Protein AF-A0A969D295-F1 (afdb_monomer)

pLDDT: mean 82.1, std 24.71, range [21.08, 98.94]

Radius of gyration: 26.86 Å; Cα contacts (8 Å, |Δi|>4): 910; chains: 1; bounding box: 64×49×85 Å

Solvent-accessible surface area (backbone atoms only — not comparable to full-atom values): 30075 Å² total; per-residue (Å²): 108,69,71,56,55,52,48,53,55,60,37,56,74,49,57,92,43,24,61,24,49,50,48,25,50,50,30,40,61,67,20,47,46,76,43,76,93,75,75,39,54,35,44,31,54,28,60,70,56,14,62,77,40,71,70,32,45,42,40,41,49,56,19,29,50,41,11,40,62,32,42,78,84,34,60,68,46,13,52,38,16,43,46,54,48,50,70,52,41,42,96,87,32,36,45,22,31,32,42,32,46,94,80,34,35,36,70,29,30,36,39,56,57,45,57,37,47,32,52,46,59,41,34,73,70,69,72,54,61,69,60,50,75,74,35,46,72,54,52,51,37,25,61,63,32,47,69,77,71,26,53,54,98,76,35,35,24,50,24,8,36,80,55,88,58,56,60,48,91,89,61,68,45,42,34,60,64,41,13,30,48,17,60,69,45,67,68,26,65,80,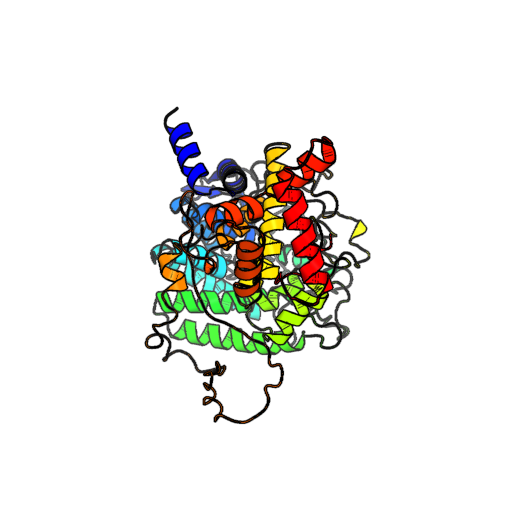50,70,82,51,50,59,38,78,84,78,26,28,38,39,33,38,35,45,41,59,43,15,35,46,27,30,23,23,53,34,40,21,52,55,25,54,78,72,66,36,62,68,57,25,54,53,26,48,54,50,24,52,55,48,42,58,47,56,57,72,31,52,36,79,89,82,39,43,45,37,34,30,32,66,83,79,73,44,67,49,88,64,52,38,56,46,45,45,24,36,36,47,33,66,59,55,50,75,67,49,49,50,36,31,40,63,68,39,50,64,22,71,63,34,34,28,65,82,39,49,42,23,40,23,23,58,71,42,89,53,23,82,66,51,48,63,38,20,12,12,21,39,26,67,56,46,42,50,36,43,57,6,37,67,74,48,100,39,66,68,63,40,48,51,54,22,54,28,20,28,54,45,39,37,50,36,28,76,75,70,74,27,36,30,44,34,24,32,36,83,80,49,46,34,77,89,51,86,89,21,50,58,51,18,26,55,23,26,38,18,21,48,41,32,37,49,76,72,49,72,63,48,72,62,81,57,73,80,64,58,86,76,60,71,83,79,60,71,88,74,65,92,69,82,77,81,75,80,79,85,79,82,80,80,80,82,73,93,87,71,85,88,73,97,70,87,86,79,90,84,85,88,84,78,93,79,84,85,86,83,71,90,52,76,87,72,55,85,74,60,51,42,61,69,50,52,53,53,53,29,64,75,67,75,47,53,70,55,57,51,46,57,59,73,64,59,46,74,68,54,55,53,45,36,70,74,64,72,52,86,71,57,70,68,59,56,52,48,55,51,49,56,50,51,42,44,75,71,70,47,79,52,53,78,55,66,74,73,73,75,106

Structure (mmCIF, N/CA/C/O backbone):
data_AF-A0A969D295-F1
#
_entry.id   AF-A0A969D295-F1
#
loop_
_atom_site.group_PDB
_atom_site.id
_atom_site.type_symbol
_atom_site.label_atom_id
_atom_site.label_alt_id
_atom_site.label_comp_id
_atom_site.label_asym_id
_atom_site.label_entity_id
_atom_site.label_seq_id
_atom_site.pdbx_PDB_ins_code
_atom_site.Cartn_x
_atom_site.Cartn_y
_atom_site.Cartn_z
_atom_site.occupancy
_atom_site.B_iso_or_equiv
_atom_site.auth_seq_id
_atom_site.auth_comp_id
_atom_site.auth_asym_id
_atom_site.auth_atom_id
_atom_site.pdbx_PDB_model_num
ATOM 1 N N . MET A 1 1 ? 23.484 -22.572 -20.148 1.00 52.25 1 MET A N 1
ATOM 2 C CA . MET A 1 1 ? 22.902 -22.306 -21.485 1.00 52.25 1 MET A CA 1
ATOM 3 C C . MET A 1 1 ? 21.410 -22.626 -21.555 1.00 52.25 1 MET A C 1
ATOM 5 O O . MET A 1 1 ? 20.681 -21.713 -21.904 1.00 52.25 1 MET A O 1
ATOM 9 N N . LEU A 1 2 ? 20.941 -23.827 -21.168 1.00 48.62 2 LEU A N 1
ATOM 10 C CA . LEU A 1 2 ? 19.500 -24.170 -21.147 1.00 48.62 2 LEU A CA 1
ATOM 11 C C . LEU A 1 2 ? 18.661 -23.193 -20.297 1.00 48.62 2 LEU A C 1
ATOM 13 O O . LEU A 1 2 ? 17.852 -22.472 -20.858 1.00 48.62 2 LEU A O 1
ATOM 17 N N . ARG A 1 3 ? 19.001 -23.002 -19.011 1.00 74.25 3 ARG A N 1
ATOM 18 C CA . ARG A 1 3 ? 18.289 -22.051 -18.124 1.00 74.25 3 ARG A CA 1
ATOM 19 C C . ARG A 1 3 ? 18.268 -20.596 -18.617 1.00 74.25 3 ARG A C 1
ATOM 21 O O . ARG A 1 3 ? 17.307 -19.887 -18.367 1.00 74.25 3 ARG A O 1
ATOM 28 N N . LYS A 1 4 ? 19.313 -20.148 -19.329 1.00 78.25 4 LYS A N 1
ATOM 29 C CA . LYS A 1 4 ? 19.341 -18.797 -19.920 1.00 78.25 4 LYS A CA 1
ATOM 30 C C . LYS A 1 4 ? 18.371 -18.704 -21.096 1.00 78.25 4 LYS A C 1
ATOM 32 O O . LYS A 1 4 ? 17.656 -17.726 -21.209 1.00 78.25 4 LYS A O 1
ATOM 37 N N . LYS A 1 5 ? 18.339 -19.719 -21.964 1.00 82.19 5 LYS A N 1
ATOM 38 C CA . LYS A 1 5 ? 17.408 -19.762 -23.096 1.00 82.19 5 LYS A CA 1
ATOM 39 C C . LYS A 1 5 ? 15.954 -19.811 -22.618 1.00 82.19 5 LYS A C 1
ATOM 41 O O . LYS A 1 5 ? 15.123 -19.118 -23.192 1.00 82.19 5 LYS A O 1
ATOM 46 N N . ASP A 1 6 ? 15.685 -20.581 -21.567 1.00 81.81 6 ASP A N 1
ATOM 47 C CA . ASP A 1 6 ? 14.357 -20.676 -20.956 1.00 81.81 6 ASP A CA 1
ATOM 48 C C . ASP A 1 6 ? 13.939 -19.330 -20.346 1.00 81.81 6 ASP A C 1
ATOM 50 O O . ASP A 1 6 ? 12.837 -18.857 -20.609 1.00 81.81 6 ASP A O 1
ATOM 54 N N . PHE A 1 7 ? 14.853 -18.656 -19.637 1.00 81.44 7 PHE A N 1
ATOM 55 C CA . PHE A 1 7 ? 14.622 -17.312 -19.102 1.00 81.44 7 PHE A CA 1
ATOM 56 C C . PHE A 1 7 ? 14.356 -16.268 -20.196 1.00 81.44 7 PHE A C 1
ATOM 58 O O . PHE A 1 7 ? 13.386 -15.524 -20.111 1.00 81.44 7 PHE A O 1
ATOM 65 N N . GLU A 1 8 ? 15.167 -16.226 -21.257 1.00 86.38 8 GLU A N 1
ATOM 66 C CA . GLU A 1 8 ? 14.955 -15.290 -22.374 1.00 86.38 8 GLU A CA 1
ATOM 67 C C . GLU A 1 8 ? 13.618 -15.551 -23.087 1.00 86.38 8 GLU A C 1
ATOM 69 O O . GLU A 1 8 ? 12.926 -14.612 -23.480 1.00 86.38 8 GLU A O 1
ATOM 74 N N . ALA A 1 9 ? 13.216 -16.819 -23.226 1.00 85.19 9 ALA A N 1
ATOM 75 C CA . ALA A 1 9 ? 11.916 -17.181 -23.786 1.00 85.19 9 ALA A CA 1
ATOM 76 C C . ALA A 1 9 ? 10.756 -16.745 -22.874 1.00 85.19 9 ALA A C 1
ATOM 78 O O . ALA A 1 9 ? 9.772 -16.189 -23.362 1.00 85.19 9 ALA A O 1
ATOM 79 N N . GLN A 1 10 ? 10.889 -16.944 -21.560 1.00 84.06 10 GLN A N 1
ATOM 80 C CA . GLN A 1 10 ? 9.919 -16.492 -20.562 1.00 84.06 10 GLN A CA 1
ATOM 81 C C . GLN A 1 10 ? 9.804 -14.966 -20.551 1.00 84.06 10 GLN A C 1
ATOM 83 O O . GLN A 1 10 ? 8.703 -14.431 -20.567 1.00 84.06 10 GLN A O 1
ATOM 88 N N . LYS A 1 11 ? 10.924 -14.246 -20.602 1.00 87.50 11 LYS A N 1
ATOM 89 C CA . LYS A 1 11 ? 10.958 -12.783 -20.693 1.00 87.50 11 LYS A CA 1
ATOM 90 C C . LYS A 1 11 ? 10.279 -12.271 -21.968 1.00 87.50 11 LYS A C 1
ATOM 92 O O . LYS A 1 11 ? 9.511 -11.311 -21.916 1.00 87.50 11 LYS A O 1
ATOM 97 N N . ALA A 1 12 ? 10.515 -12.921 -23.109 1.00 89.62 12 ALA A N 1
ATOM 98 C CA . ALA A 1 12 ? 9.953 -12.510 -24.395 1.00 89.62 12 ALA A CA 1
ATOM 99 C C . ALA A 1 12 ? 8.413 -12.547 -24.442 1.00 89.62 12 ALA A C 1
ATOM 101 O O . ALA A 1 12 ? 7.816 -11.812 -25.231 1.00 89.62 12 ALA A O 1
ATOM 102 N N . GLN A 1 13 ? 7.759 -13.349 -23.592 1.00 90.56 13 GLN A N 1
ATOM 103 C CA . GLN A 1 13 ? 6.295 -13.443 -23.557 1.00 90.56 13 GLN A CA 1
ATOM 104 C C . GLN A 1 13 ? 5.615 -12.138 -23.106 1.00 90.56 13 GLN A C 1
ATOM 106 O O . GLN A 1 13 ? 4.457 -11.915 -23.441 1.00 90.56 13 GLN A O 1
ATOM 111 N N . TYR A 1 14 ? 6.339 -11.262 -22.399 1.00 91.38 14 TYR A N 1
ATOM 112 C CA . TYR A 1 14 ? 5.824 -9.985 -21.892 1.00 91.38 14 TYR A CA 1
ATOM 113 C C . TYR A 1 14 ? 5.932 -8.836 -22.910 1.00 91.38 14 TYR A C 1
ATOM 115 O O . TYR A 1 14 ? 5.576 -7.692 -22.619 1.00 91.38 14 TYR A O 1
ATOM 123 N N . GLY A 1 15 ? 6.406 -9.115 -24.131 1.00 93.12 15 GLY A N 1
ATOM 124 C CA . GLY A 1 15 ? 6.437 -8.155 -25.231 1.00 93.12 15 GLY A CA 1
ATOM 125 C C . GLY A 1 15 ? 7.198 -6.875 -24.877 1.00 93.12 15 GLY A C 1
ATOM 126 O O . GLY A 1 15 ? 8.378 -6.915 -24.543 1.00 93.12 15 GLY A O 1
ATOM 127 N N . HIS A 1 16 ? 6.522 -5.728 -24.956 1.00 94.19 16 HIS A N 1
ATOM 128 C CA . HIS A 1 16 ? 7.124 -4.432 -24.628 1.00 94.19 16 HIS A CA 1
ATOM 129 C C . HIS A 1 16 ? 7.409 -4.245 -23.125 1.00 94.19 16 HIS A C 1
ATOM 131 O O . HIS A 1 16 ? 8.189 -3.367 -22.793 1.00 94.19 16 HIS A O 1
ATOM 137 N N . LEU A 1 17 ? 6.847 -5.085 -22.244 1.00 96.81 17 LEU A N 1
ATOM 138 C CA . LEU A 1 17 ? 7.117 -5.089 -20.799 1.00 96.81 17 LEU A CA 1
ATOM 139 C C . LEU A 1 17 ? 8.209 -6.085 -20.392 1.00 96.81 17 LEU A C 1
ATOM 141 O O . LEU A 1 17 ? 8.438 -6.308 -19.206 1.00 96.81 17 LEU A O 1
ATOM 145 N N . ALA A 1 18 ? 8.897 -6.700 -21.357 1.00 95.94 18 ALA A N 1
ATOM 146 C CA . ALA A 1 18 ? 9.972 -7.650 -21.091 1.00 95.94 18 ALA A CA 1
ATOM 147 C C . ALA A 1 18 ? 11.072 -7.065 -20.186 1.00 95.94 18 ALA A C 1
ATOM 149 O O . ALA A 1 18 ? 11.612 -7.781 -19.347 1.00 95.94 18 ALA A O 1
ATOM 150 N N . THR A 1 19 ? 11.405 -5.781 -20.339 1.00 97.19 19 THR A N 1
ATOM 151 C CA . THR A 1 19 ? 12.420 -5.102 -19.518 1.00 97.19 19 THR A CA 1
ATOM 152 C C . THR A 1 19 ? 11.924 -4.862 -18.093 1.00 97.19 19 THR A C 1
ATOM 154 O O . THR A 1 19 ? 12.635 -5.195 -17.150 1.00 97.19 19 THR A O 1
ATOM 157 N N . ALA A 1 20 ? 10.700 -4.360 -17.916 1.00 97.62 20 ALA A N 1
ATOM 158 C CA . ALA A 1 20 ? 10.095 -4.206 -16.592 1.00 97.62 20 ALA A CA 1
ATOM 159 C C . ALA A 1 20 ? 9.937 -5.545 -15.844 1.00 97.62 20 ALA A C 1
ATOM 161 O O . ALA A 1 20 ? 10.247 -5.631 -14.656 1.00 97.62 20 ALA A O 1
ATOM 162 N N . TYR A 1 21 ? 9.513 -6.606 -16.542 1.00 96.31 21 TYR A N 1
ATOM 163 C CA . TYR A 1 21 ? 9.452 -7.960 -15.985 1.00 96.31 21 TYR A CA 1
ATOM 164 C C . TYR A 1 21 ? 10.835 -8.461 -15.552 1.00 96.31 21 TYR A C 1
ATOM 166 O O . TYR A 1 21 ? 10.977 -8.992 -14.454 1.00 96.31 21 TYR A O 1
ATOM 174 N N . ASP A 1 22 ? 11.855 -8.265 -16.391 1.00 95.81 22 ASP A N 1
ATOM 175 C CA . ASP A 1 22 ? 13.243 -8.627 -16.089 1.00 95.81 22 ASP A CA 1
ATOM 176 C C . ASP A 1 22 ? 13.743 -7.905 -14.831 1.00 95.81 22 ASP A C 1
ATOM 178 O O . ASP A 1 22 ? 14.245 -8.554 -13.917 1.00 95.81 22 ASP A O 1
ATOM 182 N N . ALA A 1 23 ? 13.517 -6.593 -14.724 1.00 97.38 23 ALA A N 1
ATOM 183 C CA . ALA A 1 23 ? 13.871 -5.814 -13.539 1.00 97.38 23 ALA A CA 1
ATOM 184 C C . ALA A 1 23 ? 13.198 -6.360 -12.264 1.00 97.38 23 ALA A C 1
ATOM 186 O O . ALA A 1 23 ? 13.878 -6.658 -11.279 1.00 97.38 23 ALA A O 1
ATOM 187 N N . MET A 1 24 ? 11.875 -6.559 -12.305 1.00 97.19 24 MET A N 1
ATOM 188 C CA . MET A 1 24 ? 11.090 -7.095 -11.187 1.00 97.19 24 MET A CA 1
ATOM 189 C C . MET A 1 24 ? 11.567 -8.495 -10.771 1.00 97.19 24 MET A C 1
ATOM 191 O O . MET A 1 24 ? 11.789 -8.756 -9.592 1.00 97.19 24 MET A O 1
ATOM 195 N N . GLN A 1 25 ? 11.761 -9.406 -11.724 1.00 93.69 25 GLN A N 1
ATOM 196 C CA . GLN A 1 25 ? 12.192 -10.771 -11.418 1.00 93.69 25 GLN A CA 1
ATOM 197 C C . GLN A 1 25 ? 13.610 -10.832 -10.863 1.00 93.69 25 GLN A C 1
ATOM 199 O O . GLN A 1 25 ? 13.867 -11.607 -9.945 1.00 93.69 25 GLN A O 1
ATOM 204 N N . ASN A 1 26 ? 14.534 -10.011 -11.370 1.00 94.44 26 ASN A N 1
ATOM 205 C CA . ASN A 1 26 ? 15.899 -9.988 -10.851 1.00 94.44 26 ASN A CA 1
ATOM 206 C C . ASN A 1 26 ? 15.944 -9.445 -9.420 1.00 94.44 26 ASN A C 1
ATOM 208 O O . ASN A 1 26 ? 16.617 -10.051 -8.584 1.00 94.44 26 ASN A O 1
ATOM 212 N N . VAL A 1 27 ? 15.206 -8.367 -9.110 1.00 95.56 27 VAL A N 1
ATOM 213 C CA . VAL A 1 27 ? 15.145 -7.844 -7.733 1.00 95.56 27 VAL A CA 1
ATOM 214 C C . VAL A 1 27 ? 14.520 -8.839 -6.766 1.00 95.56 27 VAL A C 1
ATOM 216 O O . VAL A 1 27 ? 15.050 -9.058 -5.677 1.00 95.56 27 VAL A O 1
ATOM 219 N N . MET A 1 28 ? 13.467 -9.532 -7.196 1.00 95.19 28 MET A N 1
ATOM 220 C CA . MET A 1 28 ? 12.853 -10.593 -6.407 1.00 95.19 28 MET A CA 1
ATOM 221 C C . MET A 1 28 ? 13.823 -11.752 -6.181 1.00 95.19 28 MET A C 1
ATOM 223 O O . MET A 1 28 ? 14.086 -12.108 -5.036 1.00 95.19 28 MET A O 1
ATOM 227 N N . ALA A 1 29 ? 14.408 -12.306 -7.246 1.00 92.81 29 ALA A N 1
ATOM 228 C CA . ALA A 1 29 ? 15.306 -13.456 -7.172 1.00 92.81 29 ALA A CA 1
ATOM 229 C C . ALA A 1 29 ? 16.558 -13.180 -6.329 1.00 92.81 29 ALA A C 1
ATOM 231 O O . ALA A 1 29 ? 16.994 -14.044 -5.565 1.00 92.81 29 ALA A O 1
ATOM 232 N N . TRP A 1 30 ? 17.132 -11.979 -6.431 1.00 93.31 30 TRP A N 1
ATOM 233 C CA . TRP A 1 30 ? 18.269 -11.593 -5.601 1.00 93.31 30 TRP A CA 1
ATOM 234 C C . TRP A 1 30 ? 17.908 -11.560 -4.126 1.00 93.31 30 TRP A C 1
ATOM 236 O O . TRP A 1 30 ? 18.721 -11.977 -3.310 1.00 93.31 30 TRP A O 1
ATOM 246 N N . ASN A 1 31 ? 16.704 -11.123 -3.776 1.00 94.56 31 ASN A N 1
ATOM 247 C CA . ASN A 1 31 ? 16.283 -10.992 -2.387 1.00 94.56 31 ASN A CA 1
ATOM 248 C C . ASN A 1 31 ? 15.646 -12.263 -1.807 1.00 94.56 31 ASN A C 1
ATOM 250 O O . ASN A 1 31 ? 15.167 -12.228 -0.673 1.00 94.56 31 ASN A O 1
ATOM 254 N N . VAL A 1 32 ? 15.698 -13.393 -2.528 1.00 93.88 32 VAL A N 1
ATOM 255 C CA . VAL A 1 32 ? 15.364 -14.717 -1.983 1.00 93.88 32 VAL A CA 1
ATOM 256 C C . VAL A 1 32 ? 16.509 -15.259 -1.131 1.00 93.88 32 VAL A C 1
ATOM 258 O O . VAL A 1 32 ? 17.672 -15.304 -1.548 1.00 93.88 32 VAL A O 1
ATOM 261 N N . PHE A 1 33 ? 16.156 -15.752 0.047 1.00 89.12 33 PHE A N 1
ATOM 262 C CA . PHE A 1 33 ? 17.034 -16.488 0.947 1.00 89.12 33 PHE A CA 1
ATOM 263 C C . PHE A 1 33 ? 16.279 -17.663 1.556 1.00 89.12 33 PHE A C 1
ATOM 265 O O . PHE A 1 33 ? 15.054 -17.765 1.482 1.00 89.12 33 PHE A O 1
ATOM 272 N N . TYR A 1 34 ? 17.051 -18.570 2.136 1.00 91.19 34 TYR A N 1
ATOM 273 C CA . TYR A 1 34 ? 16.531 -19.678 2.908 1.00 91.19 34 TYR A CA 1
ATOM 274 C C . TYR A 1 34 ? 16.651 -19.336 4.392 1.00 91.19 34 TYR A C 1
ATOM 276 O O . TYR A 1 34 ? 17.748 -19.085 4.893 1.00 91.19 34 TYR A O 1
ATOM 284 N N . GLU A 1 35 ? 15.513 -19.292 5.070 1.00 88.88 35 GLU A N 1
ATOM 285 C CA . GLU A 1 35 ? 15.393 -19.021 6.493 1.00 88.88 35 GLU A CA 1
ATOM 286 C C . GLU A 1 35 ? 15.353 -20.360 7.237 1.00 88.88 35 GLU A C 1
ATOM 288 O O . GLU A 1 35 ? 14.428 -21.156 7.073 1.00 88.88 35 GLU A O 1
ATOM 293 N N . ALA A 1 36 ? 16.415 -20.646 7.992 1.00 85.69 36 ALA A N 1
ATOM 294 C CA . ALA A 1 36 ? 16.678 -21.989 8.498 1.00 85.69 36 ALA A CA 1
ATOM 295 C C . ALA A 1 36 ? 15.797 -22.408 9.686 1.00 85.69 36 ALA A C 1
ATOM 297 O O . ALA A 1 36 ? 15.572 -23.604 9.851 1.00 85.69 36 ALA A O 1
ATOM 298 N N . ASN A 1 37 ? 15.307 -21.474 10.510 1.00 82.62 37 ASN A N 1
ATOM 299 C CA . ASN A 1 37 ? 14.458 -21.814 11.656 1.00 82.62 37 ASN A CA 1
ATOM 300 C C . ASN A 1 37 ? 13.042 -22.190 11.203 1.00 82.62 37 ASN A C 1
ATOM 302 O O . ASN A 1 37 ? 12.426 -23.064 11.806 1.00 82.62 37 ASN A O 1
ATOM 306 N N . GLY A 1 38 ? 12.538 -21.547 10.148 1.00 84.25 38 GLY A N 1
ATOM 307 C CA . GLY A 1 38 ? 11.238 -21.835 9.546 1.00 84.25 38 GLY A CA 1
ATOM 308 C C . GLY A 1 38 ? 11.262 -22.817 8.372 1.00 84.25 38 GLY A C 1
ATOM 309 O O . GLY A 1 38 ? 10.200 -23.031 7.794 1.00 84.25 38 GLY A O 1
ATOM 310 N N . ASP A 1 39 ? 12.427 -23.378 8.007 1.00 90.12 39 ASP A N 1
ATOM 311 C CA . ASP A 1 39 ? 12.614 -24.308 6.870 1.00 90.12 39 ASP A CA 1
ATOM 312 C C . ASP A 1 39 ? 11.894 -23.823 5.597 1.00 90.12 39 ASP A C 1
ATOM 314 O O . ASP A 1 39 ? 11.027 -24.485 5.019 1.00 90.12 39 ASP A O 1
ATOM 318 N N . ARG A 1 40 ? 12.184 -22.577 5.204 1.00 91.56 40 ARG A N 1
ATOM 319 C CA . ARG A 1 40 ? 11.433 -21.886 4.148 1.00 91.56 40 ARG A CA 1
ATOM 320 C C . ARG A 1 40 ? 12.311 -20.989 3.293 1.00 91.56 40 ARG A C 1
ATOM 322 O O . ARG A 1 40 ? 13.231 -20.337 3.777 1.00 91.56 40 ARG A O 1
ATOM 329 N N . ALA A 1 41 ? 11.993 -20.922 2.003 1.00 94.31 41 ALA A N 1
ATOM 330 C CA . ALA A 1 41 ? 12.544 -19.914 1.103 1.00 94.31 41 ALA A CA 1
ATOM 331 C C . ALA A 1 41 ? 11.602 -18.710 1.056 1.00 94.31 41 ALA A C 1
ATOM 333 O O . ALA A 1 41 ? 10.418 -18.885 0.771 1.00 94.31 41 ALA A O 1
ATOM 334 N N . ILE A 1 42 ? 12.109 -17.509 1.315 1.00 93.06 42 ILE A N 1
ATOM 335 C CA . ILE A 1 42 ? 11.311 -16.277 1.321 1.00 93.06 42 ILE A CA 1
ATOM 336 C C . ILE A 1 42 ? 12.074 -15.146 0.629 1.00 93.06 42 ILE A C 1
ATOM 338 O O . ILE A 1 42 ? 13.305 -15.117 0.639 1.00 93.06 42 ILE A O 1
ATOM 342 N N . ALA A 1 43 ? 11.339 -14.226 0.008 1.00 93.44 43 ALA A N 1
ATOM 343 C CA . ALA A 1 43 ? 11.869 -12.967 -0.503 1.00 93.44 43 ALA A CA 1
ATOM 344 C C . ALA A 1 43 ? 11.676 -11.858 0.544 1.00 93.44 43 ALA A C 1
ATOM 346 O O . ALA A 1 43 ? 10.555 -11.656 1.003 1.00 93.44 43 ALA A O 1
ATOM 347 N N . SER A 1 44 ? 12.747 -11.154 0.916 1.00 91.38 44 SER A N 1
ATOM 348 C CA . SER A 1 44 ? 12.719 -10.028 1.873 1.00 91.38 44 SER A CA 1
ATOM 349 C C . SER A 1 44 ? 12.885 -8.692 1.145 1.00 91.38 44 SER A C 1
ATOM 351 O O . SER A 1 44 ? 12.977 -8.640 -0.082 1.00 91.38 44 SER A O 1
ATOM 353 N N . VAL A 1 45 ? 12.910 -7.610 1.913 1.00 93.25 45 VAL A N 1
ATOM 354 C CA . VAL A 1 45 ? 13.160 -6.229 1.514 1.00 93.25 45 VAL A CA 1
ATOM 355 C C . VAL A 1 45 ? 14.457 -6.073 0.723 1.00 93.25 45 VAL A C 1
ATOM 357 O O . VAL A 1 45 ? 14.425 -5.691 -0.444 1.00 93.25 45 VAL A O 1
ATOM 360 N N . SER A 1 46 ? 15.600 -6.449 1.300 1.00 93.25 46 SER A N 1
ATOM 361 C CA . SER A 1 46 ? 16.885 -6.474 0.603 1.00 93.25 46 SER A CA 1
ATOM 362 C C . SER A 1 46 ? 17.898 -7.381 1.306 1.00 93.25 46 SER A C 1
ATOM 364 O O . SER A 1 46 ? 17.798 -7.667 2.504 1.00 93.25 46 SER A O 1
ATOM 366 N N . ARG A 1 47 ? 18.931 -7.818 0.576 1.00 89.31 47 ARG A N 1
ATOM 367 C CA . ARG A 1 47 ? 20.054 -8.561 1.178 1.00 89.31 47 ARG A CA 1
ATOM 368 C C . ARG A 1 47 ? 20.803 -7.767 2.248 1.00 89.31 47 ARG A C 1
ATOM 370 O O . ARG A 1 47 ? 21.240 -8.368 3.226 1.00 89.31 47 ARG A O 1
ATOM 377 N N . MET A 1 48 ? 20.958 -6.456 2.061 1.00 87.88 48 MET A N 1
ATOM 378 C CA . MET A 1 48 ? 21.701 -5.605 2.996 1.00 87.88 48 MET A CA 1
ATOM 379 C C . MET A 1 48 ? 20.995 -5.530 4.349 1.00 87.88 48 MET A C 1
ATOM 381 O O . MET A 1 48 ? 21.634 -5.633 5.396 1.00 87.88 48 MET A O 1
ATOM 385 N N . TRP A 1 49 ? 19.665 -5.439 4.327 1.00 89.38 49 TRP A N 1
ATOM 386 C CA . TRP A 1 49 ? 18.847 -5.534 5.529 1.00 89.38 49 TRP A CA 1
ATOM 387 C C . TRP A 1 49 ? 19.005 -6.900 6.206 1.00 89.38 49 TRP A C 1
ATOM 389 O O . TRP A 1 49 ? 19.295 -6.967 7.396 1.00 89.38 49 TRP A O 1
ATOM 399 N N . ASN A 1 50 ? 18.919 -8.004 5.467 1.00 86.75 50 ASN A N 1
ATOM 400 C CA . ASN A 1 50 ? 19.060 -9.337 6.067 1.00 86.75 50 ASN A CA 1
ATOM 401 C C . ASN A 1 50 ? 20.397 -9.547 6.797 1.00 86.75 50 ASN A C 1
ATOM 403 O O . ASN A 1 50 ? 20.419 -10.142 7.878 1.00 86.75 50 ASN A O 1
ATOM 407 N N . GLU A 1 51 ? 21.501 -9.043 6.239 1.00 86.44 51 GLU A N 1
ATOM 408 C CA . GLU A 1 51 ? 22.819 -9.101 6.883 1.00 86.44 51 GLU A CA 1
ATOM 409 C C . GLU A 1 51 ? 22.823 -8.347 8.222 1.00 86.44 51 GLU A C 1
ATOM 411 O O . GLU A 1 51 ? 23.245 -8.895 9.243 1.00 86.44 51 GLU A O 1
ATOM 416 N N . ALA A 1 52 ? 22.277 -7.128 8.244 1.00 87.19 52 ALA A N 1
ATOM 417 C CA . ALA A 1 52 ? 22.218 -6.297 9.444 1.00 87.19 52 ALA A CA 1
ATOM 418 C C . ALA A 1 52 ? 21.301 -6.867 10.546 1.00 87.19 52 ALA A C 1
ATOM 420 O O . ALA A 1 52 ? 21.481 -6.555 11.724 1.00 87.19 52 ALA A O 1
ATOM 421 N N . TRP A 1 53 ? 20.340 -7.723 10.185 1.00 89.31 53 TRP A N 1
ATOM 422 C CA . TRP A 1 53 ? 19.319 -8.245 11.099 1.00 89.31 53 TRP A CA 1
ATOM 423 C C . TRP A 1 53 ? 19.531 -9.701 11.537 1.00 89.31 53 TRP A C 1
ATOM 425 O O . TRP A 1 53 ? 18.642 -10.315 12.130 1.00 89.31 53 TRP A O 1
ATOM 435 N N . GLY A 1 54 ? 20.746 -10.227 11.358 1.00 84.31 54 GLY A N 1
ATOM 436 C CA . GLY A 1 54 ? 21.143 -11.529 11.899 1.00 84.31 54 GLY A CA 1
ATOM 437 C C . GLY A 1 54 ? 20.727 -12.712 11.029 1.00 84.31 54 GLY A C 1
ATOM 438 O O . GLY A 1 54 ? 20.525 -13.812 11.544 1.00 84.31 54 GLY A O 1
ATOM 439 N N . GLY A 1 55 ? 20.568 -12.501 9.722 1.00 84.94 55 GLY A N 1
ATOM 440 C CA . GLY A 1 55 ? 20.303 -13.551 8.737 1.00 84.94 55 GLY A CA 1
ATOM 441 C C . GLY A 1 55 ? 18.998 -13.356 7.975 1.00 84.94 55 GLY A C 1
ATOM 442 O O . GLY A 1 55 ? 18.968 -13.639 6.779 1.00 84.94 55 GLY A O 1
ATOM 443 N N . TYR A 1 56 ? 17.953 -12.833 8.623 1.00 89.44 56 TYR A N 1
ATOM 444 C CA . TYR A 1 56 ? 16.758 -12.357 7.934 1.00 89.44 56 TYR A CA 1
ATOM 445 C C . TYR A 1 56 ? 15.986 -11.298 8.712 1.00 89.44 56 TYR A C 1
ATOM 447 O O . TYR A 1 56 ? 16.026 -11.244 9.944 1.00 89.44 56 TYR A O 1
ATOM 455 N N . ILE A 1 57 ? 15.224 -10.516 7.954 1.00 92.81 57 ILE A N 1
ATOM 456 C CA . ILE A 1 57 ? 14.106 -9.715 8.433 1.00 92.81 57 ILE A CA 1
ATOM 457 C C . ILE A 1 57 ? 12.976 -9.776 7.408 1.00 92.81 57 ILE A C 1
ATOM 459 O O . ILE A 1 57 ? 13.226 -9.814 6.205 1.00 92.81 57 ILE A O 1
ATOM 463 N N . ILE A 1 58 ? 11.739 -9.811 7.873 1.00 94.81 58 ILE A N 1
ATOM 464 C CA . ILE A 1 58 ? 10.541 -9.609 7.067 1.00 94.81 58 ILE A CA 1
ATOM 465 C C . ILE A 1 58 ? 9.745 -8.466 7.681 1.00 94.81 58 ILE A C 1
ATOM 467 O O . ILE A 1 58 ? 9.596 -8.405 8.900 1.00 94.81 58 ILE A O 1
ATOM 471 N N . PHE A 1 59 ? 9.260 -7.573 6.828 1.00 97.12 59 PHE A N 1
ATOM 472 C CA . PHE A 1 59 ? 8.335 -6.506 7.194 1.00 97.12 59 PHE A CA 1
ATOM 473 C C . PHE A 1 59 ? 6.950 -6.842 6.648 1.00 97.12 59 PHE A C 1
ATOM 475 O O . PHE A 1 59 ? 6.853 -7.524 5.623 1.00 97.12 59 PHE A O 1
ATOM 482 N N . ASP A 1 60 ? 5.900 -6.414 7.340 1.00 98.06 60 ASP A N 1
ATOM 483 C CA . ASP A 1 60 ? 4.508 -6.781 7.063 1.00 98.06 60 ASP A CA 1
ATOM 484 C C . ASP A 1 60 ? 4.116 -6.608 5.585 1.00 98.06 60 ASP A C 1
ATOM 486 O O . ASP A 1 60 ? 4.068 -7.577 4.814 1.00 98.06 60 ASP A O 1
ATOM 490 N N . TRP A 1 61 ? 3.884 -5.366 5.160 1.00 97.50 61 TRP A N 1
ATOM 491 C CA . TRP A 1 61 ? 3.381 -5.071 3.821 1.00 97.50 61 TRP A CA 1
ATOM 492 C C . TRP A 1 61 ? 4.378 -5.459 2.713 1.00 97.50 61 TRP A C 1
ATOM 494 O O . TRP A 1 61 ? 3.974 -6.016 1.691 1.00 97.50 61 TRP A O 1
ATOM 504 N N . ASP A 1 62 ? 5.683 -5.285 2.944 1.00 98.38 62 ASP A N 1
ATOM 505 C CA . ASP A 1 62 ? 6.777 -5.696 2.063 1.00 98.38 62 ASP A CA 1
ATOM 506 C C . ASP A 1 62 ? 6.693 -7.165 1.683 1.00 98.38 62 ASP A C 1
ATOM 508 O O . ASP A 1 62 ? 6.790 -7.535 0.511 1.00 98.38 62 ASP A O 1
ATOM 512 N N . THR A 1 63 ? 6.502 -8.021 2.685 1.00 98.12 63 THR A N 1
ATOM 513 C CA . THR A 1 63 ? 6.547 -9.469 2.493 1.00 98.12 63 THR A CA 1
ATOM 514 C C . THR A 1 63 ? 5.309 -9.952 1.752 1.00 98.12 63 THR A C 1
ATOM 516 O O . THR A 1 63 ? 5.417 -10.841 0.899 1.00 98.12 63 THR A O 1
ATOM 519 N N . TYR A 1 64 ? 4.154 -9.329 2.002 1.00 98.75 64 TYR A N 1
ATOM 520 C CA . TYR A 1 64 ? 2.948 -9.553 1.211 1.00 98.75 64 TYR A CA 1
ATOM 521 C C . TYR A 1 64 ? 3.127 -9.100 -0.244 1.00 98.75 64 TYR A C 1
ATOM 523 O O . TYR A 1 64 ? 2.828 -9.876 -1.156 1.00 98.75 64 TYR A O 1
ATOM 531 N N . PHE A 1 65 ? 3.679 -7.908 -0.489 1.00 98.75 65 PHE A N 1
ATOM 532 C CA . PHE A 1 65 ? 3.964 -7.416 -1.842 1.00 98.75 65 PHE A CA 1
ATOM 533 C C . PHE A 1 65 ? 4.972 -8.294 -2.589 1.00 98.75 65 PHE A C 1
ATOM 535 O O . PHE A 1 65 ? 4.767 -8.613 -3.763 1.00 98.75 65 PHE A O 1
ATOM 542 N N . ALA A 1 66 ? 6.017 -8.753 -1.904 1.00 98.38 66 ALA A N 1
ATOM 543 C CA . ALA A 1 66 ? 6.953 -9.750 -2.404 1.00 98.38 66 ALA A CA 1
ATOM 544 C C . ALA A 1 66 ? 6.235 -11.054 -2.795 1.00 98.38 66 ALA A C 1
ATOM 546 O O . ALA A 1 66 ? 6.495 -11.605 -3.866 1.00 98.38 66 ALA A O 1
ATOM 547 N N . GLY A 1 67 ? 5.267 -11.504 -1.991 1.00 98.12 67 GLY A N 1
ATOM 548 C CA . GLY A 1 67 ? 4.405 -12.638 -2.325 1.00 98.12 67 GLY A CA 1
ATOM 549 C C . GLY A 1 67 ? 3.590 -12.420 -3.606 1.00 98.12 67 GLY A C 1
ATOM 550 O O . GLY A 1 67 ? 3.557 -13.296 -4.471 1.00 98.12 67 GLY A O 1
ATOM 551 N N . VAL A 1 68 ? 2.985 -11.239 -3.774 1.00 98.38 68 VAL A N 1
ATOM 552 C CA . VAL A 1 68 ? 2.225 -10.884 -4.986 1.00 98.38 68 VAL A CA 1
ATOM 553 C C . VAL A 1 68 ? 3.139 -10.841 -6.215 1.00 98.38 68 VAL A C 1
ATOM 555 O O . VAL A 1 68 ? 2.822 -11.453 -7.231 1.00 98.38 68 VAL A O 1
ATOM 558 N N . MET A 1 69 ? 4.306 -10.198 -6.146 1.00 98.12 69 MET A N 1
ATOM 559 C CA . MET A 1 69 ? 5.247 -10.181 -7.276 1.00 98.12 69 MET A CA 1
ATOM 560 C C . MET A 1 69 ? 5.749 -11.586 -7.633 1.00 98.12 69 MET A C 1
ATOM 562 O O . MET A 1 69 ? 5.776 -11.947 -8.810 1.00 98.12 69 MET A O 1
ATOM 566 N N . ALA A 1 70 ? 6.077 -12.412 -6.633 1.00 97.25 70 ALA A N 1
ATOM 567 C CA . ALA A 1 70 ? 6.469 -13.803 -6.850 1.00 97.25 70 ALA A CA 1
ATOM 568 C C . ALA A 1 70 ? 5.349 -14.621 -7.509 1.00 97.25 70 ALA A C 1
ATOM 570 O O . ALA A 1 70 ? 5.622 -15.542 -8.277 1.00 97.25 70 ALA A O 1
ATOM 571 N N . ALA A 1 71 ? 4.082 -14.271 -7.269 1.00 96.19 71 ALA A N 1
ATOM 572 C CA . ALA A 1 71 ? 2.957 -14.980 -7.855 1.00 96.19 71 ALA A CA 1
ATOM 573 C C . ALA A 1 71 ? 2.938 -14.899 -9.385 1.00 96.19 71 ALA A C 1
ATOM 575 O O . ALA A 1 71 ? 2.316 -15.767 -9.987 1.00 96.19 71 ALA A O 1
ATOM 576 N N . VAL A 1 72 ? 3.636 -13.958 -10.035 1.00 93.25 72 VAL A N 1
ATOM 577 C CA . VAL A 1 72 ? 3.722 -13.900 -11.506 1.00 93.25 72 VAL A CA 1
ATOM 578 C C . VAL A 1 72 ? 4.181 -15.237 -12.106 1.00 93.25 72 VAL A C 1
ATOM 580 O O . VAL A 1 72 ? 3.618 -15.684 -13.102 1.00 93.25 72 VAL A O 1
ATOM 583 N N . ASP A 1 73 ? 5.135 -15.935 -11.505 1.00 89.56 73 ASP A N 1
ATOM 584 C CA . ASP A 1 73 ? 5.658 -17.189 -12.069 1.00 89.56 73 ASP A CA 1
ATOM 585 C C . ASP A 1 73 ? 6.228 -18.174 -11.039 1.00 89.56 73 ASP A C 1
ATOM 587 O O . ASP A 1 73 ? 6.689 -19.254 -11.408 1.00 89.56 73 ASP A O 1
ATOM 591 N N . ASN A 1 74 ? 6.145 -17.858 -9.748 1.00 93.88 74 ASN A N 1
ATOM 592 C CA . ASN A 1 74 ? 6.652 -18.693 -8.671 1.00 93.88 74 ASN A CA 1
ATOM 593 C C . ASN A 1 74 ? 5.629 -18.840 -7.534 1.00 93.88 74 ASN A C 1
ATOM 595 O O . ASN A 1 74 ? 5.727 -18.212 -6.477 1.00 93.88 74 ASN A O 1
ATOM 599 N N . LYS A 1 75 ? 4.655 -19.737 -7.741 1.00 95.31 75 LYS A N 1
ATOM 600 C CA . LYS A 1 75 ? 3.609 -20.070 -6.757 1.00 95.31 75 LYS A CA 1
ATOM 601 C C . LYS A 1 75 ? 4.176 -20.428 -5.381 1.00 95.31 75 LYS A C 1
ATOM 603 O O . LYS A 1 75 ? 3.668 -19.958 -4.369 1.00 95.31 75 LYS A O 1
ATOM 608 N N . ALA A 1 76 ? 5.216 -21.263 -5.343 1.00 96.19 76 ALA A N 1
ATOM 609 C CA . ALA A 1 76 ? 5.783 -21.756 -4.090 1.00 96.19 76 ALA A CA 1
ATOM 610 C C . ALA A 1 76 ? 6.362 -20.612 -3.247 1.00 96.19 76 ALA A C 1
ATOM 612 O O . ALA A 1 76 ? 6.077 -20.531 -2.054 1.00 96.19 76 ALA A O 1
ATOM 613 N N . LEU A 1 77 ? 7.110 -19.698 -3.872 1.00 97.25 77 LEU A N 1
ATOM 614 C CA . LEU A 1 77 ? 7.641 -18.519 -3.193 1.00 97.25 77 LEU A CA 1
ATOM 615 C C . LEU A 1 77 ? 6.525 -17.553 -2.777 1.00 97.25 77 LEU A C 1
ATOM 617 O O . LEU A 1 77 ? 6.544 -17.069 -1.652 1.00 97.25 77 LEU A O 1
ATOM 621 N N . ALA A 1 78 ? 5.520 -17.334 -3.632 1.00 97.81 78 ALA A N 1
ATOM 622 C CA . ALA A 1 78 ? 4.364 -16.501 -3.299 1.00 97.81 78 ALA A CA 1
ATOM 623 C C . ALA A 1 78 ? 3.645 -16.986 -2.030 1.00 97.81 78 ALA A C 1
ATOM 625 O O . ALA A 1 78 ? 3.359 -16.202 -1.126 1.00 97.81 78 ALA A O 1
ATOM 626 N N . TYR A 1 79 ? 3.397 -18.296 -1.948 1.00 97.88 79 TYR A N 1
ATOM 627 C CA . TYR A 1 79 ? 2.725 -18.922 -0.810 1.00 97.88 79 TYR A CA 1
ATOM 628 C C . TYR A 1 79 ? 3.620 -18.899 0.425 1.00 97.88 79 TYR A C 1
ATOM 630 O O . TYR A 1 79 ? 3.136 -18.630 1.521 1.00 97.88 79 TYR A O 1
ATOM 638 N N . SER A 1 80 ? 4.918 -19.157 0.246 1.00 97.75 80 SER A N 1
ATOM 639 C CA . SER A 1 80 ? 5.902 -19.098 1.323 1.00 97.75 80 SER A CA 1
ATOM 640 C C . SER A 1 80 ? 5.949 -17.709 1.956 1.00 97.75 80 SER A C 1
ATOM 642 O O . SER A 1 80 ? 5.814 -17.601 3.168 1.00 97.75 80 SER A O 1
ATOM 644 N N . ASN A 1 81 ? 6.032 -16.647 1.151 1.00 98.00 81 ASN A N 1
ATOM 645 C CA . ASN A 1 81 ? 6.023 -15.262 1.617 1.00 98.00 81 ASN A CA 1
ATOM 646 C C . ASN A 1 81 ? 4.734 -14.900 2.364 1.00 98.00 81 ASN A C 1
ATOM 648 O O . ASN A 1 81 ? 4.808 -14.437 3.499 1.00 98.00 81 ASN A O 1
ATOM 652 N N . ALA A 1 82 ? 3.567 -15.149 1.756 1.00 98.31 82 ALA A N 1
ATOM 653 C CA . ALA A 1 82 ? 2.280 -14.838 2.376 1.00 98.31 82 ALA A CA 1
ATOM 654 C C . ALA A 1 82 ? 2.111 -15.570 3.715 1.00 98.31 82 ALA A C 1
ATOM 656 O O . ALA A 1 82 ? 1.810 -14.944 4.725 1.00 98.31 82 ALA A O 1
ATOM 657 N N . LYS A 1 83 ? 2.393 -16.879 3.757 1.00 97.88 83 LYS A N 1
ATOM 658 C CA . LYS A 1 83 ? 2.351 -17.645 5.008 1.00 97.88 83 LYS A CA 1
ATOM 659 C C . LYS A 1 83 ? 3.373 -17.140 6.017 1.00 97.88 83 LYS A C 1
ATOM 661 O O . LYS A 1 83 ? 3.041 -17.032 7.187 1.00 97.88 83 LYS A O 1
ATOM 666 N N . ALA A 1 84 ? 4.593 -16.829 5.583 1.00 96.56 84 ALA A N 1
ATOM 667 C CA . ALA A 1 84 ? 5.682 -16.511 6.492 1.00 96.56 84 ALA A CA 1
ATOM 668 C C . ALA A 1 84 ? 5.393 -15.291 7.363 1.00 96.56 84 ALA A C 1
ATOM 670 O O . ALA A 1 84 ? 5.633 -15.350 8.568 1.00 96.56 84 ALA A O 1
ATOM 671 N N . ILE A 1 85 ? 4.859 -14.229 6.761 1.00 97.62 85 ILE A N 1
ATOM 672 C CA . ILE A 1 85 ? 4.497 -13.016 7.488 1.00 97.62 85 ILE A CA 1
ATOM 673 C C . ILE A 1 85 ? 3.173 -13.170 8.242 1.00 97.62 85 ILE A C 1
ATOM 675 O O . ILE A 1 85 ? 3.058 -12.701 9.367 1.00 97.62 85 ILE A O 1
ATOM 679 N N . THR A 1 86 ? 2.192 -13.914 7.717 1.00 98.50 86 THR A N 1
ATOM 680 C CA . THR A 1 86 ? 0.963 -14.192 8.479 1.00 98.50 86 THR A CA 1
ATOM 681 C C . THR A 1 86 ? 1.233 -15.068 9.713 1.00 98.50 86 THR A C 1
ATOM 683 O O . THR A 1 86 ? 0.642 -14.854 10.768 1.00 98.50 86 THR A O 1
ATOM 686 N N . ASP A 1 87 ? 2.155 -16.029 9.622 1.00 96.88 87 ASP A N 1
ATOM 687 C CA . ASP A 1 87 ? 2.612 -16.857 10.746 1.00 96.88 87 ASP A CA 1
ATOM 688 C C . ASP A 1 87 ? 3.441 -16.054 11.762 1.00 96.88 87 ASP A C 1
ATOM 690 O O . ASP A 1 87 ? 3.630 -16.502 12.894 1.00 96.88 87 ASP A O 1
ATOM 694 N N . ALA A 1 88 ? 3.887 -14.847 11.392 1.00 96.62 88 ALA A N 1
ATOM 695 C CA . ALA A 1 88 ? 4.567 -13.939 12.301 1.00 96.62 88 ALA A CA 1
ATOM 696 C C . ALA A 1 88 ? 3.633 -13.308 13.345 1.00 96.62 88 ALA A C 1
ATOM 698 O O . ALA A 1 88 ? 4.152 -12.703 14.288 1.00 96.62 88 ALA A O 1
ATOM 699 N N . ILE A 1 89 ? 2.308 -13.468 13.192 1.00 97.88 89 ILE A N 1
ATOM 700 C CA . ILE A 1 89 ? 1.269 -12.906 14.065 1.00 97.88 89 ILE A CA 1
ATOM 701 C C . ILE A 1 89 ? 1.638 -13.008 15.548 1.00 97.88 89 ILE A C 1
ATOM 703 O O . ILE A 1 89 ? 2.125 -14.035 16.033 1.00 97.88 89 ILE A O 1
ATOM 707 N N . THR A 1 90 ? 1.430 -11.914 16.270 1.00 97.12 90 THR A N 1
ATOM 708 C CA . THR A 1 90 ? 1.758 -11.832 17.688 1.00 97.12 90 THR A CA 1
ATOM 709 C C . THR A 1 90 ? 0.669 -12.470 18.552 1.00 97.12 90 THR A C 1
ATOM 711 O O . THR A 1 90 ? -0.437 -12.771 18.097 1.00 97.12 90 THR A O 1
ATOM 714 N N . THR A 1 91 ? 0.961 -12.660 19.839 1.00 95.19 91 THR A N 1
ATOM 715 C CA . THR A 1 91 ? -0.020 -13.153 20.820 1.00 95.19 91 THR A CA 1
ATOM 716 C C . THR A 1 91 ? -1.174 -12.181 21.056 1.00 95.19 91 THR A C 1
ATOM 718 O O . THR A 1 91 ? -2.256 -12.601 21.455 1.00 95.19 91 THR A O 1
ATOM 721 N N . GLU A 1 92 ? -0.958 -10.893 20.794 1.00 95.25 92 GLU A N 1
ATOM 722 C CA . GLU A 1 92 ? -1.974 -9.840 20.823 1.00 95.25 92 GLU A CA 1
ATOM 723 C C . GLU A 1 92 ? -2.917 -9.904 19.608 1.00 95.25 92 GLU A C 1
ATOM 725 O O . GLU A 1 92 ? -3.939 -9.221 19.586 1.00 95.25 92 GLU A O 1
ATOM 730 N N . GLY A 1 93 ? -2.600 -10.742 18.615 1.00 97.62 93 GLY A N 1
ATOM 731 C CA . GLY A 1 93 ? -3.496 -11.078 17.517 1.00 97.62 93 GLY A CA 1
ATOM 732 C C . GLY A 1 93 ? -3.343 -10.218 16.267 1.00 97.62 93 GLY A C 1
ATOM 733 O O . GLY A 1 93 ? -4.265 -10.230 15.457 1.00 97.62 93 GLY A O 1
ATOM 734 N N . PHE A 1 94 ? -2.220 -9.513 16.086 1.00 98.56 94 PHE A N 1
ATOM 735 C CA . PHE A 1 94 ? -1.924 -8.713 14.890 1.00 98.56 94 PHE A CA 1
ATOM 736 C C . PHE A 1 94 ? -0.634 -9.156 14.195 1.00 98.56 94 PHE A C 1
ATOM 738 O O . PHE A 1 94 ? 0.261 -9.718 14.827 1.00 98.56 94 PHE A O 1
ATOM 745 N N . VAL A 1 95 ? -0.530 -8.921 12.885 1.00 98.69 95 VAL A N 1
ATOM 746 C CA . VAL A 1 95 ? 0.720 -9.164 12.149 1.00 98.69 95 VAL A CA 1
ATOM 747 C C . VAL A 1 95 ? 1.704 -8.033 12.476 1.00 98.69 95 VAL A C 1
ATOM 749 O O . VAL A 1 95 ? 1.346 -6.864 12.307 1.00 98.69 95 VAL A O 1
ATOM 752 N N . PRO A 1 96 ? 2.900 -8.334 13.014 1.00 98.25 96 PRO A N 1
ATOM 753 C CA . PRO A 1 96 ? 3.830 -7.308 13.478 1.00 98.25 96 PRO A CA 1
ATOM 754 C C . PRO A 1 96 ? 4.410 -6.505 12.311 1.00 98.25 96 PRO A C 1
ATOM 756 O O . PRO A 1 96 ? 4.591 -7.054 11.230 1.00 98.25 96 PRO A O 1
ATOM 759 N N . ASN A 1 97 ? 4.790 -5.245 12.562 1.00 97.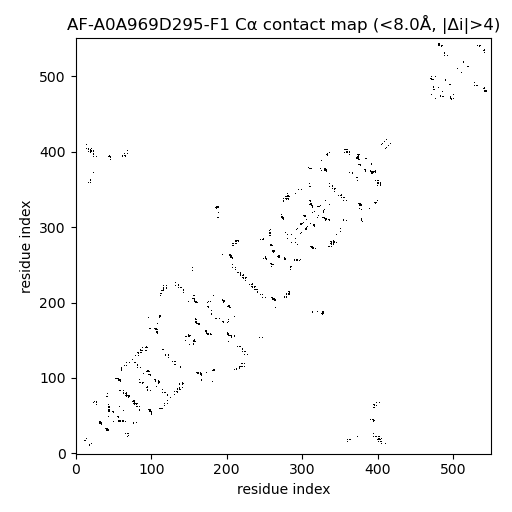62 97 ASN A N 1
ATOM 760 C CA . ASN A 1 97 ? 5.584 -4.430 11.630 1.00 97.62 97 ASN A CA 1
ATOM 761 C C . ASN A 1 97 ? 6.767 -5.215 11.050 1.00 97.62 97 ASN A C 1
ATOM 763 O O . ASN A 1 97 ? 6.986 -5.193 9.842 1.00 97.62 97 ASN A O 1
ATOM 767 N N . ALA A 1 98 ? 7.497 -5.923 11.918 1.00 96.25 98 ALA A N 1
ATOM 768 C CA . ALA A 1 98 ? 8.628 -6.740 11.519 1.00 96.25 98 ALA A CA 1
ATOM 769 C C . ALA A 1 98 ? 8.793 -8.005 12.371 1.00 96.25 98 ALA A C 1
ATOM 771 O O . ALA A 1 98 ? 8.550 -8.001 13.582 1.00 96.25 98 ALA A O 1
ATOM 772 N N . GLU A 1 99 ? 9.309 -9.058 11.737 1.00 94.88 99 GLU A N 1
ATOM 773 C CA . GLU A 1 99 ? 9.914 -10.234 12.369 1.00 94.88 99 GLU A CA 1
ATOM 774 C C . GLU A 1 99 ? 11.342 -10.418 11.836 1.00 94.88 99 GLU A C 1
ATOM 776 O O . GLU A 1 99 ? 11.588 -10.337 10.635 1.00 94.88 99 GLU A O 1
ATOM 781 N N . ALA A 1 100 ? 12.289 -10.712 12.723 1.00 92.69 100 ALA A N 1
ATOM 782 C CA . ALA A 1 100 ? 13.681 -10.974 12.387 1.00 92.69 100 ALA A CA 1
ATOM 783 C C . ALA A 1 100 ? 14.221 -12.219 13.105 1.00 92.69 100 ALA A C 1
ATOM 785 O O . ALA A 1 100 ? 13.576 -12.800 13.986 1.00 92.69 100 ALA A O 1
ATOM 786 N N . SER A 1 101 ? 15.458 -12.595 12.761 1.00 87.81 101 SER A N 1
ATOM 787 C CA . SER A 1 101 ? 16.196 -13.686 13.405 1.00 87.81 101 SER A CA 1
ATOM 788 C C . SER A 1 101 ? 16.118 -13.660 14.936 1.00 87.81 101 SER A C 1
ATOM 790 O O . SER A 1 101 ? 16.071 -12.598 15.569 1.00 87.81 101 SER A O 1
ATOM 792 N N . TRP A 1 102 ? 16.173 -14.863 15.521 1.00 85.25 102 TRP A N 1
ATOM 793 C CA . TRP A 1 102 ? 16.017 -15.136 16.958 1.00 85.25 102 TRP A CA 1
ATOM 794 C C . TRP A 1 102 ? 14.619 -14.841 17.515 1.00 85.25 102 TRP A C 1
ATOM 796 O O . TRP A 1 102 ? 14.469 -14.606 18.710 1.00 85.25 102 TRP A O 1
ATOM 806 N N . GLY A 1 103 ? 13.595 -14.865 16.655 1.00 84.19 103 GLY A N 1
ATOM 807 C CA . GLY A 1 103 ? 12.204 -14.653 17.056 1.00 84.19 103 GLY A CA 1
ATOM 808 C C . GLY A 1 103 ? 11.913 -13.220 17.500 1.00 84.19 103 GLY A C 1
ATOM 809 O O . GLY A 1 103 ? 10.930 -12.993 18.200 1.00 84.19 103 GLY A O 1
ATOM 810 N N . ARG A 1 104 ? 12.767 -12.258 17.125 1.00 91.00 104 ARG A N 1
ATOM 811 C CA . ARG A 1 104 ? 12.569 -10.843 17.449 1.00 91.00 104 ARG A CA 1
ATOM 812 C C . ARG A 1 104 ? 11.427 -10.298 16.607 1.00 91.00 104 ARG A C 1
ATOM 814 O O . ARG A 1 104 ? 11.439 -10.458 15.389 1.00 91.00 104 ARG A O 1
ATOM 821 N N . LYS A 1 105 ? 10.468 -9.641 17.249 1.00 94.56 105 LYS A N 1
ATOM 822 C CA . LYS A 1 105 ? 9.283 -9.070 16.606 1.00 94.56 105 LYS A CA 1
ATOM 823 C C . LYS A 1 105 ? 8.950 -7.725 17.222 1.00 94.56 105 LYS A C 1
ATOM 825 O O . LYS A 1 105 ? 9.319 -7.460 18.365 1.00 94.56 105 LYS A O 1
ATOM 830 N N . THR A 1 106 ? 8.240 -6.884 16.486 1.00 96.62 106 THR A N 1
ATOM 831 C CA . THR A 1 106 ? 7.599 -5.703 17.074 1.00 96.62 106 THR A CA 1
ATOM 832 C C . THR A 1 106 ? 6.312 -6.109 17.787 1.00 96.62 106 THR A C 1
ATOM 834 O O . THR A 1 106 ? 5.411 -6.661 17.160 1.00 96.62 106 THR A O 1
ATOM 837 N N . HIS A 1 107 ? 6.210 -5.813 19.083 1.00 96.38 107 HIS A N 1
ATOM 838 C CA . HIS A 1 107 ? 5.005 -6.079 19.883 1.00 96.38 107 HIS A CA 1
ATOM 839 C C . HIS A 1 107 ? 4.162 -4.828 20.159 1.00 96.38 107 HIS A C 1
ATOM 841 O O . HIS A 1 107 ? 3.045 -4.929 20.660 1.00 96.38 107 HIS A O 1
ATOM 847 N N . ASP A 1 108 ? 4.675 -3.638 19.853 1.00 97.06 108 ASP A N 1
ATOM 848 C CA . ASP A 1 108 ? 3.953 -2.385 20.056 1.00 97.06 108 ASP A CA 1
ATOM 849 C C . ASP A 1 108 ? 3.034 -2.032 18.880 1.00 97.06 108 ASP A C 1
ATOM 851 O O . ASP A 1 108 ? 2.010 -1.369 19.073 1.00 97.06 108 ASP A O 1
ATOM 855 N N . ARG A 1 109 ? 3.400 -2.455 17.666 1.00 97.50 109 ARG A N 1
ATOM 856 C CA . ARG A 1 109 ? 2.798 -1.958 16.427 1.00 97.50 109 ARG A CA 1
ATOM 857 C C . ARG A 1 109 ? 2.770 -2.976 15.288 1.00 97.50 109 ARG A C 1
ATOM 859 O O . ARG A 1 109 ? 3.630 -3.856 15.191 1.00 97.50 109 ARG A O 1
ATOM 866 N N . SER A 1 110 ? 1.791 -2.791 14.412 1.00 98.31 110 SER A N 1
ATOM 867 C CA . SER A 1 110 ? 1.589 -3.522 13.160 1.00 98.31 110 SER A CA 1
ATOM 868 C C . SER A 1 110 ? 2.170 -2.739 11.964 1.00 98.31 110 SER A C 1
ATOM 870 O O . SER A 1 110 ? 3.147 -2.001 12.116 1.00 98.31 110 SER A O 1
ATOM 872 N N . GLN A 1 111 ? 1.593 -2.908 10.777 1.00 97.44 111 GLN A N 1
ATOM 873 C CA . GLN A 1 111 ? 1.840 -2.104 9.580 1.00 97.44 111 GLN A CA 1
ATOM 874 C C . GLN A 1 111 ? 0.565 -2.021 8.707 1.00 97.44 111 GLN A C 1
ATOM 876 O O . GLN A 1 111 ? -0.480 -2.513 9.144 1.00 97.44 111 GLN A O 1
ATOM 881 N N . PRO A 1 112 ? 0.572 -1.359 7.528 1.00 98.62 112 PRO A N 1
ATOM 882 C CA . PRO A 1 112 ? -0.596 -1.268 6.652 1.00 98.62 112 PRO A CA 1
ATOM 883 C C . PRO A 1 112 ? -1.313 -2.609 6.407 1.00 98.62 112 PRO A C 1
ATOM 885 O O . PRO A 1 112 ? -0.693 -3.520 5.862 1.00 98.62 112 PRO A O 1
ATOM 888 N N . PRO A 1 113 ? -2.627 -2.738 6.705 1.00 98.50 113 PRO A N 1
ATOM 889 C CA . PRO A 1 113 ? -3.346 -4.012 6.623 1.00 98.50 113 PRO A CA 1
ATOM 890 C C . PRO A 1 113 ? -3.649 -4.430 5.177 1.00 98.50 113 PRO A C 1
ATOM 892 O O . PRO A 1 113 ? -4.782 -4.386 4.707 1.00 98.50 113 PRO A O 1
ATOM 895 N N . VAL A 1 114 ? -2.614 -4.840 4.446 1.00 98.75 114 VAL A N 1
ATOM 896 C CA . VAL A 1 114 ? -2.687 -5.273 3.040 1.00 98.75 114 VAL A CA 1
ATOM 897 C C . VAL A 1 114 ? -2.752 -6.794 2.889 1.00 98.75 114 VAL A C 1
ATOM 899 O O . VAL A 1 114 ? -2.802 -7.299 1.765 1.00 98.75 114 VAL A O 1
ATOM 902 N N . GLY A 1 115 ? -2.744 -7.536 4.000 1.00 98.62 115 GLY A N 1
ATOM 903 C CA . GLY A 1 115 ? -2.635 -8.995 4.012 1.00 98.62 115 GLY A CA 1
ATOM 904 C C . GLY A 1 115 ? -3.740 -9.690 3.221 1.00 98.62 115 GLY A C 1
ATOM 905 O O . GLY A 1 115 ? -3.443 -10.446 2.293 1.00 98.62 115 GLY A O 1
ATOM 906 N N . SER A 1 116 ? -5.011 -9.398 3.518 1.00 98.81 116 SER A N 1
ATOM 907 C CA . SER A 1 116 ? -6.136 -10.042 2.821 1.00 98.81 116 SER A CA 1
ATOM 908 C C . SER A 1 116 ? -6.189 -9.660 1.342 1.00 98.81 116 SER A C 1
ATOM 910 O O . SER A 1 116 ? -6.444 -10.523 0.504 1.00 98.81 116 SER A O 1
ATOM 912 N N . LEU A 1 117 ? -5.855 -8.408 1.004 1.00 98.69 117 LEU A N 1
ATOM 913 C CA . LEU A 1 117 ? -5.723 -7.939 -0.380 1.00 98.69 117 LEU A CA 1
ATOM 914 C C . LEU A 1 117 ? -4.647 -8.718 -1.146 1.00 98.69 117 LEU A C 1
ATOM 916 O O . LEU A 1 117 ? -4.880 -9.199 -2.254 1.00 98.69 117 LEU A O 1
ATOM 920 N N . CYS A 1 118 ? -3.466 -8.890 -0.560 1.00 98.81 118 CYS A N 1
ATOM 921 C CA . CYS A 1 118 ? -2.371 -9.598 -1.214 1.00 98.81 118 CYS A CA 1
ATOM 922 C C . CYS A 1 118 ? -2.646 -11.104 -1.324 1.00 98.81 118 CYS A C 1
ATOM 924 O O . CYS A 1 118 ? -2.430 -11.695 -2.383 1.00 98.81 118 CYS A O 1
ATOM 926 N N . VAL A 1 119 ? -3.190 -11.727 -0.273 1.00 98.81 119 VAL A N 1
ATOM 927 C CA . VAL A 1 119 ? -3.607 -13.138 -0.304 1.00 98.81 119 VAL A CA 1
ATOM 928 C C . VAL A 1 119 ? -4.697 -13.359 -1.345 1.00 98.81 119 VAL A C 1
ATOM 930 O O . VAL A 1 119 ? -4.632 -14.339 -2.087 1.00 98.81 119 VAL A O 1
ATOM 933 N N . ARG A 1 120 ? -5.653 -12.433 -1.475 1.00 98.19 120 ARG A N 1
ATOM 934 C CA . ARG A 1 120 ? -6.657 -12.452 -2.539 1.00 98.19 120 ARG A CA 1
ATOM 935 C C . ARG A 1 120 ? -6.017 -12.443 -3.924 1.00 98.19 120 ARG A C 1
ATOM 937 O O . ARG A 1 120 ? -6.353 -13.301 -4.738 1.00 98.19 120 ARG A O 1
ATOM 944 N N . LEU A 1 121 ? -5.095 -11.515 -4.184 1.00 97.50 121 LEU A N 1
ATOM 945 C CA . LEU A 1 121 ? -4.400 -11.402 -5.471 1.00 97.50 121 LEU A CA 1
ATOM 946 C C . LEU A 1 121 ? -3.648 -12.694 -5.833 1.00 97.50 121 LEU A C 1
ATOM 948 O O . LEU A 1 121 ? -3.686 -13.133 -6.984 1.00 97.50 121 LEU A O 1
ATOM 952 N N . ILE A 1 122 ? -3.007 -13.332 -4.851 1.00 97.88 122 ILE A N 1
ATOM 953 C CA . ILE A 1 122 ? -2.326 -14.622 -5.024 1.00 97.88 122 ILE A CA 1
ATOM 954 C C . ILE A 1 122 ? -3.344 -15.748 -5.267 1.00 97.88 122 ILE A C 1
ATOM 956 O O . ILE A 1 122 ? -3.178 -16.552 -6.189 1.00 97.88 122 ILE A O 1
ATOM 960 N N . TYR A 1 123 ? -4.411 -15.809 -4.467 1.00 96.62 123 TYR A N 1
ATOM 961 C CA . TYR A 1 123 ? -5.464 -16.815 -4.597 1.00 96.62 123 TYR A CA 1
ATOM 962 C C . TYR A 1 123 ? -6.160 -16.731 -5.952 1.00 96.62 123 TYR A C 1
ATOM 964 O O . TYR A 1 123 ? -6.388 -17.759 -6.575 1.00 96.62 123 TYR A O 1
ATOM 972 N N . ASP A 1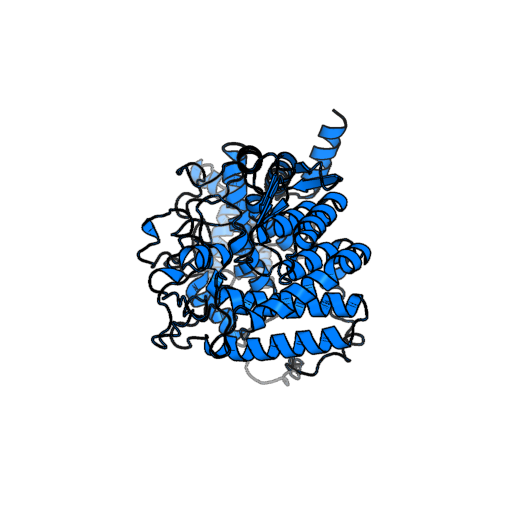 124 ? -6.447 -15.540 -6.470 1.00 92.81 124 ASP A N 1
ATOM 973 C CA . ASP A 1 124 ? -7.080 -15.397 -7.780 1.00 92.81 124 ASP A CA 1
ATOM 974 C C . ASP A 1 124 ? -6.275 -16.005 -8.923 1.00 92.81 124 ASP A C 1
ATOM 976 O O . ASP A 1 124 ? -6.854 -16.484 -9.902 1.00 92.81 124 ASP A O 1
ATOM 980 N N . ARG A 1 125 ? -4.949 -16.010 -8.791 1.00 90.69 125 ARG A N 1
ATOM 981 C CA . ARG A 1 125 ? -4.051 -16.541 -9.810 1.00 90.69 125 ARG A CA 1
ATOM 982 C C . ARG A 1 125 ? -4.008 -18.065 -9.826 1.00 90.69 125 ARG A C 1
ATOM 984 O O . ARG A 1 125 ? -3.885 -18.655 -10.896 1.00 90.69 125 ARG A O 1
ATOM 991 N N . TYR A 1 126 ? -4.118 -18.695 -8.659 1.00 93.75 126 TYR A N 1
ATOM 992 C CA . TYR A 1 126 ? -3.884 -20.136 -8.506 1.00 93.75 126 TYR A CA 1
ATOM 993 C C . TYR A 1 126 ? -5.124 -20.937 -8.103 1.00 93.75 126 TYR A C 1
ATOM 995 O O . TYR A 1 126 ? -5.212 -22.116 -8.424 1.00 93.75 126 TYR A O 1
ATOM 1003 N N . LYS A 1 127 ? -6.098 -20.292 -7.457 1.00 92.00 127 LYS A N 1
ATOM 1004 C CA . LYS A 1 127 ? -7.382 -20.845 -7.004 1.00 92.00 127 LYS A CA 1
ATOM 1005 C C . LYS A 1 127 ? -7.249 -22.087 -6.110 1.00 92.00 127 LYS A C 1
ATOM 1007 O O . LYS A 1 127 ? -8.121 -22.952 -6.116 1.00 92.00 127 LYS A O 1
ATOM 1012 N N . GLU A 1 128 ? -6.173 -22.168 -5.325 1.00 92.75 128 GLU A N 1
ATOM 1013 C CA . GLU A 1 128 ? -5.940 -23.249 -4.356 1.00 92.75 128 GLU A CA 1
ATOM 1014 C C . GLU A 1 128 ? -6.294 -22.775 -2.944 1.00 92.75 128 GLU A C 1
ATOM 1016 O O . GLU A 1 128 ? -5.791 -21.753 -2.469 1.00 92.75 128 GLU A O 1
ATOM 1021 N N . LYS A 1 129 ? -7.185 -23.516 -2.276 1.00 95.88 129 LYS A N 1
ATOM 1022 C CA . LYS A 1 129 ? -7.697 -23.148 -0.949 1.00 95.88 129 LYS A CA 1
ATOM 1023 C C . LYS A 1 129 ? -6.683 -23.361 0.169 1.00 95.88 129 LYS A C 1
ATOM 1025 O O . LYS A 1 129 ? -6.794 -22.675 1.176 1.00 95.88 129 LYS A O 1
ATOM 1030 N N . ASP A 1 130 ? -5.671 -24.203 -0.033 1.00 96.25 130 ASP A N 1
ATOM 1031 C CA . ASP A 1 130 ? -4.613 -24.491 0.943 1.00 96.25 130 ASP A CA 1
ATOM 1032 C C . ASP A 1 130 ? -3.950 -23.217 1.488 1.00 96.25 130 ASP A C 1
ATOM 1034 O O . ASP A 1 130 ? -3.642 -23.128 2.677 1.00 96.25 130 ASP A O 1
ATOM 1038 N N . LEU A 1 131 ? -3.750 -22.201 0.634 1.00 97.75 131 LEU A N 1
ATOM 1039 C CA . LEU A 1 131 ? -3.238 -20.908 1.090 1.00 97.75 131 LEU A CA 1
ATOM 1040 C C . LEU A 1 131 ? -4.218 -20.242 2.056 1.00 97.75 131 LEU A C 1
ATOM 1042 O O . LEU A 1 131 ? -3.802 -19.789 3.118 1.00 97.75 131 LEU A O 1
ATOM 1046 N N . LEU A 1 132 ? -5.503 -20.190 1.694 1.00 98.38 132 LEU A N 1
ATOM 1047 C CA . LEU A 1 132 ? -6.540 -19.560 2.508 1.00 98.38 132 LEU A CA 1
ATOM 1048 C C . LEU A 1 132 ? -6.682 -20.277 3.850 1.00 98.38 132 LEU A C 1
ATOM 1050 O O . LEU A 1 132 ? -6.674 -19.630 4.890 1.00 98.38 132 LEU A O 1
ATOM 1054 N N . GLU A 1 133 ? -6.735 -21.607 3.837 1.00 98.12 133 GLU A N 1
ATOM 1055 C CA . GLU A 1 133 ? -6.820 -22.436 5.042 1.00 98.12 133 GLU A CA 1
ATOM 1056 C C . GLU A 1 133 ? -5.632 -22.208 5.990 1.00 98.12 133 GLU A C 1
ATOM 1058 O O . GLU A 1 133 ? -5.806 -22.227 7.206 1.00 98.12 133 GLU A O 1
ATOM 1063 N N . ALA A 1 134 ? -4.439 -21.923 5.458 1.00 98.06 134 ALA A N 1
ATOM 1064 C CA . ALA A 1 134 ? -3.251 -21.665 6.269 1.00 98.06 134 ALA A CA 1
ATOM 1065 C C . ALA A 1 134 ? -3.247 -20.285 6.961 1.00 98.06 134 ALA A C 1
ATOM 1067 O O . ALA A 1 134 ? -2.675 -20.142 8.051 1.00 98.06 134 ALA A O 1
ATOM 1068 N N . VAL A 1 135 ? -3.844 -19.266 6.333 1.00 98.69 135 VAL A N 1
ATOM 1069 C CA . VAL A 1 135 ? -3.679 -17.857 6.747 1.00 98.69 135 VAL A CA 1
ATOM 1070 C C . VAL A 1 135 ? -4.954 -17.208 7.288 1.00 98.69 135 VAL A C 1
ATOM 1072 O O . VAL A 1 135 ? -4.861 -16.276 8.084 1.00 98.69 135 VAL A O 1
ATOM 1075 N N . TYR A 1 136 ? -6.138 -17.697 6.910 1.00 98.88 136 TYR A N 1
ATOM 1076 C CA . TYR A 1 136 ? -7.412 -17.000 7.119 1.00 98.88 136 TYR A CA 1
ATOM 1077 C C . TYR A 1 136 ? -7.698 -16.657 8.584 1.00 98.88 136 TYR A C 1
ATOM 1079 O O . TYR A 1 136 ? -8.002 -15.508 8.891 1.00 98.88 136 TYR A O 1
ATOM 1087 N N . ASP A 1 137 ? -7.565 -17.618 9.503 1.00 98.88 137 ASP A N 1
ATOM 1088 C CA . ASP A 1 137 ? -7.896 -17.386 10.918 1.00 98.88 137 ASP A CA 1
ATOM 1089 C C . ASP A 1 137 ? -6.986 -16.326 11.562 1.00 98.88 137 ASP A C 1
ATOM 1091 O O . ASP A 1 137 ? -7.432 -15.536 12.396 1.00 98.88 137 ASP A O 1
ATOM 1095 N N . LYS A 1 138 ? -5.721 -16.255 11.129 1.00 98.88 138 LYS A N 1
ATOM 1096 C CA . LYS A 1 138 ? -4.753 -15.249 11.588 1.00 98.88 138 LYS A CA 1
ATOM 1097 C C . LYS A 1 138 ? -5.067 -13.873 10.996 1.00 98.88 138 LYS A C 1
ATOM 1099 O O . LYS A 1 138 ? -5.069 -12.887 11.726 1.00 98.88 138 LYS A O 1
ATOM 1104 N N . LEU A 1 139 ? -5.416 -13.806 9.708 1.00 98.94 139 LEU A N 1
ATOM 1105 C CA . LEU A 1 139 ? -5.880 -12.564 9.079 1.00 98.94 139 LEU A CA 1
ATOM 1106 C C . LEU A 1 139 ? -7.158 -12.036 9.740 1.00 98.94 139 LEU A C 1
ATOM 1108 O O . LEU A 1 139 ? -7.268 -10.843 9.995 1.00 98.94 139 LEU A O 1
ATOM 1112 N N . LEU A 1 140 ? -8.097 -12.917 10.092 1.00 98.94 140 LEU A N 1
ATOM 1113 C CA . LEU A 1 140 ? -9.315 -12.536 10.803 1.00 98.94 140 LEU A CA 1
ATOM 1114 C C . LEU A 1 140 ? -9.037 -12.043 12.224 1.00 98.94 140 LEU A C 1
ATOM 1116 O O . LEU A 1 140 ? -9.659 -11.072 12.658 1.00 98.94 140 LEU A O 1
ATOM 1120 N N . SER A 1 141 ? -8.090 -12.662 12.934 1.00 98.88 141 SER A N 1
ATOM 1121 C CA . SER A 1 141 ? -7.599 -12.142 14.215 1.00 98.88 141 SER A CA 1
ATOM 1122 C C . SER A 1 141 ? -7.051 -10.722 14.057 1.00 98.88 141 SER A C 1
ATOM 1124 O O . SER A 1 141 ? -7.463 -9.821 14.786 1.00 98.88 141 SER A O 1
ATOM 1126 N N . TRP A 1 142 ? -6.194 -10.505 13.058 1.00 98.88 142 TRP A N 1
ATOM 1127 C CA . TRP A 1 142 ? -5.591 -9.200 12.799 1.00 98.88 142 TRP A CA 1
ATOM 1128 C C . TRP A 1 142 ? -6.626 -8.147 12.398 1.00 98.88 142 TRP A C 1
ATOM 1130 O O . TRP A 1 142 ? -6.629 -7.043 12.940 1.00 98.88 142 TRP A O 1
ATOM 1140 N N . ASN A 1 143 ? -7.584 -8.502 11.541 1.00 98.81 143 ASN A N 1
ATOM 1141 C CA . ASN A 1 143 ? -8.694 -7.624 11.194 1.00 98.81 143 ASN A CA 1
ATOM 1142 C C . ASN A 1 143 ? -9.509 -7.231 12.440 1.00 98.81 143 ASN A C 1
ATOM 1144 O O . ASN A 1 143 ? -9.824 -6.057 12.627 1.00 98.81 143 ASN A O 1
ATOM 1148 N N . ARG A 1 144 ? -9.820 -8.185 13.328 1.00 98.81 144 ARG A N 1
ATOM 1149 C CA . ARG A 1 144 ? -10.558 -7.925 14.577 1.00 98.81 144 ARG A CA 1
ATOM 1150 C C . ARG A 1 144 ? -9.760 -7.087 15.582 1.00 98.81 144 ARG A C 1
ATOM 1152 O O . ARG A 1 144 ? -10.388 -6.446 16.424 1.00 98.81 144 ARG A O 1
ATOM 1159 N N . TRP A 1 145 ? -8.430 -7.076 15.505 1.00 98.88 145 TRP A N 1
ATOM 1160 C CA . TRP A 1 145 ? -7.560 -6.300 16.392 1.00 98.88 145 TRP A CA 1
ATOM 1161 C C . TRP A 1 145 ? -7.621 -4.788 16.126 1.00 98.88 145 TRP A C 1
ATOM 1163 O O . TRP A 1 145 ? -7.671 -4.018 17.084 1.00 98.88 145 TRP A O 1
ATOM 1173 N N . TRP A 1 146 ? -7.698 -4.345 14.864 1.00 98.69 146 TRP A N 1
ATOM 1174 C CA . TRP A 1 146 ? -7.645 -2.912 14.521 1.00 98.69 146 TRP A CA 1
ATOM 1175 C C . TRP A 1 146 ? -8.657 -2.040 15.289 1.00 98.69 146 TRP A C 1
ATOM 1177 O O . TRP A 1 146 ? -8.226 -1.086 15.934 1.00 98.69 146 TRP A O 1
ATOM 1187 N N . PRO A 1 147 ? -9.967 -2.357 15.342 1.00 98.25 147 PRO A N 1
ATOM 1188 C CA . PRO A 1 147 ? -10.926 -1.553 16.100 1.00 98.25 147 PRO A CA 1
ATOM 1189 C C . PRO A 1 147 ? -10.713 -1.606 17.615 1.00 98.25 147 PRO A C 1
ATOM 1191 O O . PRO A 1 147 ? -11.191 -0.737 18.329 1.00 98.25 147 PRO A O 1
ATOM 1194 N N . GLN A 1 148 ? -10.041 -2.639 18.128 1.00 97.88 148 GLN A N 1
ATOM 1195 C CA . GLN A 1 148 ? -9.762 -2.763 19.561 1.00 97.88 148 GLN A CA 1
ATOM 1196 C C . GLN A 1 148 ? -8.566 -1.903 19.969 1.00 97.88 148 GLN A C 1
ATOM 1198 O O . GLN A 1 148 ? -8.533 -1.385 21.080 1.00 97.88 148 GLN A O 1
ATOM 1203 N N . ALA A 1 149 ? -7.581 -1.779 19.078 1.00 98.00 149 ALA A N 1
ATOM 1204 C CA . ALA A 1 149 ? -6.296 -1.174 19.390 1.00 98.00 149 ALA A CA 1
ATOM 1205 C C . ALA A 1 149 ? -6.101 0.225 18.797 1.00 98.00 149 ALA A C 1
ATOM 1207 O O . ALA A 1 149 ? -5.193 0.927 19.235 1.00 98.00 149 ALA A O 1
ATOM 1208 N N . ARG A 1 150 ? -6.876 0.609 17.775 1.00 98.44 150 ARG A N 1
ATOM 1209 C CA . ARG A 1 150 ? -6.633 1.805 16.946 1.00 98.44 150 ARG A CA 1
ATOM 1210 C C . ARG A 1 150 ? -7.865 2.673 16.720 1.00 98.44 150 ARG A C 1
ATOM 1212 O O . ARG A 1 150 ? -7.804 3.620 15.942 1.00 98.44 150 ARG A O 1
ATOM 1219 N N . GLU A 1 151 ? -8.979 2.361 17.376 1.00 97.88 151 GLU A N 1
ATOM 1220 C CA . GLU A 1 151 ? -10.208 3.141 17.251 1.00 97.88 151 GLU A CA 1
ATOM 1221 C C . GLU A 1 151 ? -10.211 4.348 18.191 1.00 97.88 151 GLU A C 1
ATOM 1223 O O . GLU A 1 151 ? -9.885 4.240 19.373 1.00 97.88 151 GLU A O 1
ATOM 1228 N N . GLN A 1 152 ? -10.610 5.499 17.653 1.00 96.81 152 GLN A N 1
ATOM 1229 C CA . GLN A 1 152 ? -11.013 6.657 18.440 1.00 96.81 152 GLN A CA 1
ATOM 1230 C C . GLN A 1 152 ? -12.027 7.511 17.673 1.00 96.81 152 GLN A C 1
ATOM 1232 O O . GLN A 1 152 ? -11.871 7.793 16.485 1.00 96.81 152 GLN A O 1
ATOM 1237 N N . GLN A 1 153 ? -13.061 7.982 18.373 1.00 96.00 153 GLN A N 1
ATOM 1238 C CA . GLN A 1 153 ? -14.102 8.866 17.821 1.00 96.00 153 GLN A CA 1
ATOM 1239 C C . GLN A 1 153 ? -14.819 8.313 16.562 1.00 96.00 153 GLN A C 1
ATOM 1241 O O . GLN A 1 153 ? -15.308 9.057 15.709 1.00 96.00 153 GLN A O 1
ATOM 1246 N N . GLY A 1 154 ? -14.907 6.993 16.443 1.00 96.50 154 GLY A N 1
ATOM 1247 C CA . GLY A 1 154 ? -15.438 6.243 15.307 1.00 96.50 154 GLY A CA 1
ATOM 1248 C C . GLY A 1 154 ? -14.455 6.067 14.145 1.00 96.50 154 GLY A C 1
ATOM 1249 O O . GLY A 1 154 ? -14.819 5.457 13.144 1.00 96.50 154 GLY A O 1
ATOM 1250 N N . PHE A 1 155 ? -13.244 6.607 14.229 1.00 98.44 155 PHE A N 1
ATOM 1251 C CA . PHE A 1 155 ? -12.217 6.517 13.192 1.00 98.44 155 PHE A CA 1
ATOM 1252 C C . PHE A 1 155 ? -11.122 5.526 13.588 1.00 98.44 155 PHE A C 1
ATOM 1254 O O . PHE A 1 155 ? -11.069 5.079 14.732 1.00 98.44 155 PHE A O 1
ATOM 1261 N N . LEU A 1 156 ? -10.249 5.184 12.639 1.00 98.62 156 LEU A N 1
ATOM 1262 C CA . LEU A 1 156 ? -8.998 4.490 12.934 1.00 98.62 156 LEU A CA 1
ATOM 1263 C C . LEU A 1 156 ? -7.823 5.457 12.826 1.00 98.62 156 LEU A C 1
ATOM 1265 O O . LEU A 1 156 ? -7.798 6.324 11.948 1.00 98.62 156 LEU A O 1
ATOM 1269 N N . SER A 1 157 ? -6.850 5.259 13.705 1.00 98.56 157 SER A N 1
ATOM 1270 C CA . SER A 1 157 ? -5.647 6.077 13.794 1.00 98.56 157 SER A CA 1
ATOM 1271 C C . SER A 1 157 ? -4.429 5.217 14.067 1.00 98.56 157 SER A C 1
ATOM 1273 O O . SER A 1 157 ? -4.495 4.289 14.868 1.00 98.56 157 SER A O 1
ATOM 1275 N N . TRP A 1 158 ? -3.303 5.552 13.446 1.00 98.62 158 TRP A N 1
ATOM 1276 C CA . TRP A 1 158 ? -2.030 4.884 13.711 1.00 98.62 158 TRP A CA 1
ATOM 1277 C C . TRP A 1 158 ? -1.590 5.044 15.174 1.00 98.62 158 TRP A C 1
ATOM 1279 O O . TRP A 1 158 ? -1.855 6.071 15.811 1.00 98.62 158 TRP A O 1
ATOM 1289 N N . GLY A 1 159 ? -0.901 4.036 15.711 1.00 98.38 159 GLY A N 1
ATOM 1290 C CA . GLY A 1 159 ? -0.547 3.979 17.125 1.00 98.38 159 GLY A CA 1
ATOM 1291 C C . GLY A 1 159 ? 0.662 3.109 17.448 1.00 98.38 159 GLY A C 1
ATOM 1292 O O . GLY A 1 159 ? 1.317 2.532 16.588 1.00 98.38 159 GLY A O 1
ATOM 1293 N N . SER A 1 160 ? 0.983 3.034 18.735 1.00 98.12 160 SER A N 1
ATOM 1294 C CA . SER A 1 160 ? 2.041 2.164 19.251 1.00 98.12 160 SER A CA 1
ATOM 1295 C C . SER A 1 160 ? 1.761 1.850 20.713 1.00 98.12 160 SER A C 1
ATOM 1297 O O . SER A 1 160 ? 1.695 2.749 21.544 1.00 98.12 160 SER A O 1
ATOM 1299 N N . ASN A 1 161 ? 1.594 0.575 21.038 1.00 96.69 161 ASN A N 1
ATOM 1300 C CA . ASN A 1 161 ? 1.251 0.125 22.381 1.00 96.69 161 ASN A CA 1
ATOM 1301 C C . ASN A 1 161 ? 2.486 0.111 23.302 1.00 96.69 161 ASN A C 1
ATOM 1303 O O . ASN A 1 161 ? 3.612 -0.097 22.846 1.00 96.69 161 ASN A O 1
ATOM 1307 N N . PRO A 1 162 ? 2.317 0.291 24.620 1.00 95.00 162 PRO A N 1
ATOM 1308 C CA . PRO A 1 162 ? 3.412 0.105 25.562 1.00 95.00 162 PRO A CA 1
ATOM 1309 C C . PRO A 1 162 ? 3.817 -1.375 25.624 1.00 95.00 162 PRO A C 1
ATOM 1311 O O . PRO A 1 162 ? 2.987 -2.247 25.870 1.00 95.00 162 PRO A O 1
ATOM 1314 N N . THR A 1 163 ? 5.104 -1.658 25.434 1.00 92.88 163 THR A N 1
ATOM 1315 C CA . THR A 1 163 ? 5.679 -3.000 25.588 1.00 92.88 163 THR A CA 1
ATOM 1316 C C . THR A 1 163 ? 7.154 -2.913 25.969 1.00 92.88 163 THR A C 1
ATOM 1318 O O . THR A 1 163 ? 7.838 -1.944 25.637 1.00 92.88 163 THR A O 1
ATOM 1321 N N . GLU A 1 164 ? 7.648 -3.939 26.659 1.00 88.88 164 GLU A N 1
ATOM 1322 C CA . GLU A 1 164 ? 9.082 -4.137 26.909 1.00 88.88 164 GLU A CA 1
ATOM 1323 C C . GLU A 1 164 ? 9.744 -4.988 25.808 1.00 88.88 164 GLU A C 1
ATOM 1325 O O . GLU A 1 164 ? 10.970 -5.034 25.702 1.00 88.88 164 GLU A O 1
ATOM 1330 N N . LEU A 1 165 ? 8.942 -5.649 24.965 1.00 89.69 165 LEU A N 1
ATOM 1331 C CA . LEU A 1 165 ? 9.398 -6.549 23.907 1.00 89.69 165 LEU A CA 1
ATOM 1332 C C . LEU A 1 165 ? 9.681 -5.771 22.615 1.00 89.69 165 LEU A C 1
ATOM 1334 O O . LEU A 1 165 ? 8.906 -5.801 21.659 1.00 89.69 165 LEU A O 1
ATOM 1338 N N . MET A 1 166 ? 10.800 -5.048 22.603 1.00 90.31 166 MET A N 1
ATOM 1339 C CA . MET A 1 166 ? 11.228 -4.258 21.447 1.00 90.31 166 MET A CA 1
ATOM 1340 C C . MET A 1 166 ? 12.137 -5.059 20.513 1.00 90.31 166 MET A C 1
ATOM 1342 O O . MET A 1 166 ? 13.042 -5.768 20.957 1.00 90.31 166 MET A O 1
ATOM 1346 N N . ILE A 1 167 ? 11.936 -4.898 19.201 1.00 90.50 167 ILE A N 1
ATOM 1347 C CA . ILE A 1 167 ? 12.737 -5.590 18.180 1.00 90.50 167 ILE A CA 1
ATOM 1348 C C . ILE A 1 167 ? 14.192 -5.082 18.133 1.00 90.50 167 ILE A C 1
ATOM 1350 O O . ILE A 1 167 ? 15.126 -5.853 17.867 1.00 90.50 167 ILE A O 1
ATOM 1354 N N . THR A 1 168 ? 14.379 -3.793 18.437 1.00 87.00 168 THR A N 1
ATOM 1355 C CA . THR A 1 168 ? 15.672 -3.103 18.485 1.00 87.00 168 THR A CA 1
ATOM 1356 C C . THR A 1 168 ? 16.016 -2.726 19.928 1.00 87.00 168 THR A C 1
ATOM 1358 O O . THR A 1 168 ? 15.213 -2.067 20.597 1.00 87.00 168 THR A O 1
ATOM 1361 N N . PRO A 1 169 ? 17.216 -3.072 20.430 1.00 83.69 169 PRO A N 1
ATOM 1362 C CA . PRO A 1 169 ? 17.658 -2.631 21.749 1.00 83.69 169 PRO A CA 1
ATOM 1363 C C . PRO A 1 169 ? 17.650 -1.101 21.888 1.00 83.69 169 PRO A C 1
ATOM 1365 O O . PRO A 1 169 ? 18.251 -0.395 21.082 1.00 83.69 169 PRO A O 1
ATOM 1368 N N . GLY A 1 170 ? 17.001 -0.592 22.938 1.00 84.50 170 GLY A N 1
ATOM 1369 C CA . GLY A 1 170 ? 16.940 0.843 23.252 1.00 84.50 170 GLY A CA 1
ATOM 1370 C C . GLY A 1 170 ? 15.802 1.611 22.570 1.00 84.50 170 GLY A C 1
ATOM 1371 O O . GLY A 1 170 ? 15.550 2.760 22.937 1.00 84.50 170 GLY A O 1
ATOM 1372 N N . GLU A 1 171 ? 15.089 0.983 21.635 1.00 88.38 171 GLU A N 1
ATOM 1373 C CA . GLU A 1 171 ? 13.839 1.516 21.099 1.00 88.38 171 GLU A CA 1
ATOM 1374 C C . GLU A 1 171 ? 12.743 1.513 22.179 1.00 88.38 171 GLU A C 1
ATOM 1376 O O . GLU A 1 171 ? 12.822 0.768 23.157 1.00 88.38 171 GLU A O 1
ATOM 1381 N N . LYS A 1 172 ? 11.723 2.362 22.028 1.00 90.38 172 LYS A N 1
ATOM 1382 C CA . LYS A 1 172 ? 10.573 2.428 22.937 1.00 90.38 172 LYS A CA 1
ATOM 1383 C C . LYS A 1 172 ? 9.275 2.450 22.140 1.00 90.38 172 LYS A C 1
ATOM 1385 O O . LYS A 1 172 ? 9.136 3.295 21.261 1.00 90.38 172 LYS A O 1
ATOM 1390 N N . GLY A 1 173 ? 8.336 1.572 22.490 1.00 93.69 173 GLY A N 1
ATOM 1391 C CA . GLY A 1 173 ? 6.939 1.683 22.066 1.00 93.69 173 GLY A CA 1
ATOM 1392 C C . GLY A 1 173 ? 6.220 2.830 22.785 1.00 93.69 173 GLY A C 1
ATOM 1393 O O . GLY A 1 173 ? 6.803 3.513 23.632 1.00 93.69 173 GLY A O 1
ATOM 1394 N N . ASN A 1 174 ? 4.943 3.038 22.465 1.00 97.19 174 ASN A N 1
ATOM 1395 C CA . ASN A 1 174 ? 4.137 4.156 22.962 1.00 97.19 174 ASN A CA 1
ATOM 1396 C C . ASN A 1 174 ? 4.765 5.528 22.674 1.00 97.19 174 ASN A C 1
ATOM 1398 O O . ASN A 1 174 ? 4.857 6.396 23.546 1.00 97.19 174 ASN A O 1
ATOM 1402 N N . THR A 1 175 ? 5.225 5.717 21.435 1.00 97.00 175 THR A N 1
ATOM 1403 C CA . THR A 1 175 ? 5.772 6.992 20.962 1.00 97.00 175 THR A CA 1
ATOM 1404 C C . THR A 1 175 ? 5.154 7.413 19.632 1.00 97.00 175 THR A C 1
ATOM 1406 O O . THR A 1 175 ? 4.766 6.571 18.821 1.00 97.00 175 THR A O 1
ATOM 1409 N N . LYS A 1 176 ? 5.148 8.730 19.373 1.00 97.44 176 LYS A N 1
ATOM 1410 C 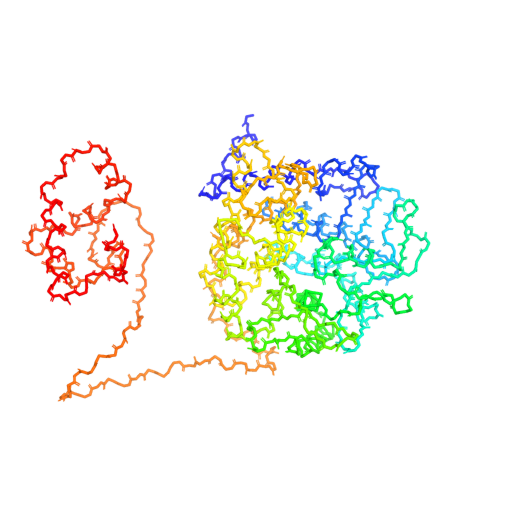CA . LYS A 1 176 ? 4.771 9.304 18.070 1.00 97.44 176 LYS A CA 1
ATOM 1411 C C . LYS A 1 176 ? 5.558 8.661 16.927 1.00 97.44 176 LYS A C 1
ATOM 1413 O O . LYS A 1 176 ? 4.974 8.292 15.919 1.00 97.44 176 LYS A O 1
ATOM 1418 N N . HIS A 1 177 ? 6.869 8.498 17.106 1.00 96.38 177 HIS A N 1
ATOM 1419 C CA . HIS A 1 177 ? 7.725 7.911 16.081 1.00 96.38 177 HIS A CA 1
ATOM 1420 C C . HIS A 1 177 ? 7.321 6.465 15.775 1.00 96.38 177 HIS A C 1
ATOM 1422 O O . HIS A 1 177 ? 7.109 6.138 14.617 1.00 96.38 177 HIS A O 1
ATOM 1428 N N . SER A 1 178 ? 7.115 5.627 16.793 1.00 96.81 178 SER A N 1
ATOM 1429 C CA . SER A 1 178 ? 6.642 4.252 16.598 1.00 96.81 178 SER A CA 1
ATOM 1430 C C . SER A 1 178 ? 5.271 4.188 15.918 1.00 96.81 178 SER A C 1
ATOM 1432 O O . SER A 1 178 ? 5.061 3.322 15.077 1.00 96.81 178 SER A O 1
ATOM 1434 N N . ALA A 1 179 ? 4.360 5.120 16.214 1.00 98.12 179 ALA A N 1
ATOM 1435 C CA . ALA A 1 179 ? 3.084 5.212 15.502 1.00 98.12 179 ALA A CA 1
ATOM 1436 C C . ALA A 1 179 ? 3.260 5.593 14.022 1.00 98.12 179 ALA A C 1
ATOM 1438 O O . ALA A 1 179 ? 2.584 5.045 13.158 1.00 98.12 179 ALA A O 1
ATOM 1439 N N . MET A 1 180 ? 4.215 6.471 13.703 1.00 97.69 180 MET A N 1
ATOM 1440 C CA . MET A 1 180 ? 4.574 6.776 12.313 1.00 97.69 180 MET A CA 1
ATOM 1441 C C . MET A 1 180 ? 5.176 5.549 11.610 1.00 97.69 180 MET A C 1
ATOM 1443 O O . MET A 1 180 ? 4.806 5.271 10.475 1.00 97.69 180 MET A O 1
ATOM 1447 N N . LEU A 1 181 ? 6.017 4.759 12.290 1.00 97.12 181 LEU A N 1
ATOM 1448 C CA . LEU A 1 181 ? 6.540 3.493 11.750 1.00 97.12 181 LEU A CA 1
ATOM 1449 C C . LEU A 1 181 ? 5.428 2.462 11.484 1.00 97.12 181 LEU A C 1
ATOM 1451 O O . LEU A 1 181 ? 5.548 1.660 10.560 1.00 97.12 181 LEU A O 1
ATOM 1455 N N . GLU A 1 182 ? 4.342 2.473 12.268 1.00 98.44 182 GLU A N 1
ATOM 1456 C CA . GLU A 1 182 ? 3.161 1.630 12.022 1.00 98.44 182 GLU A CA 1
ATOM 1457 C C . GLU A 1 182 ? 2.458 1.987 10.709 1.00 98.44 182 GLU A C 1
ATOM 1459 O O . GLU A 1 182 ? 1.960 1.105 10.024 1.00 98.44 182 GLU A O 1
ATOM 1464 N N . SER A 1 183 ? 2.457 3.257 10.304 1.00 98.38 183 SER A N 1
ATOM 1465 C CA . SER A 1 183 ? 1.901 3.635 8.997 1.00 98.38 183 SER A CA 1
ATOM 1466 C C . SER A 1 183 ? 2.760 3.161 7.818 1.00 98.38 183 SER A C 1
ATOM 1468 O O . SER A 1 183 ? 2.271 3.063 6.697 1.00 98.38 183 SER A O 1
ATOM 1470 N N . GLY A 1 184 ? 4.049 2.886 8.055 1.00 97.38 184 GLY A N 1
ATOM 1471 C CA . GLY A 1 184 ? 5.058 2.680 7.013 1.00 97.38 184 GLY A CA 1
ATOM 1472 C C . GLY A 1 184 ? 5.572 3.977 6.374 1.00 97.38 184 GLY A C 1
ATOM 1473 O O . GLY A 1 184 ? 6.407 3.910 5.481 1.00 97.38 184 GLY A O 1
ATOM 1474 N N . LEU A 1 185 ? 5.088 5.148 6.808 1.00 97.38 185 LEU A N 1
ATOM 1475 C CA . LEU A 1 185 ? 5.402 6.473 6.265 1.00 97.38 185 LEU A CA 1
ATOM 1476 C C . LEU A 1 185 ? 6.256 7.300 7.257 1.00 97.38 185 LEU A C 1
ATOM 1478 O O . LEU A 1 185 ? 5.897 8.404 7.669 1.00 97.38 185 LEU A O 1
ATOM 1482 N N . ASP A 1 186 ? 7.410 6.753 7.641 1.00 92.75 186 ASP A N 1
ATOM 1483 C CA . ASP A 1 186 ? 8.218 7.102 8.825 1.00 92.75 186 ASP A CA 1
ATOM 1484 C C . ASP A 1 186 ? 8.511 8.592 9.076 1.00 92.75 186 ASP A C 1
ATOM 1486 O O . ASP A 1 186 ? 8.639 8.999 10.230 1.00 92.75 186 ASP A O 1
ATOM 1490 N N . ASN A 1 187 ? 8.680 9.401 8.025 1.00 96.19 187 ASN A N 1
ATOM 1491 C CA . ASN A 1 187 ? 8.976 10.839 8.114 1.00 96.19 187 ASN A CA 1
ATOM 1492 C C . ASN A 1 187 ? 8.011 11.699 7.281 1.00 96.19 187 ASN A C 1
ATOM 1494 O O . ASN A 1 187 ? 8.356 12.822 6.893 1.00 96.19 187 ASN A O 1
ATOM 1498 N N . SER A 1 188 ? 6.836 11.150 6.962 1.00 97.50 188 SER A N 1
ATOM 1499 C CA . SER A 1 188 ? 5.845 11.826 6.132 1.00 97.50 188 SER A CA 1
ATOM 1500 C C . SER A 1 188 ? 5.333 13.106 6.799 1.00 97.50 188 SER A C 1
ATOM 1502 O O . SER A 1 188 ? 5.007 13.071 7.990 1.00 97.50 188 SER A 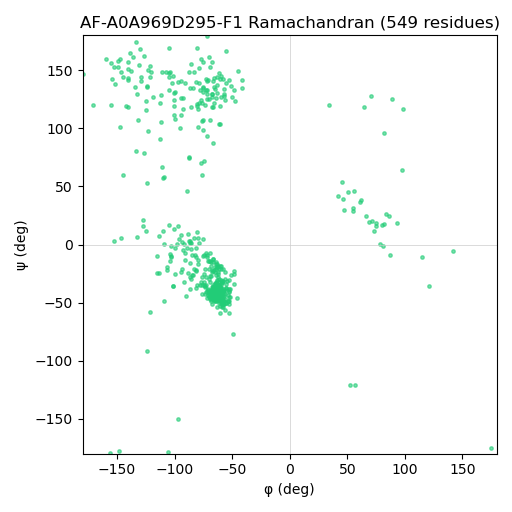O 1
ATOM 1504 N N . PRO A 1 189 ? 5.188 14.209 6.038 1.00 96.94 189 PRO A N 1
ATOM 1505 C CA . PRO A 1 189 ? 4.618 15.458 6.541 1.00 96.94 189 PRO A CA 1
ATOM 1506 C C . PRO A 1 189 ? 3.184 15.309 7.056 1.00 96.94 189 PRO A C 1
ATOM 1508 O O . PRO A 1 189 ? 2.767 16.092 7.896 1.00 96.94 189 PRO A O 1
ATOM 1511 N N . LEU A 1 190 ? 2.450 14.265 6.636 1.00 96.75 190 LEU A N 1
ATOM 1512 C CA . LEU A 1 190 ? 1.100 13.959 7.139 1.00 96.75 190 LEU A CA 1
ATOM 1513 C C . LEU A 1 190 ? 1.019 13.914 8.674 1.00 96.75 190 LEU A C 1
ATOM 1515 O O . LEU A 1 190 ? -0.050 14.125 9.245 1.00 96.75 190 LEU A O 1
ATOM 1519 N N . PHE A 1 191 ? 2.136 13.610 9.340 1.00 96.75 191 PHE A N 1
ATOM 1520 C CA . PHE A 1 191 ? 2.195 13.447 10.785 1.00 96.75 191 PHE A CA 1
ATOM 1521 C C . PHE A 1 191 ? 2.936 14.576 11.501 1.00 96.75 191 PHE A C 1
ATOM 1523 O O . PHE A 1 191 ? 3.059 14.494 12.724 1.00 96.75 191 PHE A O 1
ATOM 1530 N N . ASP A 1 192 ? 3.449 15.601 10.812 1.00 95.12 192 ASP A N 1
ATOM 1531 C CA . ASP A 1 192 ? 4.303 16.629 11.427 1.00 95.12 192 ASP A CA 1
ATOM 1532 C C . ASP A 1 192 ? 3.538 17.362 12.551 1.00 95.12 192 ASP A C 1
ATOM 1534 O O . ASP A 1 192 ? 4.000 17.395 13.700 1.00 95.12 192 ASP A O 1
ATOM 1538 N N . GLU A 1 193 ? 2.307 17.800 12.283 1.00 93.94 193 GLU A N 1
ATOM 1539 C CA . GLU A 1 193 ? 1.420 18.493 13.229 1.00 93.94 193 GLU A CA 1
ATOM 1540 C C . GLU A 1 193 ? 0.638 17.537 14.140 1.00 93.94 193 GLU A C 1
ATOM 1542 O O . GLU A 1 193 ? 0.214 17.931 15.230 1.00 93.94 193 GLU A O 1
ATOM 1547 N N . ALA A 1 194 ? 0.484 16.268 13.742 1.00 94.19 194 ALA A N 1
ATOM 1548 C CA . ALA A 1 194 ? -0.333 15.301 14.469 1.00 94.19 194 ALA A CA 1
ATOM 1549 C C . ALA A 1 194 ? 0.174 15.094 15.909 1.00 94.19 194 ALA A C 1
ATOM 1551 O O . ALA A 1 194 ? 1.344 14.770 16.154 1.00 94.19 194 ALA A O 1
ATOM 1552 N N . GLN A 1 195 ? -0.714 15.248 16.890 1.00 96.81 195 GLN A N 1
ATOM 1553 C CA . GLN A 1 195 ? -0.387 15.006 18.296 1.00 96.81 195 GLN A CA 1
ATOM 1554 C C . GLN A 1 195 ? -0.460 13.514 18.616 1.00 96.81 195 GLN A C 1
ATOM 1556 O O . GLN A 1 195 ? -1.385 12.837 18.185 1.00 96.81 195 GLN A O 1
ATOM 1561 N N . PHE A 1 196 ? 0.475 13.001 19.414 1.00 98.12 196 PHE A N 1
ATOM 1562 C CA . PHE A 1 196 ? 0.403 11.638 19.947 1.00 98.12 196 PHE A CA 1
ATOM 1563 C C . PHE A 1 196 ? -0.086 11.667 21.394 1.00 98.12 196 PHE A C 1
ATOM 1565 O O . PHE A 1 196 ? 0.453 12.411 22.216 1.00 98.12 196 PHE A O 1
ATOM 1572 N N . ASP A 1 197 ? -1.084 10.850 21.710 1.00 97.81 197 ASP A N 1
ATOM 1573 C CA . ASP A 1 197 ? -1.621 10.707 23.057 1.00 97.81 197 ASP A CA 1
ATOM 1574 C C . ASP A 1 197 ? -1.052 9.442 23.706 1.00 97.81 197 ASP A C 1
ATOM 1576 O O . ASP A 1 197 ? -1.367 8.322 23.319 1.00 97.81 197 ASP A O 1
ATOM 1580 N N . THR A 1 198 ? -0.205 9.616 24.721 1.00 96.31 198 THR A N 1
ATOM 1581 C CA . THR A 1 198 ? 0.452 8.505 25.425 1.00 96.31 198 THR A CA 1
ATOM 1582 C C . THR A 1 198 ? -0.484 7.700 26.326 1.00 96.31 198 THR A C 1
ATOM 1584 O O . THR A 1 198 ? -0.055 6.666 26.844 1.00 96.31 198 THR A O 1
ATOM 1587 N N . THR A 1 199 ? -1.723 8.162 26.532 1.00 96.12 199 THR A N 1
ATOM 1588 C CA . THR A 1 199 ? -2.765 7.471 27.306 1.00 96.12 199 THR A CA 1
ATOM 1589 C C . THR A 1 199 ? -3.599 6.568 26.411 1.00 96.12 199 THR A C 1
ATOM 1591 O O . THR A 1 199 ? -3.879 5.437 26.792 1.00 96.12 199 THR A O 1
ATOM 1594 N N . THR A 1 200 ? -3.998 7.055 25.232 1.00 97.12 200 THR A N 1
ATOM 1595 C CA . THR A 1 200 ? -4.729 6.234 24.252 1.00 97.12 200 THR A CA 1
ATOM 1596 C C . THR A 1 200 ? -3.802 5.440 23.341 1.00 97.12 200 THR A C 1
ATOM 1598 O O . THR A 1 200 ? -4.252 4.478 22.732 1.00 97.12 200 THR A O 1
ATOM 1601 N N . HIS A 1 201 ? -2.515 5.803 23.289 1.00 98.19 201 HIS A N 1
ATOM 1602 C CA . HIS A 1 201 ? -1.470 5.184 22.470 1.00 98.19 201 HIS A CA 1
ATOM 1603 C C . HIS A 1 201 ? -1.599 5.460 20.962 1.00 98.19 201 HIS A C 1
ATOM 1605 O O . HIS A 1 201 ? -1.028 4.732 20.145 1.00 98.19 201 HIS A O 1
ATOM 1611 N N . LEU A 1 202 ? -2.330 6.519 20.590 1.00 98.56 202 LEU A N 1
ATOM 1612 C CA . LEU A 1 202 ? -2.694 6.849 19.209 1.00 98.56 202 LEU A CA 1
ATOM 1613 C C . LEU A 1 202 ? -2.221 8.247 18.804 1.00 98.56 202 LEU A C 1
ATOM 1615 O O . LEU A 1 202 ? -2.189 9.178 19.614 1.00 98.56 202 LEU A O 1
ATOM 1619 N N . LEU A 1 203 ? -1.936 8.421 17.513 1.00 98.25 203 LEU A N 1
ATOM 1620 C CA . LEU A 1 203 ? -1.970 9.743 16.889 1.00 98.25 203 LEU A CA 1
ATOM 1621 C C . LEU A 1 203 ? -3.406 10.262 16.921 1.00 98.25 203 LEU A C 1
ATOM 1623 O O . LEU A 1 203 ? -4.314 9.541 16.536 1.00 98.25 203 LEU A O 1
ATOM 1627 N N . ARG A 1 204 ? -3.636 11.512 17.317 1.00 97.81 204 ARG A N 1
ATOM 1628 C CA . ARG A 1 204 ? -4.945 12.187 17.274 1.00 97.81 204 ARG A CA 1
ATOM 1629 C C . ARG A 1 204 ? -5.289 12.622 15.848 1.00 97.81 204 ARG A C 1
ATOM 1631 O O . ARG A 1 204 ? -5.457 13.803 15.570 1.00 97.81 204 ARG A O 1
ATOM 1638 N N . LEU A 1 205 ? -5.362 11.652 14.945 1.00 97.88 205 LEU A N 1
ATOM 1639 C CA . LEU A 1 205 ? -5.548 11.856 13.515 1.00 97.88 205 LEU A CA 1
ATOM 1640 C C . LEU A 1 205 ? -6.467 10.762 12.971 1.00 97.88 205 LEU A C 1
ATOM 1642 O O . LEU A 1 205 ? -6.117 9.588 13.053 1.00 97.88 205 LEU A O 1
ATOM 1646 N N . ALA A 1 206 ? -7.619 11.109 12.406 1.00 98.06 206 ALA A N 1
ATOM 1647 C CA . ALA A 1 206 ? -8.392 10.153 11.618 1.00 98.06 206 ALA A CA 1
ATOM 1648 C C . ALA A 1 206 ? -7.710 9.999 10.260 1.00 98.06 206 ALA A C 1
ATOM 1650 O O . ALA A 1 206 ? -7.748 10.918 9.439 1.00 98.06 206 ALA A O 1
ATOM 1651 N N . SER A 1 207 ? -7.048 8.860 10.060 1.00 97.44 207 SER A N 1
ATOM 1652 C CA . SER A 1 207 ? -6.154 8.657 8.923 1.00 97.44 207 SER A CA 1
ATOM 1653 C C . SER A 1 207 ? -6.905 8.016 7.753 1.00 97.44 207 SER A C 1
ATOM 1655 O O . SER A 1 207 ? -7.412 6.892 7.851 1.00 97.44 207 SER A O 1
ATOM 1657 N N . VAL A 1 208 ? -7.003 8.747 6.641 1.00 98.62 208 VAL A N 1
ATOM 1658 C CA . VAL A 1 208 ? -7.683 8.329 5.409 1.00 98.62 208 VAL A CA 1
ATOM 1659 C C . VAL A 1 208 ? -7.086 7.030 4.884 1.00 98.62 208 VAL A C 1
ATOM 1661 O O . VAL A 1 208 ? -7.836 6.158 4.445 1.00 98.62 208 VAL A O 1
ATOM 1664 N N . ASP A 1 209 ? -5.764 6.868 4.959 1.00 98.44 209 ASP A N 1
ATOM 1665 C CA . ASP A 1 209 ? -5.076 5.639 4.563 1.00 98.44 209 ASP A CA 1
ATOM 1666 C C . ASP A 1 209 ? -5.526 4.427 5.372 1.00 98.44 209 ASP A C 1
ATOM 1668 O O . ASP A 1 209 ? -6.025 3.470 4.781 1.00 98.44 209 ASP A O 1
ATOM 1672 N N . LEU A 1 210 ? -5.381 4.458 6.699 1.00 98.81 210 LEU A N 1
ATOM 1673 C CA . LEU A 1 210 ? -5.656 3.316 7.564 1.00 98.81 210 LEU A CA 1
ATOM 1674 C C . LEU A 1 210 ? -7.108 2.876 7.433 1.00 98.81 210 LEU A C 1
ATOM 1676 O O . LEU A 1 210 ? -7.381 1.691 7.252 1.00 98.81 210 LEU A O 1
ATOM 1680 N N . ILE A 1 211 ? -8.045 3.823 7.470 1.00 98.81 211 ILE A N 1
ATOM 1681 C CA . ILE A 1 211 ? -9.469 3.506 7.345 1.00 98.81 211 ILE A CA 1
ATOM 1682 C C . ILE A 1 211 ? -9.754 2.903 5.963 1.00 98.81 211 ILE A C 1
ATOM 1684 O O . ILE A 1 211 ? -10.466 1.904 5.864 1.00 98.81 211 ILE A O 1
ATOM 1688 N N . SER A 1 212 ? -9.169 3.459 4.898 1.00 98.94 212 SER A N 1
ATOM 1689 C CA . SER A 1 212 ? -9.347 2.937 3.540 1.00 98.94 212 SER A CA 1
ATOM 1690 C C . SER A 1 212 ? -8.794 1.521 3.382 1.00 98.94 212 SER A C 1
ATOM 1692 O O . SER A 1 212 ? -9.477 0.642 2.853 1.00 98.94 212 SER A O 1
ATOM 1694 N N . LEU A 1 213 ? -7.572 1.285 3.863 1.00 98.94 213 LEU A N 1
ATOM 1695 C CA . LEU A 1 213 ? -6.926 -0.024 3.829 1.00 98.94 213 LEU A CA 1
ATOM 1696 C C . LEU A 1 213 ? -7.687 -1.038 4.679 1.00 98.94 213 LEU A C 1
ATOM 1698 O O . LEU A 1 213 ? -7.871 -2.170 4.251 1.00 98.94 213 LEU A O 1
ATOM 1702 N N . TYR A 1 214 ? -8.208 -0.625 5.832 1.00 98.94 214 TYR A N 1
ATOM 1703 C CA . TYR A 1 214 ? -9.004 -1.489 6.692 1.00 98.94 214 TYR A CA 1
ATOM 1704 C C . TYR A 1 214 ? -10.342 -1.896 6.062 1.00 98.94 214 TYR A C 1
ATOM 1706 O O . TYR A 1 214 ? -10.775 -3.043 6.182 1.00 98.94 214 TYR A O 1
ATOM 1714 N N . ILE A 1 215 ? -11.001 -0.978 5.349 1.00 98.88 215 ILE A N 1
ATOM 1715 C CA . ILE A 1 215 ? -12.215 -1.293 4.585 1.00 98.88 215 ILE A CA 1
ATOM 1716 C C . ILE A 1 215 ? -11.890 -2.258 3.442 1.00 98.88 215 ILE A C 1
ATOM 1718 O O . ILE A 1 215 ? -12.646 -3.208 3.225 1.00 98.88 215 ILE A O 1
ATOM 1722 N N . ALA A 1 216 ? -10.779 -2.041 2.731 1.00 98.75 216 ALA A N 1
ATOM 1723 C CA . ALA A 1 216 ? -10.310 -2.970 1.708 1.00 98.75 216 ALA A CA 1
ATOM 1724 C C . ALA A 1 216 ? -10.032 -4.355 2.318 1.00 98.75 216 ALA A C 1
ATOM 1726 O O . ALA A 1 216 ? -10.569 -5.344 1.830 1.00 98.75 216 ALA A O 1
ATOM 1727 N N . ASP A 1 217 ? -9.316 -4.432 3.441 1.00 98.88 217 ASP A N 1
ATOM 1728 C CA . ASP A 1 217 ? -9.057 -5.681 4.164 1.00 98.88 217 ASP A CA 1
ATOM 1729 C C . ASP A 1 217 ? -10.356 -6.397 4.564 1.00 98.88 217 ASP A C 1
ATOM 1731 O O . ASP A 1 217 ? -10.499 -7.588 4.300 1.00 98.88 217 ASP A O 1
ATOM 1735 N N . CYS A 1 218 ? -11.359 -5.677 5.085 1.00 98.94 218 CYS A N 1
ATOM 1736 C CA . CYS A 1 218 ? -12.674 -6.254 5.385 1.00 98.94 218 CYS A CA 1
ATOM 1737 C C . CYS A 1 218 ? -13.339 -6.868 4.141 1.00 98.94 218 CYS A C 1
ATOM 1739 O O . CYS A 1 218 ? -13.880 -7.973 4.214 1.00 98.94 218 CYS A O 1
ATOM 1741 N N . LYS A 1 219 ? -13.315 -6.166 2.999 1.00 98.69 219 LYS A N 1
ATOM 1742 C CA . LYS A 1 219 ? -13.924 -6.636 1.742 1.00 98.69 219 LYS A CA 1
ATOM 1743 C C . LYS A 1 219 ? -13.206 -7.866 1.196 1.00 98.69 219 LYS A C 1
ATOM 1745 O O . LYS A 1 219 ? -13.858 -8.854 0.857 1.00 98.69 219 LYS A O 1
ATOM 1750 N N . GLU A 1 220 ? -11.880 -7.826 1.154 1.00 98.50 220 GLU A N 1
ATOM 1751 C CA . GLU A 1 220 ? -11.084 -8.930 0.626 1.00 98.50 220 GLU A CA 1
ATOM 1752 C C . GLU A 1 220 ? -11.144 -10.146 1.548 1.00 98.50 220 GLU A C 1
ATOM 1754 O O . GLU A 1 220 ? -11.348 -11.266 1.082 1.00 98.50 220 GLU A O 1
ATOM 1759 N N . LEU A 1 221 ? -11.093 -9.952 2.866 1.00 98.75 221 LEU A N 1
ATOM 1760 C CA . LEU A 1 221 ? -11.234 -11.048 3.817 1.00 98.75 221 LEU A CA 1
ATOM 1761 C C . LEU A 1 221 ? -12.640 -11.662 3.781 1.00 98.75 221 LEU A C 1
ATOM 1763 O O . LEU A 1 221 ? -12.768 -12.879 3.905 1.00 98.75 221 LEU A O 1
ATOM 1767 N N . ALA A 1 222 ? -13.691 -10.865 3.552 1.00 98.81 222 ALA A N 1
ATOM 1768 C CA . ALA A 1 222 ? -15.045 -11.382 3.346 1.00 98.81 222 ALA A CA 1
ATOM 1769 C C . ALA A 1 222 ? -15.128 -12.242 2.078 1.00 98.81 222 ALA A C 1
ATOM 1771 O O . ALA A 1 222 ? -15.773 -13.291 2.087 1.00 98.81 222 ALA A O 1
ATOM 1772 N N . TYR A 1 223 ? -14.434 -11.851 1.005 1.00 98.38 223 TYR A N 1
ATOM 1773 C CA . TYR A 1 223 ? -14.310 -12.697 -0.177 1.00 98.38 223 TYR A CA 1
ATOM 1774 C C . TYR A 1 223 ? -13.645 -14.037 0.181 1.00 98.38 223 TYR A C 1
ATOM 1776 O O . TYR A 1 223 ? -14.178 -15.101 -0.135 1.00 98.38 223 TYR A O 1
ATOM 1784 N N . LEU A 1 224 ? -12.498 -14.010 0.872 1.00 98.50 224 LEU A N 1
ATOM 1785 C CA . LEU A 1 224 ? -11.787 -15.235 1.266 1.00 98.50 224 LEU A CA 1
ATOM 1786 C C . LEU A 1 224 ? -12.652 -16.128 2.176 1.00 98.50 224 LEU A C 1
ATOM 1788 O O . LEU A 1 224 ? -12.656 -17.351 2.034 1.00 98.50 224 LEU A O 1
ATOM 1792 N N . ALA A 1 225 ? -13.435 -15.519 3.069 1.00 98.69 225 ALA A N 1
ATOM 1793 C CA . ALA A 1 225 ? -14.386 -16.202 3.939 1.00 98.69 225 ALA A CA 1
ATOM 1794 C C . ALA A 1 225 ? -15.457 -16.950 3.135 1.00 98.69 225 ALA A C 1
ATOM 1796 O O . ALA A 1 225 ? -15.771 -18.104 3.434 1.00 98.69 225 ALA A O 1
ATOM 1797 N N . ALA A 1 226 ? -15.997 -16.309 2.094 1.00 98.12 226 ALA A N 1
ATOM 1798 C CA . ALA A 1 226 ? -16.997 -16.902 1.216 1.00 98.12 226 ALA A CA 1
ATOM 1799 C C . ALA A 1 226 ? -16.440 -18.125 0.472 1.00 98.12 226 ALA A C 1
ATOM 1801 O O . ALA A 1 226 ? -17.099 -19.167 0.435 1.00 98.12 226 ALA A O 1
ATOM 1802 N N . GLU A 1 227 ? -15.204 -18.048 -0.028 1.00 98.19 227 GLU A N 1
ATOM 1803 C CA . GLU A 1 227 ? -14.519 -19.185 -0.662 1.00 98.19 227 GLU A CA 1
ATOM 1804 C C . GLU A 1 227 ? -14.321 -20.368 0.297 1.00 98.19 227 GLU A C 1
ATOM 1806 O O . GLU A 1 227 ? -14.378 -21.530 -0.120 1.00 98.19 227 GLU A O 1
ATOM 1811 N N . LEU A 1 228 ? -14.130 -20.091 1.588 1.00 98.19 228 LEU A N 1
ATOM 1812 C CA . LEU A 1 228 ? -14.023 -21.093 2.654 1.00 98.19 228 LEU A CA 1
ATOM 1813 C C . LEU A 1 228 ? -15.384 -21.530 3.230 1.00 98.19 228 LEU A C 1
ATOM 1815 O O . LEU A 1 228 ? -15.430 -22.422 4.073 1.00 98.19 228 LEU A O 1
ATOM 1819 N N . GLY A 1 229 ? -16.497 -20.934 2.792 1.00 97.81 229 GLY A N 1
ATOM 1820 C CA . GLY A 1 229 ? -17.840 -21.242 3.292 1.00 97.81 229 GLY A CA 1
ATOM 1821 C C . GLY A 1 229 ? -18.160 -20.684 4.687 1.00 97.81 229 GLY A C 1
ATOM 1822 O O . GLY A 1 229 ? -19.113 -21.143 5.316 1.00 97.81 229 GLY A O 1
ATOM 1823 N N . ARG A 1 230 ? -17.405 -19.691 5.171 1.00 98.38 230 ARG A N 1
ATOM 1824 C CA . ARG A 1 230 ? -17.533 -19.076 6.506 1.00 98.38 230 ARG A CA 1
ATOM 1825 C C . ARG A 1 230 ? -18.542 -17.926 6.507 1.00 98.38 230 ARG A C 1
ATOM 1827 O O . ARG A 1 230 ? -18.186 -16.751 6.472 1.00 98.38 230 ARG A O 1
ATOM 1834 N N . LYS A 1 231 ? -19.831 -18.267 6.481 1.00 98.00 231 LYS A N 1
ATOM 1835 C CA . LYS A 1 231 ? -20.926 -17.303 6.262 1.00 98.00 231 LYS A CA 1
ATOM 1836 C C . LYS A 1 231 ? -21.044 -16.250 7.363 1.00 98.00 231 LYS A C 1
ATOM 1838 O O . LYS A 1 231 ? -21.357 -15.103 7.055 1.00 98.00 231 LYS A O 1
ATOM 1843 N N . GLU A 1 232 ? -20.813 -16.621 8.617 1.00 98.50 232 GLU A N 1
ATOM 1844 C CA . GLU A 1 232 ? -20.867 -15.704 9.757 1.00 98.50 232 GLU A CA 1
ATOM 1845 C C . GLU A 1 232 ? -19.780 -14.631 9.644 1.00 98.50 232 GLU A C 1
ATOM 1847 O O . GLU A 1 232 ? -20.078 -13.442 9.768 1.00 98.50 232 GLU A O 1
ATOM 1852 N N . ASP A 1 233 ? -18.554 -15.042 9.306 1.00 98.75 233 ASP A N 1
ATOM 1853 C CA . ASP A 1 233 ? -17.429 -14.126 9.122 1.00 98.75 233 ASP A CA 1
ATOM 1854 C C . ASP A 1 233 ? -17.680 -13.165 7.942 1.00 98.75 233 ASP A C 1
ATOM 1856 O O . ASP A 1 233 ? -17.401 -11.973 8.056 1.00 98.75 233 ASP A O 1
ATOM 1860 N N . VAL A 1 234 ? -18.293 -13.631 6.838 1.00 98.69 234 VAL A N 1
ATOM 1861 C CA . VAL A 1 234 ? -18.716 -12.754 5.722 1.00 98.69 234 VAL A CA 1
ATOM 1862 C C . VAL A 1 234 ? -19.620 -11.624 6.224 1.00 98.69 234 VAL A C 1
ATOM 1864 O O . VAL A 1 234 ? -19.384 -10.458 5.914 1.00 98.69 234 VAL A O 1
ATOM 1867 N N . GLN A 1 235 ? -20.661 -11.950 6.996 1.00 98.38 235 GLN A N 1
ATOM 1868 C CA . GLN A 1 235 ? -21.609 -10.945 7.490 1.00 98.38 235 GLN A CA 1
ATOM 1869 C C . GLN A 1 235 ? -20.947 -9.966 8.463 1.00 98.38 235 GLN A C 1
ATOM 1871 O O . GLN A 1 235 ? -21.201 -8.762 8.395 1.00 98.38 235 GLN A O 1
ATOM 1876 N N . GLU A 1 236 ? -20.086 -10.468 9.349 1.00 98.69 236 GLU A N 1
ATOM 1877 C CA . GLU A 1 236 ? -19.319 -9.643 10.280 1.00 98.69 236 GLU A CA 1
ATOM 1878 C C . GLU A 1 236 ? -18.438 -8.627 9.541 1.00 98.69 236 GLU A C 1
ATOM 1880 O O . GLU A 1 236 ? -18.506 -7.429 9.825 1.00 98.69 236 GLU A O 1
ATOM 1885 N N . LEU A 1 237 ? -17.644 -9.100 8.580 1.00 98.81 237 LEU A N 1
ATOM 1886 C CA . LEU A 1 237 ? -16.672 -8.292 7.848 1.00 98.81 237 LEU A CA 1
ATOM 1887 C C . LEU A 1 237 ? -17.349 -7.248 6.957 1.00 98.81 237 LEU A C 1
ATOM 1889 O O . LEU A 1 237 ? -16.943 -6.087 6.964 1.00 98.81 237 LEU A O 1
ATOM 1893 N N . LEU A 1 238 ? -18.422 -7.615 6.248 1.00 98.31 238 LEU A N 1
ATOM 1894 C CA . LEU A 1 238 ? -19.171 -6.666 5.418 1.00 98.31 238 LEU A CA 1
ATOM 1895 C C . LEU A 1 238 ? -19.840 -5.577 6.261 1.00 98.31 238 LEU A C 1
ATOM 1897 O O . LEU A 1 238 ? -19.740 -4.396 5.928 1.00 98.31 238 LEU A O 1
ATOM 1901 N N . LYS A 1 239 ? -20.462 -5.948 7.389 1.00 98.62 239 LYS A N 1
ATOM 1902 C CA . LYS A 1 239 ? -21.059 -4.979 8.320 1.00 98.62 239 LYS A CA 1
ATOM 1903 C C . LYS A 1 239 ? -20.004 -4.030 8.889 1.00 98.62 239 LYS A C 1
ATOM 1905 O O . LYS A 1 239 ? -20.256 -2.832 9.019 1.00 98.62 239 LYS A O 1
ATOM 1910 N N . ARG A 1 240 ? -18.828 -4.559 9.232 1.00 98.25 240 ARG A N 1
ATOM 1911 C CA . ARG A 1 240 ? -17.709 -3.764 9.738 1.00 98.25 240 ARG A CA 1
ATOM 1912 C C . ARG A 1 240 ? -17.183 -2.789 8.682 1.00 98.25 240 ARG A C 1
ATOM 1914 O O . ARG A 1 240 ? -17.056 -1.602 8.974 1.00 98.25 240 ARG A O 1
ATOM 1921 N N . GLY A 1 241 ? -16.945 -3.269 7.462 1.00 98.44 241 GLY A N 1
ATOM 1922 C CA . GLY A 1 241 ? -16.520 -2.440 6.336 1.00 98.44 241 GLY A CA 1
ATOM 1923 C C . GLY A 1 241 ? -17.525 -1.331 6.010 1.00 98.44 241 GLY A C 1
ATOM 1924 O O . GLY A 1 241 ? -17.122 -0.196 5.774 1.00 98.44 241 GLY A O 1
ATOM 1925 N N . GLU A 1 242 ? -18.832 -1.609 6.071 1.00 98.19 242 GLU A N 1
ATOM 1926 C CA . GLU A 1 242 ? -19.878 -0.594 5.867 1.00 98.19 242 GLU A CA 1
ATOM 1927 C C . GLU A 1 242 ? -19.853 0.497 6.953 1.00 98.19 242 GLU A C 1
ATOM 1929 O O . GLU A 1 242 ? -20.003 1.681 6.647 1.00 98.19 242 GLU A O 1
ATOM 1934 N N . ALA A 1 243 ? -19.649 0.120 8.220 1.00 98.31 243 ALA A N 1
ATOM 1935 C CA . ALA A 1 243 ? -19.580 1.074 9.326 1.00 98.31 243 ALA A CA 1
ATOM 1936 C C . ALA A 1 243 ? -18.405 2.052 9.162 1.00 98.31 243 ALA A C 1
ATOM 1938 O O . ALA A 1 243 ? -18.604 3.265 9.240 1.00 98.31 243 ALA A O 1
ATOM 1939 N N . TYR A 1 244 ? -17.211 1.540 8.852 1.00 98.69 244 TYR A N 1
ATOM 1940 C CA . TYR A 1 244 ? -16.055 2.393 8.573 1.00 98.69 244 TYR A CA 1
ATOM 1941 C C . TYR A 1 244 ? -16.182 3.147 7.247 1.00 98.69 244 TYR A C 1
ATOM 1943 O O . TYR A 1 244 ? -15.700 4.269 7.159 1.00 98.69 244 TYR A O 1
ATOM 1951 N N . GLY A 1 245 ? -16.887 2.605 6.249 1.00 98.62 245 GLY A N 1
ATOM 1952 C CA . GLY A 1 245 ? -17.197 3.322 5.008 1.00 98.62 245 GLY A CA 1
ATOM 1953 C C . GLY A 1 245 ? -18.011 4.595 5.248 1.00 98.62 245 GLY A C 1
ATOM 1954 O O . GLY A 1 245 ? -17.702 5.636 4.674 1.00 98.62 245 GLY A O 1
ATOM 1955 N N . LYS A 1 246 ? -18.993 4.552 6.159 1.00 98.38 246 LYS A N 1
ATOM 1956 C CA . LYS A 1 246 ? -19.756 5.747 6.570 1.00 98.38 246 LYS A CA 1
ATOM 1957 C C . LYS A 1 246 ? -18.861 6.789 7.240 1.00 98.38 246 LYS A C 1
ATOM 1959 O O . LYS A 1 246 ? -18.981 7.967 6.931 1.00 98.38 246 LYS A O 1
ATOM 1964 N N . LYS A 1 247 ? -17.943 6.347 8.104 1.00 98.00 247 LYS A N 1
ATOM 1965 C CA . LYS A 1 247 ? -16.974 7.219 8.782 1.00 98.00 247 LYS A CA 1
ATOM 1966 C C . LYS A 1 247 ? -15.959 7.819 7.812 1.00 98.00 247 LYS A C 1
ATOM 1968 O O . LYS A 1 247 ? -15.725 9.016 7.864 1.00 98.00 247 LYS A O 1
ATOM 1973 N N . LEU A 1 248 ? -15.417 7.031 6.884 1.00 98.69 248 LEU A N 1
ATOM 1974 C CA . LEU A 1 248 ? -14.510 7.525 5.845 1.00 98.69 248 LEU A CA 1
ATOM 1975 C C . LEU A 1 248 ? -15.177 8.597 4.975 1.00 98.69 248 LEU A C 1
ATOM 1977 O O . LEU A 1 248 ? -14.519 9.555 4.586 1.00 98.69 248 LEU A O 1
ATOM 1981 N N . GLN A 1 249 ? -16.485 8.487 4.726 1.00 98.44 249 GLN A N 1
ATOM 1982 C CA . GLN A 1 249 ? -17.223 9.499 3.974 1.00 98.44 249 GLN A CA 1
ATOM 1983 C C . GLN A 1 249 ? -17.279 10.868 4.667 1.00 98.44 249 GLN A C 1
ATOM 1985 O O . GLN A 1 249 ? -17.374 11.885 3.985 1.00 98.44 249 GLN A O 1
ATOM 1990 N N . GLU A 1 250 ? -17.168 10.919 5.997 1.00 98.38 250 GLU A N 1
ATOM 1991 C CA . GLU A 1 250 ? -17.054 12.181 6.743 1.00 98.38 250 GLU A CA 1
ATOM 1992 C C . GLU A 1 250 ? -15.717 12.896 6.482 1.00 98.38 250 GLU A C 1
ATOM 1994 O O . GLU A 1 250 ? -15.615 14.095 6.725 1.00 98.38 250 GLU A O 1
ATOM 1999 N N . LEU A 1 251 ? -14.707 12.184 5.964 1.00 98.69 251 LEU A N 1
ATOM 2000 C CA . LEU A 1 251 ? -13.394 12.740 5.623 1.00 98.69 251 LEU A CA 1
ATOM 2001 C C . LEU A 1 251 ? -13.333 13.326 4.206 1.00 98.69 251 LEU A C 1
ATOM 2003 O O . LEU A 1 251 ? -12.275 13.786 3.777 1.00 98.69 251 LEU A O 1
ATOM 2007 N N . TRP A 1 252 ? -14.441 13.299 3.460 1.00 98.75 252 TRP A N 1
ATOM 2008 C CA . TRP A 1 252 ? -14.539 13.967 2.168 1.00 98.75 252 TRP A CA 1
ATOM 2009 C C . TRP A 1 252 ? -14.638 15.483 2.344 1.00 98.75 252 TRP A C 1
ATOM 2011 O O . TRP A 1 252 ? -15.606 15.993 2.911 1.00 98.75 252 TRP A O 1
ATOM 2021 N N . ASP A 1 253 ? -13.674 16.210 1.788 1.00 98.50 253 ASP A N 1
ATOM 2022 C CA . ASP A 1 253 ? -13.715 17.662 1.727 1.00 98.50 253 ASP A CA 1
ATOM 2023 C C . ASP A 1 253 ? -14.284 18.113 0.375 1.00 98.50 253 ASP A C 1
ATOM 2025 O O . ASP A 1 253 ? -13.594 18.149 -0.646 1.00 98.50 253 ASP A O 1
ATOM 2029 N N . GLU A 1 254 ? -15.567 18.484 0.373 1.00 98.06 254 GLU A N 1
ATOM 2030 C CA . GLU A 1 254 ? -16.274 18.937 -0.831 1.00 98.06 254 GLU A CA 1
ATOM 2031 C C . GLU A 1 254 ? -15.611 20.165 -1.474 1.00 98.06 254 GLU A C 1
ATOM 2033 O O . GLU A 1 254 ? -15.639 20.307 -2.701 1.00 98.06 254 GLU A O 1
ATOM 2038 N N . GLN A 1 255 ? -14.993 21.038 -0.669 1.00 97.75 255 GLN A N 1
ATOM 2039 C CA . GLN A 1 255 ? -14.365 22.261 -1.161 1.00 97.75 255 GLN A CA 1
ATOM 2040 C C . GLN A 1 255 ? -13.110 21.951 -1.973 1.00 97.75 255 GLN A C 1
ATOM 2042 O O . GLN A 1 255 ? -12.908 22.553 -3.028 1.00 97.75 255 GLN A O 1
ATOM 2047 N N . THR A 1 256 ? -12.271 21.036 -1.486 1.00 97.50 256 THR A N 1
ATOM 2048 C CA . THR A 1 256 ? -11.020 20.687 -2.169 1.00 97.50 256 THR A CA 1
ATOM 2049 C C . THR A 1 256 ? -11.193 19.573 -3.190 1.00 97.50 256 THR A C 1
ATOM 2051 O O . THR A 1 256 ? -10.445 19.574 -4.154 1.00 97.50 256 THR A O 1
ATOM 2054 N N . GLY A 1 257 ? -12.202 18.706 -3.055 1.00 98.50 257 GLY A N 1
ATOM 2055 C CA . GLY A 1 257 ? -12.463 17.619 -4.005 1.00 98.50 257 GLY A CA 1
ATOM 2056 C C . GLY A 1 257 ? -11.674 16.341 -3.730 1.00 98.50 257 GLY A C 1
ATOM 2057 O O . GLY A 1 257 ? -11.457 15.542 -4.647 1.00 98.50 257 GLY A O 1
ATOM 2058 N N . ILE A 1 258 ? -11.255 16.135 -2.479 1.00 98.75 258 ILE A N 1
ATOM 2059 C CA . ILE A 1 258 ? -10.501 14.956 -2.054 1.00 98.75 258 ILE A CA 1
ATOM 2060 C C . ILE A 1 258 ? -10.795 14.593 -0.595 1.00 98.75 258 ILE A C 1
ATOM 2062 O O . ILE A 1 258 ? -11.231 15.422 0.202 1.00 98.75 258 ILE A O 1
ATOM 2066 N N . PHE A 1 259 ? -10.550 13.333 -0.235 1.00 98.88 259 PHE A N 1
ATOM 2067 C CA . PHE A 1 259 ? -10.567 12.895 1.158 1.00 98.88 259 PHE A CA 1
ATOM 2068 C C . PHE A 1 259 ? -9.303 13.361 1.876 1.00 98.88 259 PHE A C 1
ATOM 2070 O O . PHE A 1 259 ? -8.201 13.192 1.349 1.00 98.88 259 PHE A O 1
ATOM 2077 N N . ARG A 1 260 ? -9.439 13.908 3.084 1.00 98.62 260 ARG A N 1
ATOM 2078 C CA . ARG A 1 260 ? -8.328 14.491 3.849 1.00 98.62 260 ARG A CA 1
ATOM 2079 C C . ARG A 1 260 ? -8.287 13.929 5.260 1.00 98.62 260 ARG A C 1
ATOM 2081 O O . ARG A 1 260 ? -9.329 13.684 5.863 1.00 98.62 260 ARG A O 1
ATOM 2088 N N . ASP A 1 261 ? -7.078 13.747 5.781 1.00 98.31 261 ASP A N 1
ATOM 2089 C CA . ASP A 1 261 ? -6.905 13.379 7.184 1.00 98.31 261 ASP A CA 1
ATOM 2090 C C . ASP A 1 261 ? -7.494 14.479 8.069 1.00 98.31 261 ASP A C 1
ATOM 2092 O O . ASP A 1 261 ? -7.387 15.666 7.749 1.00 98.31 261 ASP A O 1
ATOM 2096 N N . LEU A 1 262 ? -8.119 14.089 9.175 1.00 98.19 262 LEU A N 1
ATOM 2097 C CA . LEU A 1 262 ? -8.748 15.016 10.113 1.00 98.19 262 LEU A CA 1
ATOM 2098 C C . LEU A 1 262 ? -7.978 14.996 11.430 1.00 98.19 262 LEU A C 1
ATOM 2100 O O . LEU A 1 262 ? -7.868 13.946 12.069 1.00 98.19 262 LEU A O 1
ATOM 2104 N N . ASP A 1 263 ? -7.467 16.150 11.848 1.00 97.62 263 ASP A N 1
ATOM 2105 C CA . ASP A 1 263 ? -6.904 16.308 13.185 1.00 97.62 263 ASP A CA 1
ATOM 2106 C C . ASP A 1 263 ? -8.045 16.196 14.205 1.00 97.62 263 ASP A C 1
ATOM 2108 O O . ASP A 1 263 ? -8.998 16.976 14.203 1.00 97.62 263 ASP A O 1
ATOM 2112 N N . LEU A 1 264 ? -7.970 15.190 15.075 1.00 97.06 264 LEU A N 1
ATOM 2113 C CA . LEU A 1 264 ? -9.027 14.883 16.041 1.00 97.06 264 LEU A CA 1
ATOM 2114 C C . LEU A 1 264 ? -8.969 15.755 17.299 1.00 97.06 264 LEU A C 1
ATOM 2116 O O . LEU A 1 264 ? -9.880 15.693 18.127 1.00 97.06 264 LEU A O 1
ATOM 2120 N N . ALA A 1 265 ? -7.903 16.536 17.476 1.00 93.50 265 ALA A N 1
ATOM 2121 C CA . ALA A 1 265 ? -7.791 17.525 18.536 1.00 93.50 265 ALA A CA 1
ATOM 2122 C C . ALA A 1 265 ? -8.407 18.868 18.119 1.00 93.50 265 ALA A C 1
ATOM 2124 O O . ALA A 1 265 ? -9.039 19.519 18.953 1.00 93.50 265 ALA A O 1
ATOM 2125 N N . THR A 1 266 ? -8.239 19.282 16.860 1.00 95.50 266 THR A N 1
ATOM 2126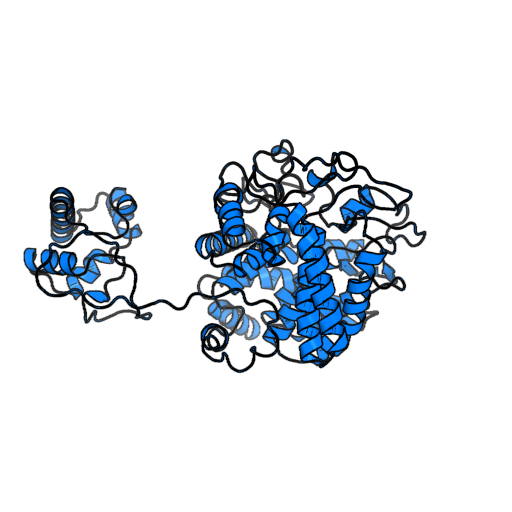 C CA . THR A 1 266 ? -8.743 20.575 16.357 1.00 95.50 266 THR A CA 1
ATOM 2127 C C . THR A 1 266 ? -10.052 20.461 15.576 1.00 95.50 266 THR A C 1
ATOM 2129 O O . THR A 1 266 ? -10.820 21.421 15.541 1.00 95.50 266 THR A O 1
ATOM 2132 N N . GLY A 1 267 ? -10.336 19.300 14.982 1.00 95.94 267 GLY A N 1
ATOM 2133 C CA . GLY A 1 267 ? -11.445 19.109 14.046 1.00 95.94 267 GLY A CA 1
ATOM 2134 C C . GLY A 1 267 ? -11.185 19.711 12.662 1.00 95.94 267 GLY A C 1
ATOM 2135 O O . GLY A 1 267 ? -12.132 19.903 11.901 1.00 95.94 267 GLY A O 1
ATOM 2136 N N . GLU A 1 268 ? -9.931 20.037 12.336 1.00 96.81 268 GLU A N 1
ATOM 2137 C CA . GLU A 1 268 ? -9.542 20.626 11.053 1.00 96.81 268 GLU A CA 1
ATOM 2138 C C . GLU A 1 268 ? -8.932 19.580 10.111 1.00 96.81 268 GLU A C 1
ATOM 2140 O O . GLU A 1 268 ? -8.217 18.668 10.532 1.00 96.81 268 GLU A O 1
ATOM 2145 N N . PHE A 1 269 ? -9.197 19.718 8.809 1.00 97.94 269 PHE A N 1
ATOM 2146 C CA . PHE A 1 269 ? -8.567 18.869 7.800 1.00 97.94 269 PHE A CA 1
ATOM 2147 C C . PHE A 1 269 ? -7.090 19.224 7.611 1.00 97.94 269 PHE A C 1
ATOM 2149 O O . PHE A 1 269 ? -6.748 20.386 7.366 1.00 97.94 269 PHE A O 1
ATOM 2156 N N . SER A 1 270 ? -6.231 18.204 7.601 1.00 95.88 270 SER A N 1
ATOM 2157 C CA . SER A 1 270 ? -4.804 18.328 7.301 1.00 95.88 270 SER A CA 1
ATOM 2158 C C . SER A 1 270 ? -4.584 18.948 5.928 1.00 95.88 270 SER A C 1
ATOM 2160 O O . SER A 1 270 ? -5.236 18.584 4.944 1.00 95.88 270 SER A O 1
ATOM 2162 N N . THR A 1 271 ? -3.680 19.923 5.849 1.00 95.19 271 THR A N 1
ATOM 2163 C CA . THR A 1 271 ? -3.320 20.598 4.588 1.00 95.19 271 THR A CA 1
ATOM 2164 C C . THR A 1 271 ? -2.341 19.799 3.729 1.00 95.19 271 THR A C 1
ATOM 2166 O O . THR A 1 271 ? -2.183 20.103 2.547 1.00 95.19 271 THR A O 1
ATOM 2169 N N . HIS A 1 272 ? -1.734 18.761 4.303 1.00 97.56 272 HIS A N 1
ATOM 2170 C CA . HIS A 1 272 ? -0.836 17.848 3.611 1.00 97.56 272 HIS A CA 1
ATOM 2171 C C . HIS A 1 272 ? -1.637 16.894 2.721 1.00 97.56 272 HIS A C 1
ATOM 2173 O O . HIS A 1 272 ? -2.610 16.285 3.164 1.00 97.56 272 HIS A O 1
ATOM 2179 N N . LEU A 1 273 ? -1.222 16.762 1.459 1.00 98.38 273 LEU A N 1
ATOM 2180 C CA . LEU A 1 273 ? -1.814 15.823 0.503 1.00 98.38 273 LEU A CA 1
ATOM 2181 C C . LEU A 1 273 ? -0.754 14.829 0.038 1.00 98.38 273 LEU A C 1
ATOM 2183 O O . LEU A 1 273 ? 0.284 15.232 -0.482 1.00 98.38 273 LEU A O 1
ATOM 2187 N N . ALA A 1 274 ? -1.046 13.541 0.148 1.00 98.44 274 ALA A N 1
ATOM 2188 C CA . ALA A 1 274 ? -0.200 12.421 -0.245 1.00 98.44 274 ALA A CA 1
ATOM 2189 C C . ALA A 1 274 ? -0.987 11.415 -1.110 1.00 98.44 274 ALA A C 1
ATOM 2191 O O . ALA A 1 274 ? -2.218 11.469 -1.176 1.00 98.44 274 ALA A O 1
ATOM 2192 N N . PRO A 1 275 ? -0.319 10.441 -1.757 1.00 98.69 275 PRO A N 1
ATOM 2193 C CA . PRO A 1 275 ? -1.011 9.385 -2.495 1.00 98.69 275 PRO A CA 1
ATOM 2194 C C . PRO A 1 275 ? -2.031 8.588 -1.659 1.00 98.69 275 PRO A C 1
ATOM 2196 O O . PRO A 1 275 ? -2.989 8.044 -2.206 1.00 98.69 275 PRO A O 1
ATOM 2199 N N . THR A 1 276 ? -1.868 8.560 -0.334 1.00 98.44 276 THR A N 1
ATOM 2200 C CA . THR A 1 276 ? -2.819 7.976 0.625 1.00 98.44 276 THR A CA 1
ATOM 2201 C C . THR A 1 276 ? -4.223 8.571 0.527 1.00 98.44 276 THR A C 1
ATOM 2203 O O . THR A 1 276 ? -5.203 7.853 0.719 1.00 98.44 276 THR A O 1
ATOM 2206 N N . ASN A 1 277 ? -4.356 9.840 0.130 1.00 98.75 277 ASN A N 1
ATOM 2207 C CA . ASN A 1 277 ? -5.654 10.488 -0.068 1.00 98.75 277 ASN A CA 1
ATOM 2208 C C . ASN A 1 277 ? -6.457 9.885 -1.239 1.00 98.75 277 ASN A C 1
ATOM 2210 O O . ASN A 1 277 ? -7.659 10.124 -1.340 1.00 98.75 277 ASN A O 1
ATOM 2214 N N . PHE A 1 278 ? -5.833 9.061 -2.097 1.00 98.88 278 PHE A N 1
ATOM 2215 C CA . PHE A 1 278 ? -6.514 8.281 -3.138 1.00 98.88 278 PHE A CA 1
ATOM 2216 C C . PHE A 1 278 ? -6.945 6.876 -2.686 1.00 98.88 278 PHE A C 1
ATOM 2218 O O . PHE A 1 278 ? -7.668 6.199 -3.417 1.00 98.88 278 PHE A O 1
ATOM 2225 N N . TYR A 1 279 ? -6.563 6.418 -1.489 1.00 98.88 279 TYR A N 1
ATOM 2226 C CA . TYR A 1 279 ? -6.935 5.085 -0.994 1.00 98.88 279 TYR A CA 1
ATOM 2227 C C . TYR A 1 279 ? -8.448 4.867 -0.782 1.00 98.88 279 TYR A C 1
ATOM 2229 O O . TYR A 1 279 ? -8.874 3.716 -0.895 1.00 98.88 279 TYR A O 1
ATOM 2237 N N . PRO A 1 280 ? -9.311 5.893 -0.620 1.00 98.88 280 PRO A N 1
ATOM 2238 C CA . PRO A 1 280 ? -10.765 5.701 -0.664 1.00 98.88 280 PRO A CA 1
ATOM 2239 C C . PRO A 1 280 ? -11.273 5.088 -1.978 1.00 98.88 280 PRO A C 1
ATOM 2241 O O . PRO A 1 280 ? -12.348 4.478 -2.007 1.00 98.88 280 PRO A O 1
ATOM 2244 N N . LEU A 1 281 ? -10.492 5.197 -3.064 1.00 98.81 281 LEU A N 1
ATOM 2245 C CA . LEU A 1 281 ? -10.752 4.471 -4.305 1.00 98.81 281 LEU A CA 1
ATOM 2246 C C . LEU A 1 281 ? -10.517 2.964 -4.121 1.00 98.81 281 LEU A C 1
ATOM 2248 O O . LEU A 1 281 ? -11.381 2.158 -4.450 1.00 98.81 281 LEU A O 1
ATOM 2252 N N . LEU A 1 282 ? -9.397 2.570 -3.511 1.00 98.38 282 LEU A N 1
ATOM 2253 C CA . LEU A 1 282 ? -9.116 1.168 -3.177 1.00 98.38 282 LEU A CA 1
ATOM 2254 C C . LEU A 1 282 ? -10.183 0.587 -2.246 1.00 98.38 282 LEU A C 1
ATOM 2256 O O . LEU A 1 282 ? -10.686 -0.510 -2.485 1.00 98.38 282 LEU A O 1
ATOM 2260 N N . ALA A 1 283 ? -10.596 1.366 -1.248 1.00 98.00 283 ALA A N 1
ATOM 2261 C CA . ALA A 1 283 ? -11.682 1.010 -0.346 1.00 98.00 283 ALA A CA 1
ATOM 2262 C C . ALA A 1 283 ? -13.041 0.893 -1.052 1.00 98.00 283 ALA A C 1
ATOM 2264 O O . ALA A 1 283 ? -13.969 0.330 -0.474 1.00 98.00 283 ALA A O 1
ATOM 2265 N N . GLY A 1 284 ? -13.203 1.424 -2.270 1.00 97.38 284 GLY A N 1
ATOM 2266 C CA . GLY A 1 284 ? -14.478 1.475 -2.987 1.00 97.38 284 GLY A CA 1
ATOM 2267 C C . GLY A 1 284 ? -15.545 2.286 -2.244 1.00 97.38 284 GLY A C 1
ATOM 2268 O O . GLY A 1 284 ? -16.692 1.844 -2.187 1.00 97.38 284 GLY A O 1
ATOM 2269 N N . VAL A 1 285 ? -15.143 3.377 -1.580 1.00 98.19 285 VAL A N 1
ATOM 2270 C CA . VAL A 1 285 ? -16.035 4.255 -0.795 1.00 98.19 285 VAL A CA 1
ATOM 2271 C C . VAL A 1 285 ? -16.392 5.530 -1.548 1.00 98.19 285 VAL A C 1
ATOM 2273 O O . VAL A 1 285 ? -17.529 5.983 -1.448 1.00 98.19 285 VAL A O 1
ATOM 2276 N N . ALA A 1 286 ? -15.455 6.084 -2.321 1.00 98.19 286 ALA A N 1
ATOM 2277 C CA . ALA A 1 286 ? -15.727 7.261 -3.135 1.00 98.19 286 ALA A CA 1
ATOM 2278 C C . ALA A 1 286 ? -16.893 7.004 -4.108 1.00 98.19 286 ALA A C 1
ATOM 2280 O O . ALA A 1 286 ? -17.020 5.926 -4.692 1.00 98.19 286 ALA A O 1
ATOM 2281 N N . THR A 1 287 ? -17.742 8.003 -4.340 1.00 98.31 287 THR A N 1
ATOM 2282 C CA . THR A 1 287 ? -18.691 7.916 -5.459 1.00 98.31 287 THR A CA 1
ATOM 2283 C C . THR A 1 287 ? -17.948 8.030 -6.798 1.00 98.31 287 THR A C 1
ATOM 2285 O O . THR A 1 287 ? -16.823 8.539 -6.838 1.00 98.31 287 THR A O 1
ATOM 2288 N N . PRO A 1 288 ? -18.546 7.607 -7.928 1.00 97.88 288 PRO A N 1
ATOM 2289 C CA . PRO A 1 288 ? -17.954 7.827 -9.248 1.00 97.88 288 PRO A CA 1
ATOM 2290 C C . PRO A 1 288 ? -17.596 9.296 -9.519 1.00 97.88 288 PRO A C 1
ATOM 2292 O O . PRO A 1 288 ? -16.548 9.578 -10.097 1.00 97.88 288 PRO A O 1
ATOM 2295 N N . GLU A 1 289 ? -18.428 10.234 -9.066 1.00 98.31 289 GLU A N 1
ATOM 2296 C CA . GLU A 1 289 ? -18.197 11.675 -9.190 1.00 98.31 289 GLU A CA 1
ATOM 2297 C C . GLU A 1 289 ? -17.015 12.122 -8.325 1.00 98.31 289 GLU A C 1
ATOM 2299 O O . GLU A 1 289 ? -16.138 12.834 -8.811 1.00 98.31 289 GLU A O 1
ATOM 2304 N N . GLN A 1 290 ? -16.941 11.663 -7.071 1.00 98.81 290 GLN A N 1
ATOM 2305 C CA . GLN A 1 290 ? -15.799 11.939 -6.197 1.00 98.81 290 GLN A CA 1
ATOM 2306 C C . GLN A 1 290 ? -14.503 11.390 -6.797 1.00 98.81 290 GLN A C 1
ATOM 2308 O O . GLN A 1 290 ? -13.511 12.107 -6.867 1.00 98.81 290 GLN A O 1
ATOM 2313 N N . ALA A 1 291 ? -14.522 10.164 -7.324 1.00 98.75 291 ALA A N 1
ATOM 2314 C CA . ALA A 1 291 ? -13.366 9.558 -7.974 1.00 98.75 291 ALA A CA 1
ATOM 2315 C C . ALA A 1 291 ? -12.894 10.364 -9.197 1.00 98.75 291 ALA A C 1
ATOM 2317 O O . ALA A 1 291 ? -11.693 10.575 -9.383 1.00 98.75 291 ALA A O 1
ATOM 2318 N N . GLN A 1 292 ? -13.830 10.869 -10.008 1.00 98.62 292 GLN A N 1
ATOM 2319 C CA . GLN A 1 292 ? -13.513 11.768 -11.119 1.00 98.62 292 GLN A CA 1
ATOM 2320 C C . GLN A 1 292 ? -12.900 13.088 -10.640 1.00 98.62 292 GLN A C 1
ATOM 2322 O O . GLN A 1 292 ? -11.919 13.532 -11.239 1.00 98.62 292 GLN A O 1
ATOM 2327 N N . ARG A 1 293 ? -13.434 13.700 -9.572 1.00 98.69 293 ARG A N 1
ATOM 2328 C CA . ARG A 1 293 ? -12.873 14.924 -8.975 1.00 98.69 293 ARG A CA 1
ATOM 2329 C C . ARG A 1 293 ? -11.459 14.689 -8.454 1.00 98.69 293 ARG A C 1
ATOM 2331 O O . ARG A 1 293 ? -10.547 15.387 -8.882 1.00 98.69 293 ARG A O 1
ATOM 2338 N N . MET A 1 294 ? -11.249 13.635 -7.666 1.00 98.88 294 MET A N 1
ATOM 2339 C CA . MET A 1 294 ? -9.933 13.248 -7.147 1.00 98.88 294 MET A CA 1
ATOM 2340 C C . MET A 1 294 ? -8.902 13.123 -8.277 1.00 98.88 294 MET A C 1
ATOM 2342 O O . MET A 1 294 ? -7.816 13.698 -8.214 1.00 98.88 294 MET A O 1
ATOM 2346 N N . VAL A 1 295 ? -9.243 12.419 -9.360 1.00 98.75 295 VAL A N 1
ATOM 2347 C CA . VAL A 1 295 ? -8.329 12.272 -10.499 1.00 98.75 295 VAL A CA 1
ATOM 2348 C C . VAL A 1 295 ? -8.098 13.592 -11.228 1.00 98.75 295 VAL A C 1
ATOM 2350 O O . VAL A 1 295 ? -6.951 13.965 -11.473 1.00 98.75 295 VAL A O 1
ATOM 2353 N N . LYS A 1 296 ? -9.167 14.296 -11.598 1.00 98.62 296 LYS A N 1
ATOM 2354 C CA . LYS A 1 296 ? -9.087 15.484 -12.452 1.00 98.62 296 LYS A CA 1
ATOM 2355 C C . LYS A 1 296 ? -8.449 16.678 -11.740 1.00 98.62 296 LYS A C 1
ATOM 2357 O O . LYS A 1 296 ? -7.675 17.402 -12.359 1.00 98.62 296 LYS A O 1
ATOM 2362 N N . GLU A 1 297 ? -8.794 16.895 -10.475 1.00 98.62 297 GLU A N 1
ATOM 2363 C CA . GLU A 1 297 ? -8.391 18.068 -9.690 1.00 98.62 297 GLU A CA 1
ATOM 2364 C C . GLU A 1 297 ? -7.029 17.863 -9.001 1.00 98.62 297 GLU A C 1
ATOM 2366 O O . GLU A 1 297 ? -6.289 18.838 -8.846 1.00 98.62 297 GLU A O 1
ATOM 2371 N N . HIS A 1 298 ? -6.653 16.612 -8.679 1.00 98.75 298 HIS A N 1
ATOM 2372 C CA . HIS A 1 298 ? -5.432 16.303 -7.918 1.00 98.75 298 HIS A CA 1
ATOM 2373 C C . HIS A 1 298 ? -4.447 15.380 -8.648 1.00 98.75 298 HIS A C 1
ATOM 2375 O O . HIS A 1 298 ? -3.301 15.766 -8.882 1.00 98.75 298 HIS A O 1
ATOM 2381 N N . LEU A 1 299 ? -4.854 14.166 -9.045 1.00 98.69 299 LEU A N 1
ATOM 2382 C CA . LEU A 1 299 ? -3.921 13.193 -9.649 1.00 98.69 299 LEU A CA 1
ATOM 2383 C C . LEU A 1 299 ? -3.291 13.728 -10.946 1.00 98.69 299 LEU A C 1
ATOM 2385 O O . LEU A 1 299 ? -2.094 13.569 -11.173 1.00 98.69 299 LEU A O 1
ATOM 2389 N N . MET A 1 300 ? -4.109 14.374 -11.782 1.00 98.44 300 MET A N 1
ATOM 2390 C CA . MET A 1 300 ? -3.730 14.954 -13.075 1.00 98.44 300 MET A CA 1
ATOM 2391 C C . MET A 1 300 ? -3.206 16.394 -12.962 1.00 98.44 300 MET A C 1
ATOM 2393 O O . MET A 1 300 ? -2.885 17.022 -13.971 1.00 98.44 300 MET A O 1
ATOM 2397 N N . ASN A 1 301 ? -3.095 16.934 -11.746 1.00 98.56 301 ASN A N 1
ATOM 2398 C CA . ASN A 1 301 ? -2.649 18.300 -11.518 1.00 98.56 301 ASN A CA 1
ATOM 2399 C C . ASN A 1 301 ? -1.109 18.370 -11.453 1.00 98.56 301 ASN A C 1
ATOM 2401 O O . ASN A 1 301 ? -0.506 17.768 -10.560 1.00 98.56 301 ASN A O 1
ATOM 2405 N N . PRO A 1 302 ? -0.442 19.116 -12.361 1.00 97.81 302 PRO A N 1
ATOM 2406 C CA . PRO A 1 302 ? 1.023 19.196 -12.428 1.00 97.81 302 PRO A CA 1
ATOM 2407 C C . PRO A 1 302 ? 1.659 19.915 -11.235 1.00 97.81 302 PRO A C 1
ATOM 2409 O O . PRO A 1 302 ? 2.868 19.827 -11.040 1.00 97.81 302 PRO A O 1
ATOM 2412 N N . GLN A 1 303 ? 0.865 20.650 -10.453 1.00 98.00 303 GLN A N 1
ATOM 2413 C CA . GLN A 1 303 ? 1.311 21.275 -9.211 1.00 98.00 303 GLN A CA 1
ATOM 2414 C C . GLN A 1 303 ? 1.141 20.347 -8.003 1.00 98.00 303 GLN A C 1
ATOM 2416 O O . GLN A 1 303 ? 1.514 20.728 -6.903 1.00 98.00 303 GLN A O 1
ATOM 2421 N N . GLU A 1 304 ? 0.574 19.154 -8.181 1.00 98.50 304 GLU A N 1
ATOM 2422 C CA . GLU A 1 304 ? 0.351 18.198 -7.098 1.00 98.50 304 GLU A CA 1
ATOM 2423 C C . GLU A 1 304 ? 1.021 16.872 -7.433 1.00 98.50 304 GLU A C 1
ATOM 2425 O O . GLU A 1 304 ? 2.206 16.716 -7.149 1.00 98.50 304 GLU A O 1
ATOM 2430 N N . PHE A 1 305 ? 0.320 15.937 -8.073 1.00 98.69 305 PHE A N 1
ATOM 2431 C CA . PHE A 1 305 ? 0.838 14.582 -8.269 1.00 98.69 305 PHE A CA 1
ATOM 2432 C C . PHE A 1 305 ? 1.276 14.279 -9.700 1.00 98.69 305 PHE A C 1
ATOM 2434 O O . PHE A 1 305 ? 2.113 13.394 -9.899 1.00 98.69 305 PHE A O 1
ATOM 2441 N N . TYR A 1 306 ? 0.770 15.011 -10.696 1.00 98.38 306 TYR A N 1
ATOM 2442 C CA . TYR A 1 306 ? 1.122 14.771 -12.093 1.00 98.38 306 TYR A CA 1
ATOM 2443 C C . TYR A 1 306 ? 2.566 15.185 -12.389 1.00 98.38 306 TYR A C 1
ATOM 2445 O O . TYR A 1 306 ? 3.071 16.199 -11.901 1.00 98.38 306 TYR A O 1
ATOM 2453 N N . GLY A 1 307 ? 3.246 14.399 -13.219 1.00 95.69 307 GLY A N 1
ATOM 2454 C CA . GLY A 1 307 ? 4.606 14.679 -13.663 1.00 95.69 307 GLY A CA 1
ATOM 2455 C C . GLY A 1 307 ? 5.182 13.555 -14.516 1.00 95.69 307 GLY A C 1
ATOM 2456 O O . GLY A 1 307 ? 4.502 12.585 -14.847 1.00 95.69 307 GLY A O 1
ATOM 2457 N N . GLU A 1 308 ? 6.456 13.688 -14.879 1.00 95.88 308 GLU A N 1
ATOM 2458 C CA . GLU A 1 308 ? 7.187 12.618 -15.568 1.00 95.88 308 GLU A CA 1
ATOM 2459 C C . GLU A 1 308 ? 7.353 11.390 -14.662 1.00 95.88 308 GLU A C 1
ATOM 2461 O O . GLU A 1 308 ? 7.112 10.268 -15.099 1.00 95.88 308 GLU A O 1
ATOM 2466 N N . TRP A 1 309 ? 7.674 11.617 -13.386 1.00 97.19 309 TRP A N 1
ATOM 2467 C CA . TRP A 1 309 ? 7.812 10.580 -12.366 1.00 97.19 309 TRP A CA 1
ATOM 2468 C C . TRP A 1 309 ? 6.684 10.731 -11.349 1.00 97.19 309 TRP A C 1
ATOM 2470 O O . TRP A 1 309 ? 6.664 11.668 -10.546 1.00 97.19 309 TRP A O 1
ATOM 2480 N N . MET A 1 310 ? 5.711 9.830 -11.447 1.00 96.31 310 MET A N 1
ATOM 2481 C CA . MET A 1 310 ? 4.532 9.759 -10.585 1.00 96.31 310 MET A CA 1
ATOM 2482 C C . MET A 1 310 ? 4.629 8.510 -9.705 1.00 96.31 310 MET A C 1
ATOM 2484 O O . MET A 1 310 ? 5.171 7.505 -10.159 1.00 96.31 310 MET A O 1
ATOM 2488 N N . LEU A 1 311 ? 4.105 8.495 -8.484 1.00 96.56 311 LEU A N 1
ATOM 2489 C CA . LEU A 1 311 ? 3.500 9.587 -7.714 1.00 96.56 311 LEU A CA 1
ATOM 2490 C C . LEU A 1 311 ? 4.485 10.032 -6.621 1.00 96.56 311 LEU A C 1
ATOM 2492 O O . LEU A 1 311 ? 5.025 9.164 -5.933 1.00 96.56 311 LEU A O 1
ATOM 2496 N N . PRO A 1 312 ? 4.745 11.340 -6.432 1.00 98.31 312 PRO A N 1
ATOM 2497 C CA . PRO A 1 312 ? 5.521 11.776 -5.275 1.00 98.31 312 PRO A CA 1
ATOM 2498 C C . PRO A 1 312 ? 4.764 11.432 -3.982 1.00 98.31 312 PRO A C 1
ATOM 2500 O O . PRO A 1 312 ? 3.537 11.512 -3.942 1.00 98.31 312 PRO A O 1
ATOM 2503 N N . SER A 1 313 ? 5.489 11.065 -2.923 1.00 98.31 313 SER A N 1
ATOM 2504 C CA . SER A 1 313 ? 4.931 10.683 -1.614 1.00 98.31 313 SER A CA 1
ATOM 2505 C C . SER A 1 313 ? 4.175 11.805 -0.911 1.00 98.31 313 SER A C 1
ATOM 2507 O O . SER A 1 313 ? 3.373 11.537 -0.022 1.00 98.31 313 SER A O 1
ATOM 2509 N N . ILE A 1 314 ? 4.388 13.043 -1.349 1.00 98.38 314 ILE A N 1
ATOM 2510 C CA . ILE A 1 314 ? 3.644 14.226 -0.945 1.00 98.38 314 ILE A CA 1
ATOM 2511 C C . ILE A 1 314 ? 3.431 15.121 -2.173 1.00 98.38 314 ILE A C 1
ATOM 2513 O O . ILE A 1 314 ? 4.230 15.101 -3.113 1.00 98.38 314 ILE A O 1
ATOM 2517 N N . SER A 1 315 ? 2.350 15.892 -2.182 1.00 98.38 315 SER A N 1
ATOM 2518 C CA . SER A 1 315 ? 2.008 16.843 -3.238 1.00 98.38 315 SER A CA 1
ATOM 2519 C C . SER A 1 315 ? 3.160 17.806 -3.525 1.00 98.38 315 SER A C 1
ATOM 2521 O O . SER A 1 315 ? 3.801 18.307 -2.607 1.00 98.38 315 SER A O 1
ATOM 2523 N N . ARG A 1 316 ? 3.389 18.146 -4.799 1.00 98.31 316 ARG A N 1
ATOM 2524 C CA . ARG A 1 316 ? 4.409 19.132 -5.210 1.00 98.31 316 ARG A CA 1
ATOM 2525 C C . ARG A 1 316 ? 4.198 20.539 -4.633 1.00 98.31 316 ARG A C 1
ATOM 2527 O O . ARG A 1 316 ? 5.137 21.331 -4.631 1.00 98.31 316 ARG A O 1
ATOM 2534 N N . ARG A 1 317 ? 2.989 20.854 -4.156 1.00 97.44 317 ARG A N 1
ATOM 2535 C CA . ARG A 1 317 ? 2.660 22.102 -3.440 1.00 97.44 317 ARG A CA 1
ATOM 2536 C C . ARG A 1 317 ? 3.067 22.088 -1.972 1.00 97.44 317 ARG A C 1
ATOM 2538 O O . ARG A 1 317 ? 3.085 23.148 -1.353 1.00 97.44 317 ARG A O 1
ATOM 2545 N N . ASP A 1 318 ? 3.332 20.914 -1.418 1.00 98.19 318 ASP A N 1
ATOM 2546 C CA . ASP A 1 318 ? 3.665 20.770 -0.014 1.00 98.19 318 ASP A CA 1
ATOM 2547 C C . ASP A 1 318 ? 5.013 21.442 0.298 1.00 98.19 318 ASP A C 1
ATOM 2549 O O . ASP A 1 318 ? 5.972 21.239 -0.456 1.00 98.19 318 ASP A O 1
ATOM 2553 N N . PRO A 1 319 ? 5.138 22.214 1.394 1.00 97.44 319 PRO A N 1
ATOM 2554 C CA . PRO A 1 319 ? 6.410 22.820 1.783 1.00 97.44 319 PRO A CA 1
ATOM 2555 C C . PRO A 1 319 ? 7.563 21.815 1.918 1.00 97.44 319 PRO A C 1
ATOM 2557 O O . PRO A 1 319 ? 8.708 22.168 1.641 1.00 97.44 319 PRO A O 1
ATOM 2560 N N . ALA A 1 320 ? 7.272 20.570 2.304 1.00 97.12 320 ALA A N 1
ATOM 2561 C CA . ALA A 1 320 ? 8.262 19.512 2.468 1.00 97.12 320 ALA A CA 1
ATOM 2562 C C . ALA A 1 320 ? 8.653 18.816 1.155 1.00 97.12 320 ALA A C 1
ATOM 2564 O O . ALA A 1 320 ? 9.618 18.057 1.133 1.00 97.12 320 ALA A O 1
ATOM 2565 N N . PHE A 1 321 ? 7.938 19.051 0.046 1.00 97.81 321 PHE A N 1
ATOM 2566 C CA . PHE A 1 321 ? 8.205 18.381 -1.232 1.00 97.81 321 PHE A CA 1
ATOM 2567 C C . PHE A 1 321 ? 9.657 18.561 -1.703 1.00 97.81 321 PHE A C 1
ATOM 2569 O O . PHE A 1 321 ? 10.272 17.631 -2.229 1.00 97.81 321 PHE A O 1
ATOM 2576 N N . GLY A 1 322 ? 10.205 19.764 -1.501 1.00 95.88 322 GLY A N 1
ATOM 2577 C CA . GLY A 1 322 ? 11.563 20.119 -1.909 1.00 95.88 322 GLY A CA 1
ATOM 2578 C C . GLY A 1 322 ? 12.662 19.343 -1.180 1.00 95.88 322 GLY A C 1
ATOM 2579 O O . GLY A 1 322 ? 13.771 19.262 -1.709 1.00 95.88 322 GLY A O 1
ATOM 2580 N N . ASP A 1 323 ? 12.362 18.740 -0.023 1.00 95.81 323 ASP A N 1
ATOM 2581 C CA . ASP A 1 323 ? 13.314 17.920 0.733 1.00 95.81 323 ASP A CA 1
ATOM 2582 C C . ASP A 1 323 ? 13.763 16.710 -0.091 1.00 95.81 323 ASP A C 1
ATOM 2584 O O . ASP A 1 323 ? 14.915 16.282 0.006 1.00 95.81 323 ASP A O 1
ATOM 2588 N N . ASN A 1 324 ? 12.842 16.159 -0.896 1.00 92.00 324 ASN A N 1
ATOM 2589 C CA . ASN A 1 324 ? 13.045 15.009 -1.777 1.00 92.00 324 ASN A CA 1
ATOM 2590 C C . ASN A 1 324 ? 13.776 13.852 -1.069 1.00 92.00 324 ASN A C 1
ATOM 2592 O O . ASN A 1 324 ? 14.640 13.172 -1.635 1.00 92.00 324 ASN A O 1
ATOM 2596 N N . SER A 1 325 ? 13.415 13.654 0.202 1.00 94.25 325 SER A N 1
ATOM 2597 C CA . SER A 1 325 ? 14.046 12.735 1.144 1.00 94.25 325 SER A CA 1
ATOM 2598 C C . SER A 1 325 ? 12.999 11.791 1.717 1.00 94.25 325 SER A C 1
ATOM 2600 O O . SER A 1 325 ? 12.081 12.206 2.427 1.00 94.25 325 SER A O 1
ATOM 2602 N N . TYR A 1 326 ? 13.146 10.502 1.417 1.00 95.12 326 TYR A N 1
ATOM 2603 C CA . TYR A 1 326 ? 12.272 9.440 1.911 1.00 95.12 326 TYR A CA 1
ATOM 2604 C C . TYR A 1 326 ? 10.769 9.735 1.639 1.00 95.12 326 TYR A C 1
ATOM 2606 O O . TYR A 1 326 ? 10.399 9.935 0.477 1.00 95.12 326 TYR A O 1
ATOM 2614 N N . TRP A 1 327 ? 9.892 9.823 2.647 1.00 97.69 327 TRP A N 1
ATOM 2615 C CA . TRP A 1 327 ? 8.456 10.132 2.481 1.00 97.69 327 TRP A CA 1
ATOM 2616 C C . TRP A 1 327 ? 8.134 11.628 2.304 1.00 97.69 327 TRP A C 1
ATOM 2618 O O . TRP A 1 327 ? 6.972 12.019 2.330 1.00 97.69 327 TRP A O 1
ATOM 2628 N N . ARG A 1 328 ? 9.149 12.476 2.092 1.00 97.44 328 ARG A N 1
ATOM 2629 C CA . ARG A 1 328 ? 9.012 13.927 1.868 1.00 97.44 328 ARG A CA 1
ATOM 2630 C C . ARG A 1 328 ? 9.335 14.283 0.416 1.00 97.44 328 ARG A C 1
ATOM 2632 O O . ARG A 1 328 ? 10.289 14.998 0.131 1.00 97.44 328 ARG A O 1
ATOM 2639 N N . GLY A 1 329 ? 8.597 13.690 -0.524 1.00 97.06 329 GLY A N 1
ATOM 2640 C CA . GLY A 1 329 ? 8.639 14.060 -1.945 1.00 97.06 329 GLY A CA 1
ATOM 2641 C C . GLY A 1 329 ? 9.163 13.005 -2.918 1.00 97.06 329 GLY A C 1
ATOM 2642 O O . GLY A 1 329 ? 8.979 13.190 -4.118 1.00 97.06 329 GLY A O 1
ATOM 2643 N N . ARG A 1 330 ? 9.760 11.893 -2.468 1.00 98.38 330 ARG A N 1
ATOM 2644 C CA . ARG A 1 330 ? 10.220 10.808 -3.368 1.00 98.38 330 ARG A CA 1
ATOM 2645 C C . ARG A 1 330 ? 9.056 9.935 -3.853 1.00 98.38 330 ARG A C 1
ATOM 2647 O O . ARG A 1 330 ? 8.002 9.914 -3.234 1.00 98.38 330 ARG A O 1
ATOM 2654 N N . VAL A 1 331 ? 9.226 9.213 -4.956 1.00 98.62 331 VAL A N 1
ATOM 2655 C CA . VAL A 1 331 ? 8.271 8.227 -5.485 1.00 98.62 331 VAL A CA 1
ATOM 2656 C C . VAL A 1 331 ? 8.506 6.870 -4.837 1.00 98.62 331 VAL A C 1
ATOM 2658 O O . VAL A 1 331 ? 9.644 6.399 -4.772 1.00 98.62 331 VAL A O 1
ATOM 2661 N N . TRP A 1 332 ? 7.412 6.230 -4.426 1.00 98.69 332 TRP A N 1
ATOM 2662 C CA . TRP A 1 332 ? 7.413 4.940 -3.744 1.00 98.69 332 TRP A CA 1
ATOM 2663 C C . TRP A 1 332 ? 6.534 3.937 -4.481 1.00 98.69 332 TRP A C 1
ATOM 2665 O O . TRP A 1 332 ? 5.338 4.151 -4.688 1.00 98.69 332 TRP A O 1
ATOM 2675 N N . ALA A 1 333 ? 7.134 2.810 -4.851 1.00 98.69 333 ALA A N 1
ATOM 2676 C CA . ALA A 1 333 ? 6.461 1.719 -5.538 1.00 98.69 333 ALA A CA 1
ATOM 2677 C C . ALA A 1 333 ? 5.188 1.198 -4.824 1.00 98.69 333 ALA A C 1
ATOM 2679 O O . ALA A 1 333 ? 4.179 1.032 -5.518 1.00 98.69 333 ALA A O 1
ATOM 2680 N N . PRO A 1 334 ? 5.156 0.997 -3.484 1.00 98.69 334 PRO A N 1
ATOM 2681 C CA . PRO A 1 334 ? 3.935 0.553 -2.802 1.00 98.69 334 PRO A CA 1
ATOM 2682 C C . PRO A 1 334 ? 2.780 1.561 -2.897 1.00 98.69 334 PRO A C 1
ATOM 2684 O O . PRO A 1 334 ? 1.637 1.156 -3.104 1.00 98.69 334 PRO A O 1
ATOM 2687 N N . MET A 1 335 ? 3.057 2.870 -2.841 1.00 98.69 335 MET A N 1
ATOM 2688 C CA . MET A 1 335 ? 2.018 3.897 -3.005 1.00 98.69 335 MET A CA 1
ATOM 2689 C C . MET A 1 335 ? 1.435 3.881 -4.417 1.00 98.69 335 MET A C 1
ATOM 2691 O O . MET A 1 335 ? 0.216 3.851 -4.580 1.00 98.69 335 MET A O 1
ATOM 2695 N N . ASN A 1 336 ? 2.293 3.839 -5.443 1.00 98.81 336 ASN A N 1
ATOM 2696 C CA . ASN A 1 336 ? 1.846 3.712 -6.830 1.00 98.81 336 ASN A CA 1
ATOM 2697 C C . ASN A 1 336 ? 0.968 2.476 -7.021 1.00 98.81 336 ASN A C 1
ATOM 2699 O O . ASN A 1 336 ? -0.057 2.550 -7.695 1.00 98.81 336 ASN A O 1
ATOM 2703 N N . PHE A 1 337 ? 1.360 1.349 -6.425 1.00 98.94 337 PHE A N 1
ATOM 2704 C CA . PHE A 1 337 ? 0.631 0.094 -6.541 1.00 98.94 337 PHE A CA 1
ATOM 2705 C C . PHE A 1 337 ? -0.759 0.177 -5.907 1.00 98.94 337 PHE A C 1
ATOM 2707 O O . PHE A 1 337 ? -1.746 -0.164 -6.558 1.00 98.94 337 PHE A O 1
ATOM 2714 N N . LEU A 1 338 ? -0.866 0.692 -4.681 1.00 98.88 338 LEU A N 1
ATOM 2715 C CA . LEU A 1 338 ? -2.147 0.821 -3.983 1.00 98.88 338 LEU A CA 1
ATOM 2716 C C . LEU A 1 338 ? -3.075 1.848 -4.652 1.00 98.88 338 LEU A C 1
ATOM 2718 O O . LEU A 1 338 ? -4.267 1.575 -4.809 1.00 98.88 338 LEU A O 1
ATOM 2722 N N . VAL A 1 339 ? -2.542 2.980 -5.135 1.00 98.88 339 VAL A N 1
ATOM 2723 C CA . VAL A 1 339 ? -3.326 3.940 -5.933 1.00 98.88 339 VAL A CA 1
ATOM 2724 C C . VAL A 1 339 ? -3.780 3.312 -7.248 1.00 98.88 339 VAL A C 1
ATOM 2726 O O . VAL A 1 339 ? -4.944 3.451 -7.612 1.00 98.88 339 VAL A O 1
ATOM 2729 N N . TYR A 1 340 ? -2.909 2.576 -7.944 1.00 98.88 340 TYR A N 1
ATOM 2730 C CA . TYR A 1 340 ? -3.271 1.869 -9.172 1.00 98.88 340 TYR A CA 1
ATOM 2731 C C . TYR A 1 340 ? -4.421 0.881 -8.943 1.00 98.88 340 TYR A C 1
ATOM 2733 O O . TYR A 1 340 ? -5.410 0.922 -9.676 1.00 98.88 340 TYR A O 1
ATOM 2741 N N . LEU A 1 341 ? -4.342 0.042 -7.904 1.00 98.50 341 LEU A N 1
ATOM 2742 C CA . LEU A 1 341 ? -5.429 -0.871 -7.545 1.00 98.50 341 LEU A CA 1
ATOM 2743 C C . LEU A 1 341 ? -6.729 -0.117 -7.234 1.00 98.50 341 LEU A C 1
ATOM 2745 O O . LEU A 1 341 ? -7.793 -0.546 -7.672 1.00 98.50 341 LEU A O 1
ATOM 2749 N N . GLY A 1 342 ? -6.649 1.030 -6.556 1.00 98.25 342 GLY A N 1
ATOM 2750 C CA . GLY A 1 342 ? -7.808 1.888 -6.320 1.00 98.25 342 GLY A CA 1
ATOM 2751 C C . GLY A 1 342 ? -8.415 2.458 -7.597 1.00 98.25 342 GLY A C 1
ATOM 2752 O O . GLY A 1 342 ? -9.627 2.385 -7.786 1.00 98.25 342 GLY A O 1
ATOM 2753 N N . LEU A 1 343 ? -7.590 2.952 -8.521 1.00 98.19 343 LEU A N 1
ATOM 2754 C CA . LEU A 1 343 ? -8.064 3.453 -9.810 1.00 98.19 343 LEU A CA 1
ATOM 2755 C C . LEU A 1 343 ? -8.809 2.365 -10.589 1.00 98.19 343 LEU A C 1
ATOM 2757 O O . LEU A 1 343 ? -9.823 2.676 -11.211 1.00 98.19 343 LEU A O 1
ATOM 2761 N N . ARG A 1 344 ? -8.357 1.103 -10.526 1.00 95.50 344 ARG A N 1
ATOM 2762 C CA . ARG A 1 344 ? -8.998 -0.046 -11.196 1.00 95.50 344 ARG A CA 1
ATOM 2763 C C . ARG A 1 344 ? -10.413 -0.361 -10.715 1.00 95.50 344 ARG A C 1
ATOM 2765 O O . ARG A 1 344 ? -11.144 -1.013 -11.456 1.00 95.50 344 ARG A O 1
ATOM 2772 N N . GLN A 1 345 ? -10.806 0.104 -9.529 1.00 92.12 345 GLN A N 1
ATOM 2773 C CA . GLN A 1 345 ? -12.166 -0.077 -9.010 1.00 92.12 345 GLN A CA 1
ATOM 2774 C C . GLN A 1 345 ? -13.191 0.849 -9.687 1.00 92.12 345 GLN A C 1
ATOM 2776 O O . GLN A 1 345 ? -14.395 0.675 -9.506 1.00 92.12 345 GLN A O 1
ATOM 2781 N N . TYR A 1 346 ? -12.733 1.824 -10.479 1.00 94.12 346 TYR A N 1
ATOM 2782 C CA . TYR A 1 346 ? -13.572 2.823 -11.138 1.00 94.12 346 TYR A CA 1
ATOM 2783 C C . TYR A 1 346 ? -13.299 2.867 -12.641 1.00 94.12 346 TYR A C 1
ATOM 2785 O O . TYR A 1 346 ? -12.254 2.440 -13.130 1.00 94.12 346 TYR A O 1
ATOM 2793 N N . ASN A 1 347 ? -14.229 3.447 -13.398 1.00 91.44 347 ASN A N 1
ATOM 2794 C CA . ASN A 1 347 ? -14.056 3.680 -14.830 1.00 91.44 347 ASN A CA 1
ATOM 2795 C C . ASN A 1 347 ? -13.142 4.897 -15.094 1.00 91.44 347 ASN A C 1
ATOM 2797 O O . ASN A 1 347 ? -13.606 5.951 -15.526 1.00 91.44 347 ASN A O 1
ATOM 2801 N N . LEU A 1 348 ? -11.845 4.756 -14.792 1.00 92.25 348 LEU A N 1
ATOM 2802 C CA . LEU A 1 348 ? -10.813 5.799 -14.908 1.00 92.25 348 LEU A CA 1
ATOM 2803 C C . LEU A 1 348 ? -9.635 5.349 -15.804 1.00 92.25 348 LEU A C 1
ATOM 2805 O O . LEU A 1 348 ? -8.479 5.410 -15.374 1.00 92.25 348 LEU A O 1
ATOM 2809 N N . PRO A 1 349 ? -9.885 4.884 -17.044 1.00 92.94 349 PRO A N 1
ATOM 2810 C CA . PRO A 1 349 ? -8.875 4.198 -17.854 1.00 92.94 349 PRO A CA 1
ATOM 2811 C C . PRO A 1 349 ? -7.661 5.071 -18.196 1.00 92.94 349 PRO A C 1
ATOM 2813 O O . PRO A 1 349 ? -6.547 4.566 -18.257 1.00 92.94 349 PRO A O 1
ATOM 2816 N N . GLU A 1 350 ? -7.841 6.381 -18.386 1.00 95.31 350 GLU A N 1
ATOM 2817 C CA . GLU A 1 350 ? -6.730 7.293 -18.683 1.00 95.31 350 GLU A CA 1
ATOM 2818 C C . GLU A 1 350 ? -5.745 7.393 -17.509 1.00 95.31 350 GLU A C 1
ATOM 2820 O O . GLU A 1 350 ? -4.540 7.233 -17.695 1.00 95.31 350 GLU A O 1
ATOM 2825 N N . ALA A 1 351 ? -6.256 7.591 -16.291 1.00 97.06 351 ALA A N 1
ATOM 2826 C CA . ALA A 1 351 ? -5.440 7.690 -15.085 1.00 97.06 351 ALA A CA 1
ATOM 2827 C C . ALA A 1 351 ? -4.763 6.359 -14.731 1.00 97.06 351 ALA A C 1
ATOM 2829 O O . ALA A 1 351 ? -3.576 6.347 -14.399 1.00 97.06 351 ALA A O 1
ATOM 2830 N N . GLN A 1 352 ? -5.498 5.244 -14.844 1.00 95.31 352 GLN A N 1
ATOM 2831 C CA . GLN A 1 352 ? -4.952 3.891 -14.666 1.00 95.31 352 GLN A CA 1
ATOM 2832 C C . GLN A 1 352 ? -3.765 3.671 -15.602 1.00 95.31 352 GLN A C 1
ATOM 2834 O O . GLN A 1 352 ? -2.674 3.292 -15.168 1.00 95.31 352 GLN A O 1
ATOM 2839 N N . ARG A 1 353 ? -3.970 3.978 -16.887 1.00 97.00 353 ARG A N 1
ATOM 2840 C CA . ARG A 1 353 ? -2.974 3.753 -17.918 1.00 97.00 353 ARG A CA 1
ATOM 2841 C C . ARG A 1 353 ? -1.752 4.637 -17.758 1.00 97.00 353 ARG A C 1
ATOM 2843 O O . ARG A 1 353 ? -0.629 4.150 -17.848 1.00 97.00 353 ARG A O 1
ATOM 2850 N N . LEU A 1 354 ? -1.971 5.918 -17.478 1.00 98.31 354 LEU A N 1
ATOM 2851 C CA . LEU A 1 354 ? -0.900 6.868 -17.220 1.00 98.31 354 LEU A CA 1
ATOM 2852 C C . LEU A 1 354 ? -0.016 6.396 -16.062 1.00 98.31 354 LEU A C 1
ATOM 2854 O O . LEU A 1 354 ? 1.203 6.348 -16.216 1.00 98.31 354 LEU A O 1
ATOM 2858 N N . LEU A 1 355 ? -0.609 6.037 -14.918 1.00 98.56 355 LEU A N 1
ATOM 2859 C CA . LEU A 1 355 ? 0.154 5.610 -13.745 1.00 98.56 355 LEU A CA 1
ATOM 2860 C C . LEU A 1 355 ? 0.951 4.330 -14.025 1.00 98.56 355 LEU A C 1
ATOM 2862 O O . LEU A 1 355 ? 2.100 4.220 -13.590 1.00 98.56 355 LEU A O 1
ATOM 2866 N N . ALA A 1 356 ? 0.383 3.396 -14.790 1.00 98.50 356 ALA A N 1
ATOM 2867 C CA . ALA A 1 356 ? 1.091 2.199 -15.223 1.00 98.50 356 ALA A CA 1
ATOM 2868 C C . ALA A 1 356 ? 2.276 2.520 -16.137 1.00 98.50 356 ALA A C 1
ATOM 2870 O O . ALA A 1 356 ? 3.389 2.064 -15.878 1.00 98.50 356 ALA A O 1
ATOM 2871 N N . ASP A 1 357 ? 2.071 3.364 -17.147 1.00 98.56 357 ASP A N 1
ATOM 2872 C CA . ASP A 1 357 ? 3.118 3.750 -18.092 1.00 98.56 357 ASP A CA 1
ATOM 2873 C C . ASP A 1 357 ? 4.254 4.519 -17.395 1.00 98.56 357 ASP A C 1
ATOM 2875 O O . ASP A 1 357 ? 5.431 4.272 -17.670 1.00 98.56 357 ASP A O 1
ATOM 2879 N N . ARG A 1 358 ? 3.933 5.407 -16.440 1.00 98.50 358 ARG A N 1
ATOM 2880 C CA . ARG A 1 358 ? 4.940 6.107 -15.621 1.00 98.50 358 ARG A CA 1
ATOM 2881 C C . ARG A 1 358 ? 5.691 5.167 -14.685 1.00 98.50 358 ARG A C 1
ATOM 2883 O O . ARG A 1 358 ? 6.903 5.307 -14.546 1.00 98.50 358 ARG A O 1
ATOM 2890 N N . SER A 1 359 ? 5.002 4.198 -14.087 1.00 98.75 359 SER A N 1
ATOM 2891 C CA . SER A 1 359 ? 5.632 3.207 -13.209 1.00 98.75 359 SER A CA 1
ATOM 2892 C C . SER A 1 359 ? 6.611 2.322 -13.986 1.00 98.75 359 SER A C 1
ATOM 2894 O O . SER A 1 359 ? 7.756 2.162 -13.568 1.00 98.75 359 SER A O 1
ATOM 2896 N N . VAL A 1 360 ? 6.208 1.836 -15.166 1.00 98.69 360 VAL A N 1
ATOM 2897 C CA . VAL A 1 360 ? 7.076 1.069 -16.075 1.00 98.69 360 VAL A CA 1
ATOM 2898 C C . VAL A 1 360 ? 8.293 1.892 -16.497 1.00 98.69 360 VAL A C 1
ATOM 2900 O O . VAL A 1 360 ? 9.421 1.416 -16.389 1.00 98.69 360 VAL A O 1
ATOM 2903 N N . ALA A 1 361 ? 8.096 3.146 -16.914 1.00 98.56 361 ALA A N 1
ATOM 2904 C CA . ALA A 1 361 ? 9.208 4.011 -17.303 1.00 98.56 361 ALA A CA 1
ATOM 2905 C C . ALA A 1 361 ? 10.211 4.234 -16.156 1.00 98.56 361 ALA A C 1
ATOM 2907 O O . ALA A 1 361 ? 11.419 4.270 -16.397 1.00 98.56 361 ALA A O 1
ATOM 2908 N N . LEU A 1 362 ? 9.729 4.362 -14.916 1.00 98.50 362 LEU A N 1
ATOM 2909 C CA . LEU A 1 362 ? 10.568 4.603 -13.745 1.00 98.50 362 LEU A CA 1
ATOM 2910 C C . LEU A 1 362 ? 11.448 3.393 -13.394 1.00 98.50 362 LEU A C 1
ATOM 2912 O O . LEU A 1 362 ? 12.661 3.545 -13.241 1.00 98.50 362 LEU A O 1
ATOM 2916 N N . ILE A 1 363 ? 10.872 2.186 -13.328 1.00 98.38 363 ILE A N 1
ATOM 2917 C CA . ILE A 1 363 ? 11.661 0.971 -13.058 1.00 98.38 363 ILE A CA 1
ATOM 2918 C C . ILE A 1 363 ? 12.630 0.662 -14.204 1.00 98.38 363 ILE A C 1
ATOM 2920 O O . ILE A 1 363 ? 13.785 0.310 -13.961 1.00 98.38 363 ILE A O 1
ATOM 2924 N N . GLU A 1 364 ? 12.206 0.846 -15.460 1.00 98.25 364 GLU A N 1
ATOM 2925 C CA . GLU A 1 364 ? 13.070 0.618 -16.620 1.00 98.25 364 GLU A CA 1
ATOM 2926 C C . GLU A 1 364 ? 14.238 1.599 -16.666 1.00 98.25 364 GLU A C 1
ATOM 2928 O O . GLU A 1 364 ? 15.333 1.213 -17.070 1.00 98.25 364 GLU A O 1
ATOM 2933 N N . LYS A 1 365 ? 14.051 2.843 -16.213 1.00 97.50 365 LYS A N 1
ATOM 2934 C CA . LYS A 1 365 ? 15.142 3.815 -16.125 1.00 97.50 365 LYS A CA 1
ATOM 2935 C C . LYS A 1 365 ? 16.270 3.312 -15.222 1.00 97.50 365 LYS A C 1
ATOM 2937 O O . LYS A 1 365 ? 17.412 3.242 -15.677 1.00 97.50 365 LYS A O 1
ATOM 2942 N N . GLY A 1 366 ? 15.954 2.928 -13.983 1.00 95.69 366 GLY A N 1
ATOM 2943 C CA . GLY A 1 366 ? 16.946 2.395 -13.041 1.00 95.69 366 GLY A CA 1
ATOM 2944 C C . GLY A 1 366 ? 17.597 1.105 -13.553 1.00 95.69 366 GLY A C 1
ATOM 2945 O O . GLY A 1 366 ? 18.822 0.941 -13.501 1.00 95.69 366 GLY A O 1
ATOM 2946 N N . TRP A 1 367 ? 16.789 0.221 -14.143 1.00 97.69 367 TRP A N 1
ATOM 2947 C CA . TRP A 1 367 ? 17.260 -1.053 -14.673 1.00 97.69 367 TRP A CA 1
ATOM 2948 C C . TRP A 1 367 ? 18.198 -0.891 -15.875 1.00 97.69 367 TRP A C 1
ATOM 2950 O O . TRP A 1 367 ? 19.271 -1.488 -15.908 1.00 97.69 367 TRP A O 1
ATOM 2960 N N . LEU A 1 368 ? 17.845 -0.056 -16.853 1.00 96.88 368 LEU A N 1
ATOM 2961 C CA . LEU A 1 368 ? 18.636 0.131 -18.073 1.00 96.88 368 LEU A CA 1
ATOM 2962 C C . LEU A 1 368 ? 19.924 0.927 -17.836 1.00 96.88 368 LEU A C 1
ATOM 2964 O O . LEU A 1 368 ? 20.890 0.741 -18.574 1.00 96.88 368 LEU A O 1
ATOM 2968 N N . GLN A 1 369 ? 19.950 1.812 -16.836 1.00 93.81 369 GLN A N 1
ATOM 2969 C CA . GLN A 1 369 ? 21.133 2.617 -16.524 1.00 93.81 369 GLN A CA 1
ATOM 2970 C C . GLN A 1 369 ? 22.168 1.858 -15.690 1.00 93.81 369 GLN A C 1
ATOM 2972 O O . GLN A 1 369 ? 23.366 2.035 -15.907 1.00 93.81 369 GLN A O 1
ATOM 2977 N N . GLY A 1 370 ? 21.729 1.016 -14.750 1.00 92.44 370 GLY A N 1
ATOM 2978 C CA . GLY A 1 370 ? 22.642 0.395 -13.786 1.00 92.44 370 GLY A CA 1
ATOM 2979 C C . GLY A 1 370 ? 22.276 -1.011 -13.332 1.00 92.44 370 GLY A C 1
ATOM 2980 O O . GLY A 1 370 ? 22.944 -1.526 -12.439 1.00 92.44 370 GLY A O 1
ATOM 2981 N N . GLY A 1 371 ? 21.237 -1.629 -13.901 1.00 95.75 371 GLY A N 1
ATOM 2982 C CA . GLY A 1 371 ? 20.732 -2.923 -13.442 1.00 95.75 371 GLY A CA 1
ATOM 2983 C C . GLY A 1 371 ? 20.232 -2.861 -12.002 1.00 95.75 371 GLY A C 1
ATOM 2984 O O . GLY A 1 371 ? 20.513 -3.772 -11.231 1.00 95.75 371 GLY A O 1
ATOM 2985 N N . ARG A 1 372 ? 19.572 -1.761 -11.615 1.00 96.06 372 ARG A N 1
ATOM 2986 C CA . ARG A 1 372 ? 19.124 -1.489 -10.241 1.00 96.06 372 ARG A CA 1
ATOM 2987 C C . ARG A 1 372 ? 17.616 -1.318 -10.168 1.00 96.06 372 ARG A C 1
ATOM 2989 O O . ARG A 1 372 ? 16.999 -0.819 -11.108 1.00 96.06 372 ARG A O 1
ATOM 2996 N N . VAL A 1 373 ? 17.053 -1.707 -9.031 1.00 97.94 373 VAL A N 1
ATOM 2997 C CA . VAL A 1 373 ? 15.649 -1.490 -8.680 1.00 97.94 373 VAL A CA 1
ATOM 2998 C C . VAL A 1 373 ? 15.642 -0.916 -7.274 1.00 97.94 373 VAL A C 1
ATOM 3000 O O . VAL A 1 373 ? 15.969 -1.603 -6.311 1.00 97.94 373 VAL A O 1
ATOM 3003 N N . PHE A 1 374 ? 15.342 0.371 -7.187 1.00 98.00 374 PHE A N 1
ATOM 3004 C CA . PHE A 1 374 ? 15.521 1.143 -5.971 1.00 98.00 374 PHE A CA 1
ATOM 3005 C C . PHE A 1 374 ? 14.324 1.043 -5.034 1.00 98.00 374 PHE A C 1
ATOM 3007 O O . PHE A 1 374 ? 13.186 0.830 -5.464 1.00 98.00 374 PHE A O 1
ATOM 3014 N N . GLU A 1 375 ? 14.613 1.267 -3.759 1.00 98.00 375 GLU A N 1
ATOM 3015 C CA . GLU A 1 375 ? 13.639 1.463 -2.695 1.00 98.00 375 GLU A CA 1
ATOM 3016 C C . GLU A 1 375 ? 12.712 2.652 -2.988 1.00 98.00 375 GLU A C 1
ATOM 3018 O O . GLU A 1 375 ? 11.489 2.525 -2.959 1.00 98.00 375 GLU A O 1
ATOM 3023 N N . ASN A 1 376 ? 13.280 3.803 -3.335 1.00 98.38 376 ASN A N 1
ATOM 3024 C CA . ASN A 1 376 ? 12.528 5.006 -3.661 1.00 98.38 376 ASN A CA 1
ATOM 3025 C C . ASN A 1 376 ? 13.269 5.837 -4.720 1.00 98.38 376 ASN A C 1
ATOM 3027 O O . ASN A 1 376 ? 14.470 5.687 -4.941 1.00 98.38 376 ASN A O 1
ATOM 3031 N N . TYR A 1 377 ? 12.542 6.717 -5.406 1.00 98.50 377 TYR A N 1
ATOM 3032 C CA . TYR A 1 377 ? 13.071 7.455 -6.555 1.00 98.50 377 TYR A CA 1
ATOM 3033 C C . TYR A 1 377 ? 12.809 8.947 -6.403 1.00 98.50 377 TYR A C 1
ATOM 3035 O O . TYR A 1 377 ? 11.735 9.364 -5.989 1.00 98.50 377 TYR A O 1
ATOM 3043 N N . ASN A 1 378 ? 13.762 9.777 -6.785 1.00 98.12 378 ASN A N 1
ATOM 3044 C CA . ASN A 1 378 ? 13.603 11.215 -6.859 1.00 98.12 378 ASN A CA 1
ATOM 3045 C C . ASN A 1 378 ? 12.419 11.559 -7.783 1.00 98.12 378 ASN A C 1
ATOM 3047 O O . ASN A 1 378 ? 12.397 11.162 -8.946 1.00 98.12 378 ASN A O 1
ATOM 3051 N N . SER A 1 379 ? 11.428 12.310 -7.305 1.00 96.56 379 SER A N 1
ATOM 3052 C CA . SER A 1 379 ? 10.201 12.586 -8.080 1.00 96.56 379 SER A CA 1
ATOM 3053 C C . SER A 1 379 ? 10.338 13.674 -9.150 1.00 96.56 379 SER A C 1
ATOM 3055 O O . SER A 1 379 ? 9.359 14.012 -9.828 1.00 96.56 379 SER A O 1
ATOM 3057 N N . VAL A 1 380 ? 11.537 14.245 -9.292 1.00 95.94 380 VAL A N 1
ATOM 3058 C CA . VAL A 1 380 ? 11.897 15.227 -10.322 1.00 95.94 380 VAL A CA 1
ATOM 3059 C C . VAL A 1 380 ? 12.840 14.595 -11.337 1.00 95.94 380 VAL A C 1
ATOM 3061 O O . VAL A 1 380 ? 12.597 14.698 -12.537 1.00 95.94 380 VAL A O 1
ATOM 3064 N N . THR A 1 381 ? 13.891 13.914 -10.877 1.00 96.88 381 THR A N 1
ATOM 3065 C CA . THR A 1 381 ? 14.893 13.323 -11.773 1.00 96.88 381 THR A CA 1
ATOM 3066 C C . THR A 1 381 ? 14.608 11.869 -12.110 1.00 96.88 381 THR A C 1
ATOM 3068 O O . THR A 1 381 ? 15.066 11.425 -13.151 1.00 96.88 381 THR A O 1
ATOM 3071 N N . GLY A 1 382 ? 13.865 11.114 -11.300 1.00 97.12 382 GLY A N 1
ATOM 3072 C CA . GLY A 1 382 ? 13.670 9.667 -11.458 1.00 97.12 382 GLY A CA 1
ATOM 3073 C C . GLY A 1 382 ? 14.901 8.831 -11.083 1.00 97.12 382 GLY A C 1
ATOM 3074 O O . GLY A 1 382 ? 14.963 7.656 -11.434 1.00 97.12 382 GLY A O 1
ATOM 3075 N N . GLU A 1 383 ? 15.905 9.433 -10.442 1.00 96.75 383 GLU A N 1
ATOM 3076 C CA . GLU A 1 383 ? 17.105 8.749 -9.942 1.00 96.75 383 GLU A CA 1
ATOM 3077 C C . GLU A 1 383 ? 16.836 8.111 -8.577 1.00 96.75 383 GLU A C 1
ATOM 3079 O O . GLU A 1 383 ? 16.024 8.614 -7.807 1.00 96.75 383 GLU A O 1
ATOM 3084 N N . GLY A 1 384 ? 17.493 6.993 -8.280 1.00 95.94 384 GLY A N 1
ATOM 3085 C CA . GLY A 1 384 ? 17.355 6.310 -6.991 1.00 95.94 384 GLY A CA 1
ATOM 3086 C C . GLY A 1 384 ? 18.637 6.275 -6.160 1.00 95.94 384 GLY A C 1
ATOM 3087 O O . GLY A 1 384 ? 18.576 5.886 -5.000 1.00 95.94 384 GLY A O 1
ATOM 3088 N N . ASP A 1 385 ? 19.781 6.669 -6.726 1.00 94.69 385 ASP A N 1
ATOM 3089 C CA . ASP A 1 385 ? 21.105 6.673 -6.088 1.00 94.69 385 ASP A CA 1
ATOM 3090 C C . ASP A 1 385 ? 21.653 8.080 -5.797 1.00 94.69 385 ASP A C 1
ATOM 3092 O O . ASP A 1 385 ? 22.814 8.234 -5.413 1.00 94.69 385 ASP A O 1
ATOM 3096 N N . ASP A 1 386 ? 20.812 9.106 -5.921 1.00 95.31 386 ASP A N 1
ATOM 3097 C CA . ASP A 1 386 ? 21.100 10.488 -5.525 1.00 95.31 386 ASP A CA 1
ATOM 3098 C C . ASP A 1 386 ? 21.154 10.674 -3.995 1.00 95.31 386 ASP A C 1
ATOM 3100 O O . ASP A 1 386 ? 21.668 11.682 -3.506 1.00 95.31 386 ASP A O 1
ATOM 3104 N N . VAL A 1 387 ? 20.668 9.693 -3.224 1.00 94.38 387 VAL A N 1
ATOM 3105 C CA . VAL A 1 387 ? 20.630 9.700 -1.753 1.00 94.38 387 VAL A CA 1
ATOM 3106 C C . VAL A 1 387 ? 21.063 8.357 -1.157 1.00 94.38 387 VAL A C 1
ATOM 3108 O O . VAL A 1 387 ? 21.078 7.330 -1.827 1.00 94.38 387 VAL A O 1
ATOM 3111 N N . ARG A 1 388 ? 21.428 8.351 0.135 1.00 91.31 388 ARG A N 1
ATOM 3112 C CA . ARG A 1 388 ? 21.855 7.129 0.850 1.00 91.31 388 ARG A CA 1
ATOM 3113 C C . ARG A 1 388 ? 20.699 6.295 1.404 1.00 91.31 388 ARG A C 1
ATOM 3115 O O . ARG A 1 388 ? 20.876 5.104 1.616 1.00 91.31 388 ARG A O 1
ATOM 3122 N N . ASN A 1 389 ? 19.557 6.917 1.682 1.00 91.62 389 ASN A N 1
ATOM 3123 C CA . ASN A 1 389 ? 18.344 6.283 2.213 1.00 91.62 389 ASN A CA 1
ATOM 3124 C C . ASN A 1 389 ? 17.430 5.782 1.081 1.00 91.62 389 ASN A C 1
ATOM 3126 O O . ASN A 1 389 ? 16.229 6.051 1.058 1.00 91.62 389 ASN A O 1
ATOM 3130 N N . SER A 1 390 ? 18.051 5.113 0.117 1.00 95.69 390 SER A N 1
ATOM 3131 C CA . SER A 1 390 ? 17.400 4.422 -0.985 1.00 95.69 390 SER A CA 1
ATOM 3132 C C . SER A 1 390 ? 18.255 3.209 -1.328 1.00 95.69 390 SER A C 1
ATOM 3134 O O . SER A 1 390 ? 19.323 3.334 -1.936 1.00 95.69 390 SER A O 1
ATOM 3136 N N . ASP A 1 391 ? 17.840 2.032 -0.868 1.00 95.06 391 ASP A N 1
ATOM 3137 C CA . ASP A 1 391 ? 18.552 0.795 -1.186 1.00 95.06 391 ASP A CA 1
ATOM 3138 C C . ASP A 1 391 ? 18.507 0.532 -2.711 1.00 95.06 391 ASP A C 1
ATOM 3140 O O . ASP A 1 391 ? 17.433 0.594 -3.320 1.00 95.06 391 ASP A O 1
ATOM 3144 N N . PRO A 1 392 ? 19.652 0.243 -3.363 1.00 94.38 392 PRO A N 1
ATOM 3145 C CA . PRO A 1 392 ? 19.733 0.075 -4.813 1.00 94.38 392 PRO A CA 1
ATOM 3146 C C . PRO A 1 392 ? 19.126 -1.224 -5.357 1.00 94.38 392 PRO A C 1
ATOM 3148 O O . PRO A 1 392 ? 19.082 -1.392 -6.582 1.00 94.38 392 PRO A O 1
ATOM 3151 N N . PHE A 1 393 ? 18.720 -2.159 -4.492 1.00 94.94 393 PHE A N 1
ATOM 3152 C CA . PHE A 1 393 ? 18.158 -3.444 -4.904 1.00 94.94 393 PHE A CA 1
ATOM 3153 C C . PHE A 1 393 ? 17.057 -3.936 -3.952 1.00 94.94 393 PHE A C 1
ATOM 3155 O O . PHE A 1 393 ? 17.151 -5.017 -3.365 1.00 94.94 393 PHE A O 1
ATOM 3162 N N . TYR A 1 394 ? 16.001 -3.134 -3.817 1.00 97.00 394 TYR A N 1
ATOM 3163 C CA . TYR A 1 394 ? 14.911 -3.343 -2.863 1.00 97.00 394 TYR A CA 1
ATOM 3164 C C . TYR A 1 394 ? 13.680 -3.988 -3.513 1.00 97.00 394 TYR A C 1
ATOM 3166 O O . TYR A 1 394 ? 13.202 -3.536 -4.557 1.00 97.00 394 TYR A O 1
ATOM 3174 N N . SER A 1 395 ? 13.140 -5.040 -2.896 1.00 96.75 395 SER A N 1
ATOM 3175 C CA . SER A 1 395 ? 12.121 -5.908 -3.499 1.00 96.75 395 SER A CA 1
ATOM 3176 C C . SER A 1 395 ? 10.856 -5.170 -3.932 1.00 96.75 395 SER A C 1
ATOM 3178 O O . SER A 1 395 ? 10.461 -5.330 -5.089 1.00 96.75 395 SER A O 1
ATOM 3180 N N . TRP A 1 396 ? 10.263 -4.306 -3.093 1.00 97.69 396 TRP A N 1
ATOM 3181 C CA . TRP A 1 396 ? 9.037 -3.578 -3.464 1.00 97.69 396 TRP A CA 1
ATOM 3182 C C . TRP A 1 396 ? 9.193 -2.703 -4.703 1.00 97.69 396 TRP A C 1
ATOM 3184 O O . TRP A 1 396 ? 8.189 -2.367 -5.327 1.00 97.69 396 TRP A O 1
ATOM 3194 N N . GLY A 1 397 ? 10.420 -2.354 -5.114 1.00 98.25 397 GLY A N 1
ATOM 3195 C CA . GLY A 1 397 ? 10.637 -1.528 -6.300 1.00 98.25 397 GLY A CA 1
ATOM 3196 C C . GLY A 1 397 ? 10.124 -2.238 -7.554 1.00 98.25 397 GLY A C 1
ATOM 3197 O O . GLY A 1 397 ? 9.676 -1.591 -8.500 1.00 98.25 397 GLY A O 1
ATOM 3198 N N . GLY A 1 398 ? 10.080 -3.576 -7.517 1.00 98.38 398 GLY A N 1
ATOM 3199 C CA . GLY A 1 398 ? 9.469 -4.420 -8.536 1.00 98.38 398 GLY A CA 1
ATOM 3200 C C . GLY A 1 398 ? 7.965 -4.194 -8.732 1.00 98.38 398 GLY A C 1
ATOM 3201 O O . GLY A 1 398 ? 7.463 -4.476 -9.822 1.00 98.38 398 GLY A O 1
ATOM 3202 N N . LEU A 1 399 ? 7.247 -3.623 -7.751 1.00 98.81 399 LEU A N 1
ATOM 3203 C CA . LEU A 1 399 ? 5.814 -3.326 -7.877 1.00 98.81 399 LEU A CA 1
ATOM 3204 C C . LEU A 1 399 ? 5.540 -2.381 -9.050 1.00 98.81 399 LEU A C 1
ATOM 3206 O O . LEU A 1 399 ? 4.517 -2.513 -9.713 1.00 98.81 399 LEU A O 1
ATOM 3210 N N . LEU A 1 400 ? 6.478 -1.484 -9.371 1.00 98.75 400 LEU A N 1
ATOM 3211 C CA . LEU A 1 400 ? 6.381 -0.608 -10.539 1.00 98.75 400 LEU A CA 1
ATOM 3212 C C . LEU A 1 400 ? 6.246 -1.400 -11.851 1.00 98.75 400 LEU A C 1
ATOM 3214 O O . LEU A 1 400 ? 5.451 -1.038 -12.719 1.00 98.75 400 LEU A O 1
ATOM 3218 N N . GLY A 1 401 ? 6.987 -2.505 -11.979 1.00 98.31 401 GLY A N 1
ATOM 3219 C CA . GLY A 1 401 ? 6.874 -3.422 -13.112 1.00 98.31 401 GLY A CA 1
ATOM 3220 C C . GLY A 1 401 ? 5.582 -4.236 -13.062 1.00 98.31 401 GLY A C 1
ATOM 3221 O O . GLY A 1 401 ? 4.916 -4.398 -14.087 1.00 98.31 401 GLY A O 1
ATOM 3222 N N . LEU A 1 402 ? 5.183 -4.685 -11.868 1.00 98.50 402 LEU A N 1
ATOM 3223 C CA . LEU A 1 402 ? 3.934 -5.417 -11.664 1.00 98.50 402 LEU A CA 1
ATOM 3224 C C . LEU A 1 402 ? 2.703 -4.609 -12.099 1.00 98.50 402 LEU A C 1
ATOM 3226 O O . LEU A 1 402 ? 1.825 -5.171 -12.751 1.00 98.50 402 LEU A O 1
ATOM 3230 N N . ILE A 1 403 ? 2.649 -3.306 -11.801 1.00 98.56 403 ILE A N 1
ATOM 3231 C CA . ILE A 1 403 ? 1.567 -2.414 -12.251 1.00 98.56 403 ILE A CA 1
ATOM 3232 C C . ILE A 1 403 ? 1.399 -2.506 -13.774 1.00 98.56 403 ILE A C 1
ATOM 3234 O O . ILE A 1 403 ? 0.291 -2.727 -14.264 1.00 98.56 403 ILE A O 1
ATOM 3238 N N . GLY A 1 404 ? 2.499 -2.405 -14.528 1.00 97.62 404 GLY A N 1
ATOM 3239 C CA . GLY A 1 404 ? 2.484 -2.575 -15.981 1.00 97.62 404 GLY A CA 1
ATOM 3240 C C . GLY A 1 404 ? 1.990 -3.962 -16.396 1.00 97.62 404 GLY A C 1
ATOM 3241 O O . GLY A 1 404 ? 1.120 -4.091 -17.253 1.00 97.62 404 GLY A O 1
ATOM 3242 N N . LEU A 1 405 ? 2.482 -5.027 -15.763 1.00 96.31 405 LEU A N 1
ATOM 3243 C CA . LEU A 1 405 ? 2.025 -6.385 -16.076 1.00 96.31 405 LEU A CA 1
ATOM 3244 C C . LEU A 1 405 ? 0.517 -6.564 -15.841 1.00 96.31 405 LEU A C 1
ATOM 3246 O O . LEU A 1 405 ? -0.154 -7.215 -16.643 1.00 96.31 405 LEU A O 1
ATOM 3250 N N . MET A 1 406 ? -0.033 -5.973 -14.780 1.00 95.56 406 MET A N 1
ATOM 3251 C CA . MET A 1 406 ? -1.470 -5.992 -14.508 1.00 95.56 406 MET A CA 1
ATOM 3252 C C . MET A 1 406 ? -2.268 -5.225 -15.561 1.00 95.56 406 MET A C 1
ATOM 3254 O O . MET A 1 406 ? -3.241 -5.766 -16.090 1.00 95.56 406 MET A O 1
ATOM 3258 N N . GLU A 1 407 ? -1.838 -4.008 -15.890 1.00 95.44 407 GLU A N 1
ATOM 3259 C CA . GLU A 1 407 ? -2.542 -3.111 -16.811 1.00 95.44 407 GLU A CA 1
ATOM 3260 C C . GLU A 1 407 ? -2.618 -3.671 -18.231 1.00 95.44 407 GLU A C 1
ATOM 3262 O O . GLU A 1 407 ? -3.614 -3.525 -18.936 1.00 95.44 407 GLU A O 1
ATOM 3267 N N . TYR A 1 408 ? -1.566 -4.364 -18.649 1.00 93.94 408 TYR A N 1
ATOM 3268 C CA . TYR A 1 408 ? -1.431 -4.883 -20.002 1.00 93.94 408 TYR A CA 1
ATOM 3269 C C . TYR A 1 408 ? -1.834 -6.356 -20.143 1.00 93.94 408 TYR A C 1
ATOM 3271 O O . TYR A 1 408 ? -1.508 -6.986 -21.148 1.00 93.94 408 TYR A O 1
ATOM 3279 N N . GLY A 1 409 ? -2.550 -6.905 -19.157 1.00 90.25 409 GLY A N 1
ATOM 3280 C CA . GLY A 1 409 ? -3.184 -8.221 -19.268 1.00 90.25 409 GLY A CA 1
ATOM 3281 C C . GLY A 1 409 ? -2.263 -9.419 -19.009 1.00 90.25 409 GLY A C 1
ATOM 3282 O O . GLY A 1 409 ? -2.620 -10.541 -19.355 1.00 90.25 409 GLY A O 1
ATOM 3283 N N . TYR A 1 410 ? -1.102 -9.222 -18.379 1.00 89.31 410 TYR A N 1
ATOM 3284 C CA . TYR A 1 410 ? -0.180 -10.308 -18.006 1.00 89.31 410 TYR A CA 1
ATOM 3285 C C . TYR A 1 410 ? -0.405 -10.851 -16.583 1.00 89.31 410 TYR A C 1
ATOM 3287 O O . TYR A 1 410 ? 0.217 -11.835 -16.173 1.00 89.31 410 TYR A O 1
ATOM 3295 N N . TRP A 1 411 ? -1.311 -10.240 -15.816 1.00 85.12 411 TRP A N 1
ATOM 3296 C CA . TRP A 1 411 ? -1.653 -10.688 -14.462 1.00 85.12 411 TRP A CA 1
ATOM 3297 C C . TRP A 1 411 ? -2.836 -11.666 -14.395 1.00 85.12 411 TRP A C 1
ATOM 3299 O O . TRP A 1 411 ? -2.850 -12.563 -13.556 1.00 85.12 411 TRP A O 1
ATOM 3309 N N . PHE A 1 412 ? -3.804 -11.545 -15.297 1.00 68.25 412 PHE A N 1
ATOM 3310 C CA . PHE A 1 412 ? -4.917 -12.485 -15.419 1.00 68.25 412 PHE A CA 1
ATOM 3311 C C . PHE A 1 412 ? -4.908 -13.070 -16.825 1.00 68.25 412 PHE A C 1
ATOM 3313 O O . PHE A 1 412 ? -4.624 -12.352 -17.779 1.00 68.25 412 PHE A O 1
ATOM 3320 N N . GLU A 1 413 ? -5.264 -14.346 -16.991 1.00 51.84 413 GLU A N 1
ATOM 3321 C CA . GLU A 1 413 ? -5.626 -14.832 -18.322 1.00 51.84 413 GLU A CA 1
ATOM 3322 C C . GLU A 1 413 ? -6.841 -14.015 -18.801 1.00 51.84 413 GLU A C 1
ATOM 3324 O O . GLU A 1 413 ? -7.964 -14.243 -18.346 1.00 51.84 413 GLU A O 1
ATOM 3329 N N . GLU A 1 414 ? -6.636 -13.056 -19.716 1.00 38.72 414 GLU A N 1
ATOM 3330 C CA . GLU A 1 414 ? -7.674 -12.141 -20.239 1.00 38.72 414 GLU A CA 1
ATOM 3331 C C . GLU A 1 414 ? -8.968 -12.857 -20.674 1.00 38.72 414 GLU A C 1
ATOM 3333 O O . GLU A 1 414 ? -10.044 -12.259 -20.702 1.00 38.72 414 GLU A O 1
ATOM 3338 N N . LYS A 1 415 ? -8.889 -14.159 -20.982 1.00 33.53 415 LYS A N 1
ATOM 3339 C CA . LYS A 1 415 ? -10.028 -14.993 -21.379 1.00 33.53 415 LYS A CA 1
ATOM 3340 C C . LYS A 1 415 ? -11.112 -15.158 -20.308 1.00 33.53 415 LYS A C 1
ATOM 3342 O O . LYS A 1 415 ? -12.218 -15.533 -20.695 1.00 33.53 415 LYS A O 1
ATOM 3347 N N . LYS A 1 416 ? -10.837 -14.904 -19.022 1.00 32.56 416 LYS A N 1
ATOM 3348 C CA . LYS A 1 416 ? -11.830 -15.061 -17.940 1.00 32.56 416 LYS A CA 1
ATOM 3349 C C . LYS A 1 416 ? -12.456 -13.746 -17.469 1.00 32.56 416 LYS A C 1
ATOM 3351 O O . LYS A 1 416 ? -13.654 -13.717 -17.238 1.00 32.56 416 LYS A O 1
ATOM 3356 N N . TRP A 1 417 ? -11.710 -12.641 -17.431 1.00 32.94 417 TRP A N 1
ATOM 3357 C CA . TRP A 1 417 ? -12.225 -11.388 -16.856 1.00 32.94 417 TRP A CA 1
ATOM 3358 C C . TRP A 1 417 ? -13.274 -10.676 -17.730 1.00 32.94 417 TRP A C 1
ATOM 3360 O O . TRP A 1 417 ? -14.295 -10.233 -17.224 1.00 32.94 417 TRP A O 1
ATOM 3370 N N . ARG A 1 418 ? -13.095 -10.616 -19.061 1.00 33.34 418 ARG A N 1
ATOM 3371 C CA . ARG A 1 418 ? -14.070 -9.953 -19.962 1.00 33.34 418 ARG A CA 1
ATOM 3372 C C . ARG A 1 418 ? -15.239 -10.843 -20.410 1.00 33.34 418 ARG A C 1
ATOM 3374 O O . ARG A 1 418 ? -16.044 -10.411 -21.229 1.00 33.34 418 ARG A O 1
ATOM 3381 N N . LYS A 1 419 ? -15.314 -12.100 -19.955 1.00 27.39 419 LYS A N 1
ATOM 3382 C CA . LYS A 1 419 ? -16.366 -13.048 -20.373 1.00 27.39 419 LYS A CA 1
ATOM 3383 C C . LYS A 1 419 ? -17.468 -13.270 -19.339 1.00 27.39 419 LYS A C 1
ATOM 3385 O O . LYS A 1 419 ? -18.470 -13.880 -19.694 1.00 27.39 419 LYS A O 1
ATOM 3390 N N . GLU A 1 420 ? -17.319 -12.752 -18.124 1.00 31.42 420 GLU A N 1
ATOM 3391 C CA . GLU A 1 420 ? -18.304 -12.921 -17.046 1.00 31.42 420 GLU A CA 1
ATOM 3392 C C . GLU A 1 420 ? -19.216 -11.695 -16.843 1.00 31.42 420 GLU A C 1
ATOM 3394 O O . GLU A 1 420 ? -19.981 -11.651 -15.891 1.00 31.42 420 GLU A O 1
ATOM 3399 N N . GLU A 1 421 ? -19.248 -10.738 -17.781 1.00 35.72 421 GLU A N 1
ATOM 3400 C CA . GLU A 1 421 ? -20.254 -9.654 -17.785 1.00 35.72 421 GLU A CA 1
ATOM 3401 C C . GLU A 1 421 ? -21.658 -10.101 -18.252 1.00 35.72 421 GLU A C 1
ATOM 3403 O O . GLU A 1 421 ? -22.562 -9.278 -18.346 1.00 35.72 421 GLU A O 1
ATOM 3408 N N . ASN A 1 422 ? -21.880 -11.398 -18.503 1.00 30.56 422 ASN A N 1
ATOM 3409 C CA . ASN A 1 422 ? -23.185 -11.941 -18.910 1.00 30.56 422 ASN A CA 1
ATOM 3410 C C . ASN A 1 422 ? -23.718 -13.080 -18.021 1.00 30.56 422 ASN A C 1
ATOM 3412 O O . ASN A 1 422 ? -24.696 -13.714 -18.406 1.00 30.56 422 ASN A O 1
ATOM 3416 N N . ASP A 1 423 ? -23.130 -13.340 -16.849 1.00 31.00 423 ASP A N 1
ATOM 3417 C CA . ASP A 1 423 ? -23.657 -14.340 -15.902 1.00 31.00 423 ASP A CA 1
ATOM 3418 C C . ASP A 1 423 ? -24.213 -13.636 -14.651 1.00 31.00 423 ASP A C 1
ATOM 3420 O O . ASP A 1 423 ? -23.681 -13.714 -13.545 1.00 31.00 423 ASP A O 1
ATOM 3424 N N . THR A 1 424 ? -25.294 -12.879 -14.852 1.00 30.81 424 THR A N 1
ATOM 3425 C CA . THR A 1 424 ? -26.025 -12.154 -13.798 1.00 30.81 424 THR A CA 1
ATOM 3426 C C . THR A 1 424 ? -26.726 -13.081 -12.798 1.00 30.81 424 THR A C 1
ATOM 3428 O O . THR A 1 424 ? -27.078 -12.640 -11.715 1.00 30.81 424 THR A O 1
ATOM 3431 N N . GLU A 1 425 ? -26.847 -14.384 -13.063 1.00 28.19 425 GLU A N 1
ATOM 3432 C CA . GLU A 1 425 ? -27.646 -15.283 -12.215 1.00 28.19 425 GLU A CA 1
ATOM 3433 C C . GLU A 1 425 ? -26.925 -15.855 -10.977 1.00 28.19 425 GLU A C 1
ATOM 3435 O O . GLU A 1 425 ? -27.579 -16.454 -10.121 1.00 28.19 425 GLU A O 1
ATOM 3440 N N . LYS A 1 426 ? -25.603 -15.680 -10.809 1.00 29.08 426 LYS A N 1
ATOM 3441 C CA . LYS A 1 426 ? -24.873 -16.261 -9.652 1.00 29.08 426 LYS A CA 1
ATOM 3442 C C . LYS A 1 426 ? -24.504 -15.286 -8.533 1.00 29.08 426 LYS A C 1
ATOM 3444 O O . LYS A 1 426 ? -24.220 -15.743 -7.426 1.00 29.08 426 LYS A O 1
ATOM 3449 N N . CYS A 1 427 ? -24.586 -13.977 -8.769 1.00 27.92 427 CYS A N 1
ATOM 3450 C CA . CYS A 1 427 ? -24.346 -12.942 -7.750 1.00 27.92 427 CYS A CA 1
ATOM 3451 C C . CYS A 1 427 ? -25.629 -12.291 -7.199 1.00 27.92 427 CYS A C 1
ATOM 3453 O O . CYS A 1 427 ? -25.552 -11.495 -6.262 1.00 27.92 427 CYS A O 1
ATOM 3455 N N . ASP A 1 428 ? -26.809 -12.678 -7.690 1.00 26.94 428 ASP A N 1
ATOM 3456 C CA . ASP A 1 428 ? -28.096 -12.077 -7.300 1.00 26.94 428 ASP A CA 1
ATOM 3457 C C . ASP A 1 428 ? -28.538 -12.370 -5.852 1.00 26.94 428 ASP A C 1
ATOM 3459 O O . ASP A 1 428 ? -29.476 -11.755 -5.348 1.00 26.94 428 ASP A O 1
ATOM 3463 N N . ASN A 1 429 ? -27.826 -13.239 -5.126 1.00 27.30 429 ASN A N 1
ATOM 3464 C CA . ASN A 1 429 ? -28.098 -13.508 -3.709 1.00 27.30 429 ASN A CA 1
ATOM 3465 C C . ASN A 1 429 ? -27.221 -12.706 -2.726 1.00 27.30 429 ASN A C 1
ATOM 3467 O O . ASN A 1 429 ? -27.339 -12.915 -1.520 1.00 27.30 429 ASN A O 1
ATOM 3471 N N . PHE A 1 430 ? -26.371 -11.784 -3.200 1.00 34.88 430 PHE A N 1
ATOM 3472 C CA . PHE A 1 430 ? -25.450 -11.016 -2.341 1.00 34.88 430 PHE A CA 1
ATOM 3473 C C . PHE A 1 430 ? -25.517 -9.484 -2.496 1.00 34.88 430 PHE A C 1
ATOM 3475 O O . PHE A 1 430 ? -24.651 -8.776 -1.986 1.00 34.88 430 PHE A O 1
ATOM 3482 N N . THR A 1 431 ? -26.570 -8.928 -3.106 1.00 27.50 431 THR A N 1
ATOM 3483 C CA . THR A 1 431 ? -26.747 -7.467 -3.228 1.00 27.50 431 THR A CA 1
ATOM 3484 C C . THR A 1 431 ? -27.929 -6.944 -2.411 1.00 27.50 431 THR A C 1
ATOM 3486 O O . THR A 1 431 ? -29.051 -6.821 -2.902 1.00 27.50 431 THR A O 1
ATOM 3489 N N . GLY A 1 432 ? -27.656 -6.567 -1.161 1.00 24.52 432 GLY A N 1
ATOM 3490 C CA . GLY A 1 432 ? -28.525 -5.701 -0.352 1.00 24.52 432 GLY A CA 1
ATOM 3491 C C . GLY A 1 432 ? -28.372 -4.201 -0.653 1.00 24.52 432 GLY A C 1
ATOM 3492 O O . GLY A 1 432 ? -29.110 -3.392 -0.102 1.00 24.52 432 GLY A O 1
ATOM 3493 N N . MET A 1 433 ? -27.459 -3.810 -1.547 1.00 26.42 433 MET A N 1
ATOM 3494 C CA . MET A 1 433 ? -27.333 -2.438 -2.046 1.00 26.42 433 MET A CA 1
ATOM 3495 C C . MET A 1 433 ? -27.458 -2.438 -3.569 1.00 26.42 433 MET A C 1
ATOM 3497 O O . MET A 1 433 ? -26.510 -2.713 -4.297 1.00 26.42 433 MET A O 1
ATOM 3501 N N . LYS A 1 434 ? -28.668 -2.142 -4.055 1.00 23.56 434 LYS A N 1
ATOM 3502 C CA . LYS A 1 434 ? -28.916 -1.825 -5.464 1.00 23.56 434 LYS A CA 1
ATOM 3503 C C . LYS A 1 434 ? -28.352 -0.438 -5.770 1.00 23.56 434 LYS A C 1
ATOM 3505 O O . LYS A 1 434 ? -29.067 0.554 -5.640 1.00 23.56 434 LYS A O 1
ATOM 3510 N N . THR A 1 435 ? -27.120 -0.358 -6.253 1.00 24.89 435 THR A N 1
ATOM 3511 C CA . THR A 1 435 ? -26.730 0.751 -7.130 1.00 24.89 435 THR A CA 1
ATOM 3512 C C . THR A 1 435 ? -27.352 0.441 -8.489 1.00 24.89 435 THR A C 1
ATOM 3514 O O . THR A 1 435 ? -26.978 -0.524 -9.151 1.00 24.89 435 THR A O 1
ATOM 3517 N N . LYS A 1 436 ? -28.407 1.174 -8.865 1.00 24.25 436 LYS A N 1
ATOM 3518 C CA . LYS A 1 436 ? -29.089 1.000 -10.155 1.00 24.25 436 LYS A CA 1
ATOM 3519 C C . LYS A 1 436 ? -28.101 1.293 -11.290 1.00 24.25 436 LYS A C 1
ATOM 3521 O O . LYS A 1 436 ? -27.844 2.456 -11.583 1.00 24.25 436 LYS A O 1
ATOM 3526 N N . TYR A 1 437 ? -27.594 0.259 -11.953 1.00 26.38 437 TYR A N 1
ATOM 3527 C CA . TYR A 1 437 ? -27.032 0.410 -13.291 1.00 26.38 437 TYR A CA 1
ATOM 3528 C C . TYR A 1 437 ? -28.186 0.693 -14.262 1.00 26.38 437 TYR A C 1
ATOM 3530 O O . TYR A 1 437 ? -29.195 -0.016 -14.278 1.00 26.38 437 TYR A O 1
ATOM 3538 N N . TYR A 1 438 ? -28.075 1.791 -15.006 1.00 26.67 438 TYR A N 1
ATOM 3539 C CA . TYR A 1 438 ? -29.069 2.230 -15.980 1.00 26.67 438 TYR A CA 1
ATOM 3540 C C . TYR A 1 438 ? -29.193 1.214 -17.124 1.00 26.67 438 TYR A C 1
ATOM 3542 O O . TYR A 1 438 ? -28.213 0.903 -17.796 1.00 26.67 438 TYR A O 1
ATOM 3550 N N . GLN A 1 439 ? -30.419 0.748 -17.378 1.00 23.89 439 GLN A N 1
ATOM 3551 C CA . GLN A 1 439 ? -30.804 0.214 -18.682 1.00 23.89 439 GLN A CA 1
ATOM 3552 C C . GLN A 1 439 ? -30.904 1.390 -19.661 1.00 23.89 439 GLN A C 1
ATOM 3554 O O . GLN A 1 439 ? -31.619 2.359 -19.395 1.00 23.89 439 GLN A O 1
ATOM 3559 N N . PHE A 1 440 ? -30.186 1.316 -20.780 1.00 23.94 440 PHE A N 1
ATOM 3560 C CA . PHE A 1 440 ? -30.379 2.239 -21.895 1.00 23.94 440 PHE A CA 1
ATOM 3561 C C . PHE A 1 440 ? -31.775 2.014 -22.494 1.00 23.94 440 PHE A C 1
ATOM 3563 O O . PHE A 1 440 ? -32.104 0.908 -22.915 1.00 23.94 440 PHE A O 1
ATOM 3570 N N . ILE A 1 441 ? -32.592 3.067 -22.516 1.00 25.38 441 ILE A N 1
ATOM 3571 C CA . ILE A 1 441 ? -33.811 3.137 -23.326 1.00 25.38 441 ILE A CA 1
ATOM 3572 C C . ILE A 1 441 ? -33.359 3.489 -24.747 1.00 25.38 441 ILE A C 1
ATOM 3574 O O . ILE A 1 441 ? -32.777 4.554 -24.955 1.00 25.38 441 ILE A O 1
ATOM 3578 N N . GLU A 1 442 ? -33.591 2.601 -25.713 1.00 24.25 442 GLU A N 1
ATOM 3579 C CA . GLU A 1 442 ? -33.388 2.909 -27.133 1.00 24.25 442 GLU A CA 1
ATOM 3580 C C . GLU A 1 442 ? -34.418 3.964 -27.586 1.00 24.25 442 GLU A C 1
ATOM 3582 O O . GLU A 1 442 ? -35.612 3.793 -27.323 1.00 24.25 442 GLU A O 1
ATOM 3587 N N . PRO A 1 443 ? -34.011 5.065 -28.246 1.00 26.09 443 PRO A N 1
ATOM 3588 C CA . PRO A 1 443 ? -34.967 6.016 -28.799 1.00 26.09 443 PRO A CA 1
ATOM 3589 C C . PRO A 1 443 ? -35.620 5.452 -30.070 1.00 26.09 443 PRO A C 1
ATOM 3591 O O . PRO A 1 443 ? -34.942 4.915 -30.948 1.00 26.09 443 PRO A O 1
ATOM 3594 N N . GLU A 1 444 ? -36.943 5.607 -30.187 1.00 31.83 444 GLU A N 1
ATOM 3595 C CA . GLU A 1 444 ? -37.680 5.297 -31.417 1.00 31.83 444 GLU A CA 1
ATOM 3596 C C . GLU A 1 444 ? -37.166 6.135 -32.608 1.00 31.83 444 GLU A C 1
ATOM 3598 O O . GLU A 1 444 ? -36.804 7.305 -32.438 1.00 31.83 444 GLU A O 1
ATOM 3603 N N . PRO A 1 445 ? -37.154 5.578 -33.833 1.00 30.16 445 PRO A N 1
ATOM 3604 C CA . PRO A 1 445 ? -36.665 6.286 -35.009 1.00 30.16 445 PRO A CA 1
ATOM 3605 C C . PRO A 1 445 ? -37.555 7.492 -35.375 1.00 30.16 445 PRO A C 1
ATOM 3607 O O . PRO A 1 445 ? -38.785 7.410 -35.286 1.00 30.16 445 PRO A O 1
ATOM 3610 N N . PRO A 1 446 ? -36.966 8.609 -35.847 1.00 32.16 446 PRO A N 1
ATOM 3611 C CA . PRO A 1 446 ? -37.721 9.794 -36.236 1.00 32.16 446 PRO A CA 1
ATOM 3612 C C . PRO A 1 446 ? -38.594 9.527 -37.469 1.00 32.16 446 PRO A C 1
ATOM 3614 O O . PRO A 1 446 ? -38.190 8.867 -38.429 1.00 32.16 446 PRO A O 1
ATOM 3617 N N . LYS A 1 447 ? -39.810 10.080 -37.452 1.00 36.34 447 LYS A N 1
ATOM 3618 C CA . LYS A 1 447 ? -40.740 10.057 -38.589 1.00 36.34 447 LYS A CA 1
ATOM 3619 C C . LYS A 1 447 ? -40.238 11.005 -39.684 1.00 36.34 447 LYS A C 1
ATOM 3621 O O . LYS A 1 447 ? -39.737 12.088 -39.399 1.00 36.34 447 LYS A O 1
ATOM 3626 N N . ALA A 1 448 ? -40.373 10.595 -40.944 1.00 29.06 448 ALA A N 1
ATOM 3627 C CA . ALA A 1 448 ? -39.883 11.347 -42.097 1.00 29.06 448 ALA A CA 1
ATOM 3628 C C . ALA A 1 448 ? -40.535 12.743 -42.196 1.00 29.06 448 ALA A C 1
ATOM 3630 O O . ALA A 1 448 ? -41.750 12.832 -42.367 1.00 29.06 448 ALA A O 1
ATOM 3631 N N . GLY A 1 449 ? -39.730 13.815 -42.133 1.00 37.25 449 GLY A N 1
ATOM 3632 C CA . GLY A 1 449 ? -40.175 15.175 -42.474 1.00 37.25 449 GLY A CA 1
ATOM 3633 C C . GLY A 1 449 ? -39.655 16.344 -41.625 1.00 37.25 449 GLY A C 1
ATOM 3634 O O . GLY A 1 449 ? -39.927 17.481 -41.998 1.00 37.25 449 GLY A O 1
ATOM 3635 N N . GLU A 1 450 ? -38.913 16.125 -40.535 1.00 33.41 450 GLU A N 1
ATOM 3636 C CA . GLU A 1 450 ? -38.419 17.221 -39.676 1.00 33.41 450 GLU A CA 1
ATOM 3637 C C . GLU A 1 450 ? -36.917 17.530 -39.872 1.00 33.41 450 GLU A C 1
ATOM 3639 O O . GLU A 1 450 ? -36.140 16.629 -40.205 1.00 33.41 450 GLU A O 1
ATOM 3644 N N . PRO A 1 451 ? -36.482 18.800 -39.706 1.00 26.52 451 PRO A N 1
ATOM 3645 C CA . PRO A 1 451 ? -35.098 19.200 -39.934 1.00 26.52 451 PRO A CA 1
ATOM 3646 C C . PRO A 1 451 ? -34.164 18.681 -38.831 1.00 26.52 451 PRO A C 1
ATOM 3648 O O . PRO A 1 451 ? -34.439 18.822 -37.642 1.00 26.52 451 PRO A O 1
ATOM 3651 N N . LEU A 1 452 ? -33.032 18.108 -39.248 1.00 27.56 452 LEU A N 1
ATOM 3652 C CA . LEU A 1 452 ? -31.993 17.557 -38.373 1.00 27.56 452 LEU A CA 1
ATOM 3653 C C . LEU A 1 452 ? -31.302 18.665 -37.557 1.00 27.56 452 LEU A C 1
ATOM 3655 O O . LEU A 1 452 ? -30.646 19.541 -38.119 1.00 27.56 452 LEU A O 1
ATOM 3659 N N . THR A 1 453 ? -31.405 18.592 -36.230 1.00 26.84 453 THR A N 1
ATOM 3660 C CA . THR A 1 453 ? -30.537 19.306 -35.280 1.00 26.84 453 THR A CA 1
ATOM 3661 C C . THR A 1 453 ? -29.286 18.467 -34.974 1.00 26.84 453 THR A C 1
ATOM 3663 O O . THR A 1 453 ? -29.352 17.236 -35.005 1.00 26.84 453 THR A O 1
ATOM 3666 N N . PRO A 1 454 ? -28.121 19.085 -34.696 1.00 25.94 454 PRO A N 1
ATOM 3667 C CA . PRO A 1 454 ? -26.883 18.344 -34.487 1.00 25.94 454 PRO A CA 1
ATOM 3668 C C . PRO A 1 454 ? -26.855 17.765 -33.068 1.00 25.94 454 PRO A C 1
ATOM 3670 O O . PRO A 1 454 ? -26.559 18.470 -32.106 1.00 25.94 454 PRO A O 1
ATOM 3673 N N . TYR A 1 455 ? -27.159 16.472 -32.942 1.00 25.67 455 TYR A N 1
ATOM 3674 C CA . TYR A 1 455 ? -26.843 15.691 -31.750 1.00 25.67 455 TYR A CA 1
ATOM 3675 C C . TYR A 1 455 ? -25.620 14.805 -31.979 1.00 25.67 455 TYR A C 1
ATOM 3677 O O . TYR A 1 455 ? -25.437 14.201 -33.035 1.00 25.67 455 TYR A O 1
ATOM 3685 N N . ALA A 1 456 ? -24.802 14.775 -30.929 1.00 26.48 456 ALA A N 1
ATOM 3686 C CA . ALA A 1 456 ? -23.610 13.972 -30.740 1.00 26.48 456 ALA A CA 1
ATOM 3687 C C . ALA A 1 456 ? -23.841 12.493 -31.079 1.00 26.48 456 ALA A C 1
ATOM 3689 O O . ALA A 1 456 ? -24.797 11.878 -30.608 1.00 26.48 456 ALA A O 1
ATOM 3690 N N . VAL A 1 457 ? -22.922 11.913 -31.851 1.00 25.48 457 VAL A N 1
ATOM 3691 C CA . VAL A 1 457 ? -22.910 10.479 -32.139 1.00 25.48 457 VAL A CA 1
ATOM 3692 C C . VAL A 1 457 ? -21.892 9.804 -31.228 1.00 25.48 457 VAL A C 1
ATOM 3694 O O . VAL A 1 457 ? -20.683 9.945 -31.400 1.00 25.48 457 VAL A O 1
ATOM 3697 N N . GLY A 1 458 ? -22.415 9.058 -30.257 1.00 21.52 458 GLY A N 1
ATOM 3698 C CA . GLY A 1 458 ? -21.723 7.975 -29.575 1.00 21.52 458 GLY A CA 1
ATOM 3699 C C . GLY A 1 458 ? -22.083 6.616 -30.195 1.00 21.52 458 GLY A C 1
ATOM 3700 O O . GLY A 1 458 ? -23.238 6.372 -30.523 1.00 21.52 458 GLY A O 1
ATOM 3701 N N . SER A 1 459 ? -21.042 5.781 -30.309 1.00 26.19 459 SER A N 1
ATOM 3702 C CA . SER A 1 459 ? -20.963 4.302 -30.334 1.00 26.19 459 SER A CA 1
ATOM 3703 C C . SER A 1 459 ? -21.595 3.445 -31.456 1.00 26.19 459 SER A C 1
ATOM 3705 O O . SER A 1 459 ? -22.800 3.264 -31.544 1.00 26.19 459 SER A O 1
ATOM 3707 N N . SER A 1 460 ? -20.738 2.699 -32.180 1.00 22.78 460 SER A N 1
ATOM 3708 C CA . SER A 1 460 ? -20.637 1.214 -32.106 1.00 22.78 460 SER A CA 1
ATOM 3709 C C . SER A 1 460 ? -19.404 0.700 -32.896 1.00 22.78 460 SER A C 1
ATOM 3711 O O . SER A 1 460 ? -19.128 1.150 -34.000 1.00 22.78 460 SER A O 1
ATOM 3713 N N . MET A 1 461 ? -18.475 0.014 -32.218 1.00 21.08 461 MET A N 1
ATOM 3714 C CA . MET A 1 461 ? -18.181 -1.439 -32.238 1.00 21.08 461 MET A CA 1
ATOM 3715 C C . MET A 1 461 ? -17.177 -1.961 -33.293 1.00 21.08 461 MET A C 1
ATOM 3717 O O . MET A 1 461 ? -17.398 -1.887 -34.494 1.00 21.08 461 MET A O 1
ATOM 3721 N N . ALA A 1 462 ? -16.163 -2.648 -32.736 1.00 22.56 462 ALA A N 1
ATOM 3722 C CA . ALA A 1 462 ? -15.243 -3.656 -33.283 1.00 22.56 462 ALA A CA 1
ATOM 3723 C C . ALA A 1 462 ? -14.161 -3.219 -34.299 1.00 22.56 462 ALA A C 1
ATOM 3725 O O . ALA A 1 462 ? -14.462 -2.707 -35.366 1.00 22.56 462 ALA A O 1
ATOM 3726 N N . ILE A 1 463 ? -12.890 -3.579 -34.034 1.00 23.27 463 ILE A N 1
ATOM 3727 C CA . ILE A 1 463 ? -12.178 -4.665 -34.748 1.00 23.27 463 ILE A CA 1
ATOM 3728 C C . ILE A 1 463 ? -10.735 -4.859 -34.225 1.00 23.27 463 ILE A C 1
ATOM 3730 O O . ILE A 1 463 ? -10.044 -3.947 -33.781 1.00 23.27 463 ILE A O 1
ATOM 3734 N N . ARG A 1 464 ? -10.352 -6.137 -34.272 1.00 24.45 464 ARG A N 1
ATOM 3735 C CA . ARG A 1 464 ? -9.120 -6.828 -33.877 1.00 24.45 464 ARG A CA 1
ATOM 3736 C C . ARG A 1 464 ? -7.819 -6.293 -34.491 1.00 24.45 464 ARG A C 1
ATOM 3738 O O . ARG A 1 464 ? -7.796 -5.598 -35.500 1.00 24.45 464 ARG A O 1
ATOM 3745 N N . SER A 1 465 ? -6.721 -6.761 -33.899 1.00 27.31 465 SER A N 1
ATOM 3746 C CA . SER A 1 465 ? -5.382 -6.793 -34.483 1.00 27.31 465 SER A CA 1
ATOM 3747 C C . SER A 1 465 ? -5.361 -7.440 -35.874 1.00 27.31 465 SER A C 1
ATOM 3749 O O . SER A 1 465 ? -5.927 -8.511 -36.079 1.00 27.31 465 SER A O 1
ATOM 3751 N N . LEU A 1 466 ? -4.627 -6.826 -36.805 1.00 24.72 466 LEU A N 1
ATOM 3752 C CA . LEU A 1 466 ? -4.106 -7.487 -38.000 1.00 24.72 466 LEU A CA 1
ATOM 3753 C C . LEU A 1 466 ? -2.688 -6.981 -38.275 1.00 24.72 466 LEU A C 1
ATOM 3755 O O . LEU A 1 466 ? -2.433 -5.794 -38.484 1.00 24.72 466 LEU A O 1
ATOM 3759 N N . THR A 1 467 ? -1.748 -7.914 -38.228 1.00 29.52 467 THR A N 1
ATOM 3760 C CA . THR A 1 467 ? -0.383 -7.786 -38.720 1.00 29.52 467 THR A CA 1
ATOM 3761 C C . THR A 1 467 ? -0.382 -7.919 -40.247 1.00 29.52 467 THR A C 1
ATOM 3763 O O . THR A 1 467 ? -0.856 -8.909 -40.779 1.00 29.52 467 THR A O 1
ATOM 3766 N N . ARG A 1 468 ? 0.177 -6.905 -40.922 1.00 35.53 468 ARG A N 1
ATOM 3767 C CA . ARG A 1 468 ? 0.695 -6.846 -42.310 1.00 35.53 468 ARG A CA 1
ATOM 3768 C C . ARG A 1 468 ? 0.003 -7.682 -43.418 1.00 35.53 468 ARG A C 1
ATOM 3770 O O . ARG A 1 468 ? 0.195 -8.890 -43.504 1.00 35.53 468 ARG A O 1
ATOM 3777 N N . ARG A 1 469 ? -0.482 -6.915 -44.413 1.00 38.31 469 ARG A N 1
ATOM 3778 C CA . ARG A 1 469 ? -0.846 -7.202 -45.826 1.00 38.31 469 ARG A CA 1
ATOM 3779 C C . ARG A 1 469 ? -2.345 -7.439 -46.080 1.00 38.31 469 ARG A C 1
ATOM 3781 O O . ARG A 1 469 ? -2.905 -8.424 -45.618 1.00 38.31 469 ARG A O 1
ATOM 3788 N N . ASN A 1 470 ? -2.909 -6.535 -46.891 1.00 37.28 470 ASN A N 1
ATOM 3789 C CA . ASN A 1 470 ? -4.286 -6.395 -47.391 1.00 37.28 470 ASN A CA 1
ATOM 3790 C C . ASN A 1 470 ? -5.291 -5.721 -46.443 1.00 37.28 470 ASN A C 1
ATOM 3792 O O . ASN A 1 470 ? -5.918 -6.362 -45.603 1.00 37.28 470 ASN A O 1
ATOM 3796 N N . VAL A 1 471 ? -5.476 -4.413 -46.643 1.00 44.78 471 VAL A N 1
ATOM 3797 C CA . VAL A 1 471 ? -6.618 -3.637 -46.134 1.00 44.78 471 VAL A CA 1
ATOM 3798 C C . VAL A 1 471 ? -7.809 -3.878 -47.069 1.00 44.78 471 VAL A C 1
ATOM 3800 O O . VAL A 1 471 ? -7.705 -3.609 -48.262 1.00 44.78 471 VAL A O 1
ATOM 3803 N N . ALA A 1 472 ? -8.905 -4.436 -46.545 1.00 37.69 472 ALA A N 1
ATOM 3804 C CA . ALA A 1 472 ? -10.078 -4.835 -47.337 1.00 37.69 472 ALA A CA 1
ATOM 3805 C C . ALA A 1 472 ? -11.275 -3.864 -47.232 1.00 37.69 472 ALA A C 1
ATOM 3807 O O . ALA A 1 472 ? -12.237 -4.022 -47.979 1.00 37.69 472 ALA A O 1
ATOM 3808 N N . ASP A 1 473 ? -11.242 -2.900 -46.303 1.00 45.06 473 ASP A N 1
ATOM 3809 C CA . ASP A 1 473 ? -12.321 -1.923 -46.090 1.00 45.06 473 ASP A CA 1
ATOM 3810 C C . ASP A 1 473 ? -11.776 -0.623 -45.455 1.00 45.06 473 ASP A C 1
ATOM 3812 O O . ASP A 1 473 ? -10.913 -0.671 -44.571 1.00 45.06 473 ASP A O 1
ATOM 3816 N N . VAL A 1 474 ? -12.308 0.536 -45.864 1.00 41.59 474 VAL A N 1
ATOM 3817 C CA . VAL A 1 474 ? -11.971 1.892 -45.382 1.00 41.59 474 VAL A CA 1
ATOM 3818 C C . VAL A 1 474 ? -12.115 2.009 -43.862 1.00 41.59 474 VAL A C 1
ATOM 3820 O O . VAL A 1 474 ? -11.299 2.664 -43.215 1.00 41.59 474 VAL A O 1
ATOM 3823 N N . LYS A 1 475 ? -13.076 1.298 -43.255 1.00 43.78 475 LYS A N 1
ATOM 3824 C CA . LYS A 1 475 ? -13.279 1.295 -41.792 1.00 43.78 475 LYS A CA 1
ATOM 3825 C C . LYS A 1 475 ? -12.115 0.702 -40.988 1.00 43.78 475 LYS A C 1
ATOM 3827 O O . LYS A 1 475 ? -12.055 0.889 -39.777 1.00 43.78 475 LYS A O 1
ATOM 3832 N N . SER A 1 476 ? -11.195 -0.018 -41.634 1.00 41.12 476 SER A N 1
ATOM 3833 C CA . SER A 1 476 ? -10.048 -0.657 -40.972 1.00 41.12 476 SER A CA 1
ATOM 3834 C C . SER A 1 476 ? -8.779 0.207 -40.932 1.00 41.12 476 SER A C 1
ATOM 3836 O O . SER A 1 476 ? -7.754 -0.214 -40.384 1.00 41.12 476 SER A O 1
ATOM 3838 N N . LEU A 1 477 ? -8.836 1.429 -41.469 1.00 47.66 477 LEU A N 1
ATOM 3839 C CA . LEU A 1 477 ? -7.745 2.395 -41.394 1.00 47.66 477 LEU A CA 1
ATOM 3840 C C . LEU A 1 477 ? -7.591 2.889 -39.948 1.00 47.66 477 LEU A C 1
ATOM 3842 O O . LEU A 1 477 ? -8.421 3.623 -39.415 1.00 47.66 477 LEU A O 1
ATOM 3846 N N . ARG A 1 478 ? -6.518 2.442 -39.282 1.00 46.62 478 ARG A N 1
ATOM 3847 C CA . ARG A 1 478 ? -6.132 2.923 -37.947 1.00 46.62 478 ARG A CA 1
ATOM 3848 C C . ARG A 1 478 ? -5.992 4.446 -37.982 1.00 46.62 478 ARG A C 1
ATOM 3850 O O . ARG A 1 478 ? -5.327 4.947 -38.884 1.00 46.62 478 ARG A O 1
ATOM 3857 N N . HIS A 1 479 ? -6.477 5.094 -36.920 1.00 49.72 479 HIS A N 1
ATOM 3858 C CA . HIS A 1 479 ? -6.414 6.529 -36.584 1.00 49.72 479 HIS A CA 1
ATOM 3859 C C . HIS A 1 479 ? -7.660 7.342 -36.941 1.00 49.72 479 HIS A C 1
ATOM 3861 O O . HIS A 1 479 ? -7.571 8.269 -37.725 1.00 49.72 479 HIS A O 1
ATOM 3867 N N . GLY A 1 480 ? -8.796 7.041 -36.305 1.00 46.00 480 GLY A N 1
ATOM 3868 C CA . GLY A 1 480 ? -9.837 8.029 -35.990 1.00 46.00 480 GLY A CA 1
ATOM 3869 C C . GLY A 1 480 ? -10.186 9.074 -37.064 1.00 46.00 480 GLY A C 1
ATOM 3870 O O . GLY A 1 480 ? -10.336 10.244 -36.730 1.00 46.00 480 GLY A O 1
ATOM 3871 N N . MET A 1 481 ? -10.283 8.682 -38.332 1.00 48.28 481 MET A N 1
ATOM 3872 C CA . MET A 1 481 ? -10.718 9.545 -39.434 1.00 48.28 481 MET A CA 1
ATOM 3873 C C . MET A 1 481 ? -12.149 9.184 -39.825 1.00 48.28 481 MET A C 1
ATOM 3875 O O . MET A 1 481 ? -12.540 8.017 -39.745 1.00 48.28 481 MET A O 1
ATOM 3879 N N . ASP A 1 482 ? -12.923 10.173 -40.266 1.00 52.19 482 ASP A N 1
ATOM 3880 C CA . ASP A 1 482 ? -14.265 9.938 -40.800 1.00 52.19 482 ASP A CA 1
ATOM 3881 C C . ASP A 1 482 ? -14.188 9.165 -42.132 1.00 52.19 482 ASP A C 1
ATOM 3883 O O . ASP A 1 482 ? -13.451 9.534 -43.051 1.00 52.19 482 ASP A O 1
ATOM 3887 N N . ALA A 1 483 ? -14.952 8.074 -42.248 1.00 56.25 483 ALA A N 1
ATOM 3888 C CA . ALA A 1 483 ? -14.891 7.174 -43.402 1.00 56.25 483 ALA A CA 1
ATOM 3889 C C . ALA A 1 483 ? -15.301 7.858 -44.720 1.00 56.25 483 ALA A C 1
ATOM 3891 O O . ALA A 1 483 ? -14.766 7.533 -45.779 1.00 56.25 483 ALA A O 1
ATOM 3892 N N . LYS A 1 484 ? -16.203 8.842 -44.658 1.00 56.56 484 LYS A N 1
ATOM 3893 C CA . LYS A 1 484 ? -16.686 9.597 -45.818 1.00 56.56 484 LYS A CA 1
ATOM 3894 C C . LYS A 1 484 ? -15.628 10.581 -46.313 1.00 56.56 484 LYS A C 1
ATOM 3896 O O . LYS A 1 484 ? -15.471 10.758 -47.518 1.00 56.56 484 LYS A O 1
ATOM 3901 N N . ALA A 1 485 ? -14.863 11.183 -45.402 1.00 56.44 485 ALA A N 1
ATOM 3902 C CA . ALA A 1 485 ? -13.728 12.034 -45.758 1.00 56.44 485 ALA A CA 1
ATOM 3903 C C . ALA A 1 485 ? -12.608 11.239 -46.454 1.00 56.44 485 ALA A C 1
ATOM 3905 O O . ALA A 1 485 ? -12.026 11.714 -47.430 1.00 56.44 485 ALA A O 1
ATOM 3906 N N . VAL A 1 486 ? -12.344 10.008 -46.001 1.00 60.12 486 VAL A N 1
ATOM 3907 C CA . VAL A 1 486 ? -11.355 9.119 -46.633 1.00 60.12 486 VAL A CA 1
ATOM 3908 C C . VAL A 1 486 ? -11.755 8.758 -48.066 1.00 60.12 486 VAL A C 1
ATOM 3910 O O . VAL A 1 486 ? -10.914 8.823 -48.963 1.00 60.12 486 VAL A O 1
ATOM 3913 N N . GLU A 1 487 ? -13.028 8.444 -48.311 1.00 61.41 487 GLU A N 1
ATOM 3914 C CA . GLU A 1 487 ? -13.529 8.143 -49.660 1.00 61.41 487 GLU A CA 1
ATOM 3915 C C . GLU A 1 487 ? -13.405 9.339 -50.617 1.00 61.41 487 GLU A C 1
ATOM 3917 O O . GLU A 1 487 ? -12.999 9.168 -51.768 1.00 61.41 487 GLU A O 1
ATOM 3922 N N . VAL A 1 488 ? -13.682 10.559 -50.141 1.00 61.53 488 VAL A N 1
ATOM 3923 C CA . VAL A 1 488 ? -13.538 11.791 -50.938 1.00 61.53 488 VAL A CA 1
ATOM 3924 C C . VAL A 1 488 ? -12.081 12.027 -51.343 1.00 61.53 488 VAL A C 1
ATOM 3926 O O . VAL A 1 488 ? -11.809 12.343 -52.502 1.00 61.53 488 VAL A O 1
ATOM 3929 N N . VAL A 1 489 ? -11.137 11.845 -50.417 1.00 60.25 489 VAL A N 1
ATOM 3930 C CA . VAL A 1 489 ? -9.700 12.022 -50.691 1.00 60.25 489 VAL A CA 1
ATOM 3931 C C . VAL A 1 489 ? -9.191 10.950 -51.649 1.00 60.25 489 VAL A C 1
ATOM 3933 O O . VAL A 1 489 ? -8.483 11.266 -52.602 1.00 60.25 489 VAL A O 1
ATOM 3936 N N . MET A 1 490 ? -9.582 9.691 -51.446 1.00 67.81 490 MET A N 1
ATOM 3937 C CA . MET A 1 490 ? -9.200 8.611 -52.351 1.00 67.81 490 MET A CA 1
ATOM 3938 C C . MET A 1 490 ? -9.710 8.846 -53.776 1.00 67.81 490 MET A C 1
ATOM 3940 O O . MET A 1 490 ? -8.955 8.647 -54.723 1.00 67.81 490 MET A O 1
ATOM 3944 N N . GLY A 1 491 ? -10.952 9.317 -53.930 1.00 63.88 491 GLY A N 1
ATOM 3945 C CA . GLY A 1 491 ? -11.520 9.647 -55.237 1.00 63.88 491 GLY A CA 1
ATOM 3946 C C . GLY A 1 491 ? -10.856 10.854 -55.906 1.00 63.88 491 GLY A C 1
ATOM 3947 O O . GLY A 1 491 ? -10.660 10.848 -57.117 1.00 63.88 491 GLY A O 1
ATOM 3948 N N . ALA A 1 492 ? -10.466 11.874 -55.137 1.00 62.59 492 ALA A N 1
ATOM 3949 C CA . ALA A 1 492 ? -9.822 13.075 -55.675 1.00 62.59 492 ALA A CA 1
ATOM 3950 C C . ALA A 1 492 ? -8.408 12.821 -56.231 1.00 62.59 492 ALA A C 1
ATOM 3952 O O . ALA A 1 492 ? -7.970 13.538 -57.130 1.00 62.59 492 ALA A O 1
ATOM 3953 N N . PHE A 1 493 ? -7.707 11.810 -55.709 1.00 58.31 493 PHE A N 1
ATOM 3954 C CA . PHE A 1 493 ? -6.325 11.476 -56.079 1.00 58.31 493 PHE A CA 1
ATOM 3955 C C . PHE A 1 493 ? -6.177 10.125 -56.793 1.00 58.31 493 PHE A C 1
ATOM 3957 O O . PHE A 1 493 ? -5.051 9.690 -57.027 1.00 58.31 493 PHE A O 1
ATOM 3964 N N . ASP A 1 494 ? -7.295 9.476 -57.131 1.00 64.62 494 ASP A N 1
ATOM 3965 C CA . ASP A 1 494 ? -7.358 8.147 -57.757 1.00 64.62 494 ASP A CA 1
ATOM 3966 C C . ASP A 1 494 ? -6.519 7.088 -57.011 1.00 64.62 494 ASP A C 1
ATOM 3968 O O . ASP A 1 494 ? -5.731 6.331 -57.580 1.00 64.62 494 ASP A O 1
ATOM 3972 N N . LEU A 1 495 ? -6.645 7.078 -55.680 1.00 61.53 495 LEU A N 1
ATOM 3973 C CA . LEU A 1 495 ? -5.877 6.199 -54.802 1.00 61.53 495 LEU A CA 1
ATOM 3974 C C . LEU A 1 495 ? -6.644 4.922 -54.481 1.00 61.53 495 LEU A C 1
ATOM 3976 O O . LEU A 1 495 ? -7.832 4.939 -54.160 1.00 61.53 495 LEU A O 1
ATOM 3980 N N . THR A 1 496 ? -5.928 3.800 -54.446 1.00 64.75 496 THR A N 1
ATOM 3981 C CA . THR A 1 496 ? -6.456 2.552 -53.882 1.00 64.75 496 THR A CA 1
ATOM 3982 C C . THR A 1 496 ? -6.484 2.600 -52.349 1.00 64.75 496 THR A C 1
ATOM 3984 O O . THR A 1 496 ? -5.700 3.313 -51.718 1.00 64.75 496 THR A O 1
ATOM 3987 N N . GLN A 1 497 ? -7.345 1.787 -51.719 1.00 60.41 497 GLN A N 1
ATOM 3988 C CA . GLN A 1 497 ? -7.430 1.698 -50.249 1.00 60.41 497 GLN A CA 1
ATOM 3989 C C . GLN A 1 497 ? -6.074 1.367 -49.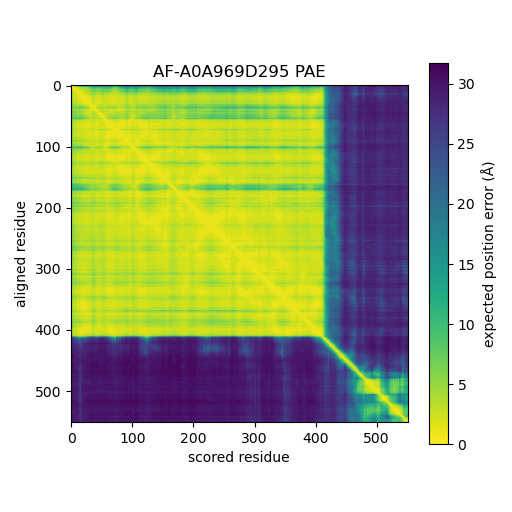607 1.00 60.41 497 GLN A C 1
ATOM 3991 O O . GLN A 1 497 ? -5.726 1.917 -48.565 1.00 60.41 497 GLN A O 1
ATOM 3996 N N . GLN A 1 498 ? -5.284 0.503 -50.251 1.00 57.31 498 GLN A N 1
ATOM 3997 C CA . GLN A 1 498 ? -3.955 0.131 -49.770 1.00 57.31 498 GLN A CA 1
ATOM 3998 C C . GLN A 1 498 ? -2.963 1.303 -49.867 1.00 57.31 498 GLN A C 1
ATOM 4000 O O . GLN A 1 498 ? -2.206 1.522 -48.929 1.00 57.31 498 GLN A O 1
ATOM 4005 N N . GLN A 1 499 ? -3.010 2.105 -50.937 1.00 58.41 499 GLN A N 1
ATOM 4006 C CA . GLN A 1 499 ? -2.170 3.306 -51.070 1.00 58.41 499 GLN A CA 1
ATOM 4007 C C . GLN A 1 499 ? -2.543 4.389 -50.049 1.00 58.41 499 GLN A C 1
ATOM 4009 O O . GLN A 1 499 ? -1.658 5.045 -49.496 1.00 58.41 499 GLN A O 1
ATOM 4014 N N . MET A 1 500 ? -3.836 4.545 -49.750 1.00 63.41 500 MET A N 1
ATOM 4015 C CA . MET A 1 500 ? -4.306 5.449 -48.697 1.00 63.41 500 MET A CA 1
ATOM 4016 C C . MET A 1 500 ? -3.826 4.985 -47.314 1.00 63.41 500 MET A C 1
ATOM 4018 O O . MET A 1 500 ? -3.294 5.779 -46.538 1.00 63.41 500 MET A O 1
ATOM 4022 N N . ALA A 1 501 ? -3.927 3.681 -47.035 1.00 56.06 501 ALA A N 1
ATOM 4023 C CA . ALA A 1 501 ? -3.425 3.077 -45.804 1.00 56.06 501 ALA A CA 1
ATOM 4024 C C . ALA A 1 501 ? -1.920 3.283 -45.626 1.00 56.06 501 ALA A C 1
ATOM 4026 O O . ALA A 1 501 ? -1.481 3.719 -44.563 1.00 56.06 501 ALA A O 1
ATOM 4027 N N . ASP A 1 502 ? -1.135 3.004 -46.665 1.00 53.06 502 ASP A N 1
ATOM 4028 C CA . ASP A 1 502 ? 0.320 3.130 -46.625 1.00 53.06 502 ASP A CA 1
ATOM 4029 C C . ASP A 1 502 ? 0.750 4.596 -46.442 1.00 53.06 502 ASP A C 1
ATOM 4031 O O . ASP A 1 502 ? 1.714 4.871 -45.726 1.00 53.06 502 ASP A O 1
ATOM 4035 N N . THR A 1 503 ? -0.013 5.546 -46.997 1.00 57.38 503 THR A N 1
ATOM 4036 C CA . THR A 1 503 ? 0.244 6.985 -46.838 1.00 57.38 503 THR A CA 1
ATOM 4037 C C . THR A 1 503 ? -0.045 7.464 -45.412 1.00 57.38 503 THR A C 1
ATOM 4039 O O . THR A 1 503 ? 0.801 8.131 -44.810 1.00 57.38 503 THR A O 1
ATOM 4042 N N . LEU A 1 504 ? -1.175 7.057 -44.823 1.00 53.25 504 LEU A N 1
ATOM 4043 C CA . LEU A 1 504 ? -1.535 7.367 -43.430 1.00 53.25 504 LEU A CA 1
ATOM 4044 C C . LEU A 1 504 ? -0.648 6.642 -42.402 1.00 53.25 504 LEU A C 1
ATOM 4046 O O . LEU A 1 504 ? -0.442 7.134 -41.295 1.00 53.25 504 LEU A O 1
ATOM 4050 N N . HIS A 1 505 ? -0.089 5.480 -42.757 1.00 46.00 505 HIS A N 1
ATOM 4051 C CA . HIS A 1 505 ? 0.801 4.698 -41.893 1.00 46.00 505 HIS A CA 1
ATOM 4052 C C . HIS A 1 505 ? 2.248 5.216 -41.859 1.00 46.00 505 HIS A C 1
ATOM 4054 O O . HIS A 1 505 ? 3.122 4.600 -41.236 1.00 46.00 505 HIS A O 1
ATOM 4060 N N . THR A 1 506 ? 2.527 6.357 -42.494 1.00 46.66 506 THR A N 1
ATOM 4061 C CA . THR A 1 506 ? 3.822 7.031 -42.401 1.00 46.66 506 THR A CA 1
ATOM 4062 C C . THR A 1 506 ? 4.020 7.541 -40.968 1.00 46.66 506 THR A C 1
ATOM 4064 O O . THR A 1 506 ? 3.656 8.659 -40.627 1.00 46.66 506 THR A O 1
ATOM 4067 N N . ASN A 1 507 ? 4.569 6.678 -40.104 1.00 43.06 507 ASN A N 1
ATOM 4068 C CA . ASN A 1 507 ? 4.833 6.930 -38.685 1.00 43.06 507 ASN A CA 1
ATOM 4069 C C . ASN A 1 507 ? 5.391 8.344 -38.444 1.00 43.06 507 ASN A C 1
ATOM 4071 O O . ASN A 1 507 ? 6.295 8.776 -39.160 1.00 43.06 507 ASN A O 1
ATOM 4075 N N . ALA A 1 508 ? 4.981 9.005 -37.354 1.00 43.34 508 ALA A N 1
ATOM 4076 C CA . ALA A 1 508 ? 5.534 10.293 -36.901 1.00 43.34 508 ALA A CA 1
ATOM 4077 C C . ALA A 1 508 ? 7.082 10.315 -36.857 1.00 43.34 508 ALA A C 1
ATOM 4079 O O . ALA A 1 508 ? 7.721 11.355 -37.009 1.00 43.34 508 ALA A O 1
ATOM 4080 N N . LYS A 1 509 ? 7.704 9.139 -36.705 1.00 39.22 509 LYS A N 1
ATOM 4081 C CA . LYS A 1 509 ? 9.153 8.907 -36.782 1.00 39.22 509 LYS A CA 1
ATOM 4082 C C . LYS A 1 509 ? 9.748 9.174 -38.178 1.00 39.22 509 LYS A C 1
ATOM 4084 O O . LYS A 1 509 ? 10.853 9.698 -38.262 1.00 39.22 509 LYS A O 1
ATOM 4089 N N . THR A 1 510 ? 9.029 8.847 -39.252 1.00 45.03 510 THR A N 1
ATOM 4090 C CA . THR A 1 510 ? 9.423 9.058 -40.656 1.00 45.03 510 THR A CA 1
ATOM 4091 C C . THR A 1 510 ? 9.268 10.526 -41.059 1.00 45.03 510 THR A C 1
ATOM 4093 O O . THR A 1 510 ? 10.196 11.091 -41.630 1.00 45.03 510 THR A O 1
ATOM 4096 N N . LEU A 1 511 ? 8.174 11.188 -40.661 1.00 45.75 511 LEU A N 1
ATOM 4097 C CA . LEU A 1 511 ? 7.996 12.639 -40.844 1.00 45.75 511 LEU A CA 1
ATOM 4098 C C . LEU A 1 511 ? 9.059 13.451 -40.084 1.00 45.75 511 LEU A C 1
ATOM 4100 O O . LEU A 1 511 ? 9.696 14.331 -40.662 1.00 45.75 511 LEU A O 1
ATOM 4104 N N . ARG A 1 512 ? 9.344 13.094 -38.821 1.00 48.28 512 ARG A N 1
ATOM 4105 C CA . ARG A 1 512 ? 10.448 13.695 -38.047 1.00 48.28 512 ARG A CA 1
ATOM 4106 C C . ARG A 1 512 ? 11.813 13.454 -38.692 1.00 48.28 512 ARG A C 1
ATOM 4108 O O . ARG A 1 512 ? 12.669 14.331 -38.628 1.00 48.28 512 ARG A O 1
ATOM 4115 N N . LYS A 1 513 ? 12.024 12.293 -39.320 1.00 45.03 513 LYS A N 1
ATOM 4116 C CA . LYS A 1 513 ? 13.257 11.980 -40.052 1.00 45.03 513 LYS A CA 1
ATOM 4117 C C . LYS A 1 513 ? 13.408 12.854 -41.305 1.00 45.03 513 LYS A C 1
ATOM 4119 O O . LYS A 1 513 ? 14.457 13.464 -41.470 1.00 45.03 513 LYS A O 1
ATOM 4124 N N . HIS A 1 514 ? 12.359 13.016 -42.114 1.00 50.03 514 HIS A N 1
ATOM 4125 C CA . HIS A 1 514 ? 12.382 13.896 -43.292 1.00 50.03 514 HIS A CA 1
ATOM 4126 C C . HIS A 1 514 ? 12.595 15.373 -42.935 1.00 50.03 514 HIS A C 1
ATOM 4128 O O . HIS A 1 514 ? 13.411 16.038 -43.573 1.00 50.03 514 HIS A O 1
ATOM 4134 N N . LEU A 1 515 ? 11.939 15.867 -41.877 1.00 50.31 515 LEU A N 1
ATOM 4135 C CA . LEU A 1 515 ? 12.140 17.229 -41.362 1.00 50.31 515 LEU A CA 1
ATOM 4136 C C . LEU A 1 515 ? 13.582 17.466 -40.895 1.00 50.31 515 LEU A C 1
ATOM 4138 O O . LEU A 1 515 ? 14.143 18.538 -41.124 1.00 50.31 515 LEU A O 1
ATOM 4142 N N . LYS A 1 516 ? 14.199 16.457 -40.268 1.00 49.84 516 LYS A N 1
ATOM 4143 C CA . LYS A 1 516 ? 15.575 16.532 -39.763 1.00 49.84 516 LYS A CA 1
ATOM 4144 C C . LYS A 1 516 ? 16.625 16.399 -40.873 1.00 49.84 516 LYS A C 1
ATOM 4146 O O . LYS A 1 516 ? 17.683 17.009 -40.775 1.00 49.84 516 LYS A O 1
ATOM 4151 N N . GLU A 1 517 ? 16.333 15.631 -41.922 1.00 53.44 517 GLU A N 1
ATOM 4152 C CA . GLU A 1 517 ? 17.276 15.309 -43.004 1.00 53.44 517 GLU A CA 1
ATOM 4153 C C . GLU A 1 517 ? 17.077 16.159 -44.277 1.00 53.44 517 GLU A C 1
ATOM 4155 O O . GLU A 1 517 ? 17.845 16.010 -45.223 1.00 53.44 517 GLU A O 1
ATOM 4160 N N . ARG A 1 518 ? 16.064 17.046 -44.328 1.00 48.78 518 ARG A N 1
ATOM 4161 C CA . ARG A 1 518 ? 15.683 17.867 -45.506 1.00 48.78 518 ARG A CA 1
ATOM 4162 C C . ARG A 1 518 ? 15.592 17.072 -46.819 1.00 48.78 518 ARG A C 1
ATOM 4164 O O . ARG A 1 518 ? 15.846 17.599 -47.900 1.00 48.78 518 ARG A O 1
ATOM 4171 N N . SER A 1 519 ? 15.246 15.793 -46.727 1.00 45.78 519 SER A N 1
ATOM 4172 C CA . SER A 1 519 ? 15.086 14.934 -47.900 1.00 45.78 519 SER A CA 1
ATOM 4173 C C . SER A 1 519 ? 13.733 15.214 -48.560 1.00 45.78 519 SER A C 1
ATOM 4175 O O . SER A 1 519 ? 12.756 15.382 -47.824 1.00 45.78 519 SER A O 1
ATOM 4177 N N . PRO A 1 520 ? 13.645 15.265 -49.904 1.00 45.88 520 PRO A N 1
ATOM 4178 C CA . PRO A 1 520 ? 12.391 15.545 -50.591 1.00 45.88 520 PRO A CA 1
ATOM 4179 C C . PRO A 1 520 ? 11.325 14.529 -50.174 1.00 45.88 520 PRO A C 1
ATOM 4181 O O . PRO A 1 520 ? 11.569 13.322 -50.164 1.00 45.88 520 PRO A O 1
ATOM 4184 N N . VAL A 1 521 ? 10.164 15.047 -49.776 1.00 49.69 521 VAL A N 1
ATOM 4185 C CA . VAL A 1 521 ? 8.966 14.245 -49.519 1.00 49.69 521 VAL A CA 1
ATOM 4186 C C . VAL A 1 521 ? 8.425 13.795 -50.874 1.00 49.69 521 VAL A C 1
ATOM 4188 O O . VAL A 1 521 ? 8.505 14.550 -51.846 1.00 49.69 521 VAL A O 1
ATOM 4191 N N . ASP A 1 522 ? 7.911 12.569 -50.951 1.00 54.12 522 ASP A N 1
ATOM 4192 C CA . ASP A 1 522 ? 7.261 12.062 -52.159 1.00 54.12 522 ASP A CA 1
ATOM 4193 C C . ASP A 1 522 ? 6.208 13.090 -52.644 1.00 54.12 522 ASP A C 1
ATOM 4195 O O . ASP A 1 522 ? 5.371 13.522 -51.842 1.00 54.12 522 ASP A O 1
ATOM 4199 N N . PRO A 1 523 ? 6.237 13.534 -53.917 1.00 48.44 523 PRO A N 1
ATOM 4200 C CA . PRO A 1 523 ? 5.295 14.524 -54.445 1.00 48.44 523 PRO A CA 1
ATOM 4201 C C . PRO A 1 523 ? 3.822 14.159 -54.215 1.00 48.44 523 PRO A C 1
ATOM 4203 O O . PRO A 1 523 ? 2.982 15.046 -54.029 1.00 48.44 523 PRO A O 1
ATOM 4206 N N . LEU A 1 524 ? 3.510 12.860 -54.181 1.00 49.75 524 LEU A N 1
ATOM 4207 C CA . LEU A 1 524 ? 2.173 12.352 -53.893 1.00 49.75 524 LEU A CA 1
ATOM 4208 C C . LEU A 1 524 ? 1.779 12.617 -52.430 1.00 49.75 524 LEU A C 1
ATOM 4210 O O . LEU A 1 524 ? 0.660 13.043 -52.157 1.00 49.75 524 LEU A O 1
ATOM 4214 N N . GLN A 1 525 ? 2.718 12.455 -51.492 1.00 54.00 525 GLN A N 1
ATOM 4215 C CA . GLN A 1 525 ? 2.508 12.727 -50.066 1.00 54.00 525 GLN A CA 1
ATOM 4216 C C . GLN A 1 525 ? 2.336 14.224 -49.787 1.00 54.00 525 GLN A C 1
ATOM 4218 O O . GLN A 1 525 ? 1.457 14.608 -49.016 1.00 54.00 525 GLN A O 1
ATOM 4223 N N . GLY A 1 526 ? 3.128 15.079 -50.443 1.00 50.06 526 GLY A N 1
ATOM 4224 C CA . GLY A 1 526 ? 2.982 16.534 -50.331 1.00 50.06 526 GLY A CA 1
ATOM 4225 C C . GLY A 1 526 ? 1.622 17.023 -50.837 1.00 50.06 526 GLY A C 1
ATOM 4226 O O . GLY A 1 526 ? 0.963 17.828 -50.180 1.00 50.06 526 GLY A O 1
ATOM 4227 N N . SER A 1 527 ? 1.165 16.478 -51.965 1.00 50.91 527 SER A N 1
ATOM 4228 C CA . SER A 1 527 ? -0.142 16.808 -52.549 1.00 50.91 527 SER A CA 1
ATOM 4229 C C . SER A 1 527 ? -1.307 16.348 -51.662 1.00 50.91 527 SER A C 1
ATOM 4231 O O . SER A 1 527 ? -2.295 17.070 -51.521 1.00 50.91 527 SER A O 1
ATOM 4233 N N . LEU A 1 528 ? -1.167 15.194 -50.996 1.00 55.44 528 LEU A N 1
ATOM 4234 C CA . LEU A 1 528 ? -2.189 14.658 -50.095 1.00 55.44 528 LEU A CA 1
ATOM 4235 C C . LEU A 1 528 ? -2.352 15.493 -48.819 1.00 55.44 528 LEU A C 1
ATOM 4237 O O . LEU A 1 528 ? -3.473 15.773 -48.398 1.00 55.44 528 LEU A O 1
ATOM 4241 N N . VAL A 1 529 ? -1.239 15.922 -48.216 1.00 54.41 529 VAL A N 1
ATOM 4242 C CA . VAL A 1 529 ? -1.250 16.784 -47.022 1.00 54.41 529 VAL A CA 1
ATOM 4243 C C . VAL A 1 529 ? -1.906 18.129 -47.335 1.00 54.41 529 VAL A C 1
ATOM 4245 O O . VAL A 1 529 ? -2.729 18.605 -46.554 1.00 54.41 529 VAL A O 1
ATOM 4248 N N . MET A 1 530 ? -1.605 18.711 -48.499 1.00 51.97 530 MET A N 1
ATOM 4249 C CA . MET A 1 530 ? -2.212 19.974 -48.926 1.00 51.97 530 MET A CA 1
ATOM 4250 C C . MET A 1 530 ? -3.720 19.847 -49.161 1.00 51.97 530 MET A C 1
ATOM 4252 O O . MET A 1 530 ? -4.466 20.740 -48.769 1.00 51.97 530 MET A O 1
ATOM 4256 N N . ALA A 1 531 ? -4.196 18.733 -49.717 1.00 55.00 531 ALA A N 1
ATOM 4257 C CA . ALA A 1 531 ? -5.628 18.520 -49.909 1.00 55.00 531 ALA A CA 1
ATOM 4258 C C . ALA A 1 531 ? -6.387 18.210 -48.615 1.00 55.00 531 ALA A C 1
ATOM 4260 O O . ALA A 1 531 ? -7.507 18.687 -48.438 1.00 55.00 531 ALA A O 1
ATOM 4261 N N . LEU A 1 532 ? -5.779 17.473 -47.680 1.00 56.03 532 LEU A N 1
ATOM 4262 C CA . LEU A 1 532 ? -6.336 17.287 -46.337 1.00 56.03 532 LEU A CA 1
ATOM 4263 C C . LEU A 1 532 ? -6.436 18.630 -45.595 1.00 56.03 532 LEU A C 1
ATOM 4265 O O . LEU A 1 532 ? -7.448 18.903 -44.950 1.00 56.03 532 LEU A O 1
ATOM 4269 N N . ALA A 1 533 ? -5.434 19.503 -45.750 1.00 52.47 533 ALA A N 1
ATOM 4270 C CA . ALA A 1 533 ? -5.462 20.862 -45.216 1.00 52.47 533 ALA A CA 1
ATOM 4271 C C . ALA A 1 533 ? -6.529 21.746 -45.893 1.00 52.47 533 ALA A C 1
ATOM 4273 O O . ALA A 1 533 ? -7.182 22.544 -45.222 1.00 52.47 533 ALA A O 1
ATOM 4274 N N . GLU A 1 534 ? -6.756 21.596 -47.200 1.00 48.91 534 GLU A N 1
ATOM 4275 C CA . GLU A 1 534 ? -7.779 22.353 -47.930 1.00 48.91 534 GLU A CA 1
ATOM 4276 C C . GLU A 1 534 ? -9.209 21.911 -47.563 1.00 48.91 534 GLU A C 1
ATOM 4278 O O . GLU A 1 534 ? -10.101 22.747 -47.403 1.00 48.91 534 GLU A O 1
ATOM 4283 N N . LEU A 1 535 ? -9.432 20.607 -47.357 1.00 52.78 535 LEU A N 1
ATOM 4284 C CA . LEU A 1 535 ? -10.694 20.067 -46.835 1.00 52.78 535 LEU A CA 1
ATOM 4285 C C . LEU A 1 535 ? -10.958 20.540 -45.399 1.00 52.78 535 LEU A C 1
ATOM 4287 O O . LEU A 1 535 ? -12.086 20.918 -45.074 1.00 52.78 535 LEU A O 1
ATOM 4291 N N . PHE A 1 536 ? -9.912 20.610 -44.574 1.00 52.16 536 PHE A N 1
ATOM 4292 C CA . PHE A 1 536 ? -9.982 21.187 -43.232 1.00 52.16 536 PHE A CA 1
ATOM 4293 C C . PHE A 1 536 ? -10.358 22.679 -43.261 1.00 52.16 536 PHE A C 1
ATOM 4295 O O . PHE A 1 536 ? -11.253 23.102 -42.532 1.00 52.16 536 PHE A O 1
ATOM 4302 N N . GLN A 1 537 ? -9.751 23.480 -44.147 1.00 48.34 537 GLN A N 1
ATOM 4303 C CA . GLN A 1 537 ? -10.106 24.899 -44.320 1.00 48.34 537 GLN A CA 1
ATOM 4304 C C . GLN A 1 537 ? -11.552 25.104 -44.790 1.00 48.34 537 GLN A C 1
ATOM 4306 O O . GLN A 1 537 ? -12.166 26.123 -44.478 1.00 48.34 537 GLN A O 1
ATOM 4311 N N . LYS A 1 538 ? -12.112 24.128 -45.511 1.00 48.31 538 LYS A N 1
ATOM 4312 C CA . LYS A 1 538 ? -13.512 24.115 -45.957 1.00 48.31 538 LYS A CA 1
ATOM 4313 C C . LYS A 1 538 ? -14.489 23.599 -44.888 1.00 48.31 538 LYS A C 1
ATOM 4315 O O . LYS A 1 538 ? -15.678 23.483 -45.173 1.00 48.31 538 LYS A O 1
ATOM 4320 N N . GLY A 1 539 ? -14.016 23.331 -43.667 1.00 44.31 539 GLY A N 1
ATOM 4321 C CA . GLY A 1 539 ? -14.847 22.947 -42.523 1.00 44.31 539 GLY A CA 1
ATOM 4322 C C . GLY A 1 539 ? -15.261 21.476 -42.503 1.00 44.31 539 GLY A C 1
ATOM 4323 O O . GLY A 1 539 ? -16.192 21.121 -41.785 1.00 44.31 539 GLY A O 1
ATOM 4324 N N . VAL A 1 540 ? -14.597 20.618 -43.282 1.00 49.84 540 VAL A N 1
ATOM 4325 C CA . VAL A 1 540 ? -14.829 19.170 -43.250 1.00 49.84 540 VAL A CA 1
ATOM 4326 C C . VAL A 1 540 ? -14.057 18.588 -42.061 1.00 49.84 540 VAL A C 1
ATOM 4328 O O . VAL A 1 540 ? -12.838 18.742 -41.981 1.00 49.84 540 VAL A O 1
ATOM 4331 N N . GLU A 1 541 ? -14.742 17.935 -41.118 1.00 50.47 541 GLU A N 1
ATOM 4332 C CA . GLU A 1 541 ? -14.086 17.258 -39.990 1.00 50.47 541 GLU A CA 1
ATOM 4333 C C . GLU A 1 541 ? -13.439 15.952 -40.463 1.00 50.47 541 GLU A C 1
ATOM 4335 O O . GLU A 1 541 ? -14.095 14.929 -40.635 1.00 50.47 541 GLU A O 1
ATOM 4340 N N . VAL A 1 542 ? -12.131 16.002 -40.718 1.00 47.09 542 VAL A N 1
ATOM 4341 C CA . VAL A 1 542 ? -11.376 14.865 -41.267 1.00 47.09 542 VAL A CA 1
ATOM 4342 C C . VAL A 1 542 ? -10.728 13.997 -40.169 1.00 47.09 542 VAL A C 1
ATOM 4344 O O . VAL A 1 542 ? -10.465 12.820 -40.406 1.00 47.09 542 VAL A O 1
ATOM 4347 N N . PHE A 1 543 ? -10.518 14.525 -38.955 1.00 49.62 543 PHE A N 1
ATOM 4348 C CA . PHE A 1 543 ? -9.825 13.834 -37.855 1.00 49.62 543 PHE A CA 1
ATOM 4349 C C . PHE A 1 543 ? -10.574 13.968 -36.520 1.00 49.62 543 PHE A C 1
ATOM 4351 O O . PHE A 1 543 ? -10.946 15.072 -36.131 1.00 49.62 543 PHE A O 1
ATOM 4358 N N . LEU A 1 544 ? -10.699 12.865 -35.771 1.00 39.75 544 LEU A N 1
ATOM 4359 C CA . LEU A 1 544 ? -11.292 12.815 -34.422 1.00 39.75 544 LEU A CA 1
ATOM 4360 C C . LEU A 1 544 ? -10.467 13.566 -33.356 1.00 39.75 544 LEU A C 1
ATOM 4362 O O . LEU A 1 544 ? -10.982 13.858 -32.282 1.00 39.75 544 LEU A O 1
ATOM 4366 N N . TYR A 1 545 ? -9.203 13.901 -33.646 1.00 44.16 545 TYR A N 1
ATOM 4367 C CA . TYR A 1 545 ? -8.295 14.624 -32.746 1.00 44.16 545 TYR A CA 1
ATOM 4368 C C . TYR A 1 545 ? -7.710 15.860 -33.439 1.00 44.16 545 TYR A C 1
ATOM 4370 O O . TYR A 1 545 ? -6.577 15.859 -33.922 1.00 44.16 545 TYR A O 1
ATOM 4378 N N . LYS A 1 546 ? -8.518 16.920 -33.490 1.00 39.94 546 LYS A N 1
ATOM 4379 C CA . LYS A 1 546 ? -8.245 18.190 -34.181 1.00 39.94 546 LYS A CA 1
ATOM 4380 C C . LYS A 1 546 ? -6.903 18.835 -33.807 1.00 39.94 546 LYS A C 1
ATOM 4382 O O . LYS A 1 546 ? -6.188 19.307 -34.686 1.00 39.94 546 LYS A O 1
ATOM 4387 N N . ASP A 1 547 ? -6.539 18.810 -32.527 1.00 41.31 547 ASP A N 1
ATOM 4388 C CA . ASP A 1 547 ? -5.382 19.558 -32.013 1.00 41.31 547 ASP A CA 1
ATOM 4389 C C . ASP A 1 547 ? -4.038 18.844 -32.237 1.00 41.31 547 ASP A C 1
ATOM 4391 O O . ASP A 1 547 ? -3.000 19.494 -32.321 1.00 41.31 547 ASP A O 1
ATOM 4395 N N . ALA A 1 548 ? -4.048 17.518 -32.405 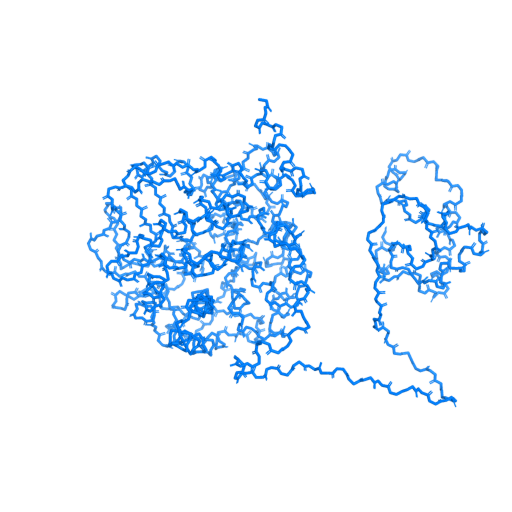1.00 39.19 548 ALA A N 1
ATOM 4396 C CA . ALA A 1 548 ? -2.843 16.724 -32.656 1.00 39.19 548 ALA A CA 1
ATOM 4397 C C . ALA A 1 548 ? -2.389 16.749 -34.127 1.00 39.19 548 ALA A C 1
ATOM 4399 O O . ALA A 1 548 ? -1.231 16.460 -34.404 1.00 39.19 548 ALA A O 1
ATOM 4400 N N . PHE A 1 549 ? -3.292 17.066 -35.062 1.00 42.44 549 PHE A N 1
ATOM 4401 C CA . PHE A 1 549 ? -2.965 17.239 -36.484 1.00 42.44 549 PHE A CA 1
ATOM 4402 C C . PHE A 1 549 ? -2.455 18.653 -36.805 1.00 42.44 549 PHE A C 1
ATOM 4404 O O . PHE A 1 549 ? -1.730 18.844 -37.776 1.00 42.44 549 PHE A O 1
ATOM 4411 N N . LEU A 1 550 ? -2.855 19.651 -36.010 1.00 42.25 550 LEU A N 1
ATOM 4412 C CA . LEU A 1 550 ? -2.422 21.039 -36.185 1.00 42.25 550 LEU A CA 1
ATOM 4413 C C . LEU A 1 550 ? -0.974 21.288 -35.726 1.00 42.25 550 LEU A C 1
ATOM 4415 O O . LEU A 1 550 ? -0.358 22.240 -36.208 1.00 42.25 550 LEU A O 1
ATOM 4419 N N . GLN A 1 551 ? -0.456 20.473 -34.799 1.00 42.97 551 GLN A N 1
ATOM 4420 C CA . GLN A 1 551 ? 0.963 20.443 -34.408 1.00 42.97 551 GLN A CA 1
ATOM 4421 C C . GLN A 1 551 ? 1.804 19.659 -35.412 1.00 42.97 551 GLN A C 1
ATOM 4423 O O . GLN A 1 551 ? 2.946 20.108 -35.672 1.00 42.97 551 GLN A O 1
#

F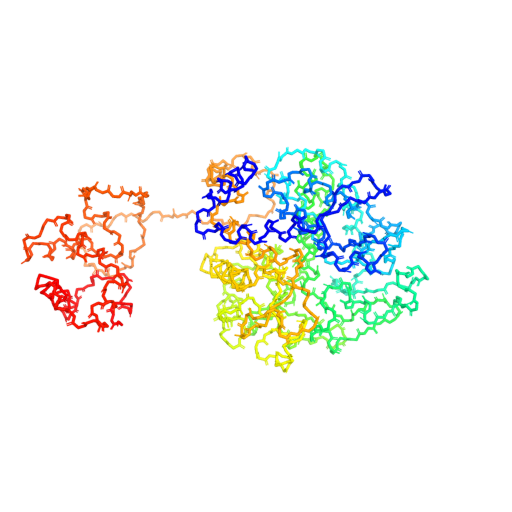oldseek 3Di:
DVVVVVLVVVLCVLPVLSLLLVLQVVLLVQQWDQDPVVRAIEGAFHPVVCVVQPRDKHAQVQLLLSLLSCLLPHLRHSLRSLLVQLVLADPLLARFRMATPPRQTAPFAHAQLCNLVSLLLSCQSPVDLVSLVRRLVSLLSNLVNQCVQADDPLAGFFFTHFDPRHSDPPDTTLDLQVSCSRHVLRPAPLCVPFDRDSVSRGTQKRFLLNLLSSLLSLVSSLVSCVSVVNVVSVVVSNVVSVSSLVVQVVQQDPVQLWRFMARNVPRDGDPWDFLSRLSNLSSVSADLSSNVSCCPRACCDPQFQDDLAGGFRTGNVDPQCVVLPRSRNWAALVSLLSSLSSCVSYPNLVSNVVSLVSLSVLSSVLCVVPNWQKRIARRHPSHQPPDDPIDRSTNSSSSSSVSNCVSVCSSDVPVPPVPCPPPPPPCVVPDPDDPDDDDDDDDDDDDPDDDDDDDDDDDDDDDDDDDDDDDPALVPQPAAFDSVLLVVLCVVLVHDSVRSSVLSPCDPVNVVVCVVVVDDDDPSSVVSLVVVVVCVVVVNRGHPDVVVNVD

Mean predicted aligned error: 13.4 Å

Secondary structure (DSSP, 8-state):
-HHHHHHHHHHHTTGGGHHHHHHHHHHHHHTEEEETTTTEEEE-S-HHHHHHTTS-EEEHHHHHHHHHHHTTT-HHHHHHHHHHHHTT--TTSS--SEEEGGGEE-SS------HHHHHHHHHHHH--HHHHHHHHHHHHHHHHHHHHHSEETTEE--B----S--SSTT--SSSHHHHHHHHT-TT-GGGSSPPEETTTTEESEE-HHHHHHHHHHHHHHHHHHHHTT-HHHHHHHHHHHHHHHHHHHTTEETTTTEE--EETTT-PBPS---GGGGHHHHTT-S-HHHHHHIIIIIIT-TTTT-SSS--BSS-TTSTTGGG-BTTBT-EEHHHHHHHHHHHHTSS-HHHHHHHHHHHHHHHHHHHHHHS-B-SEE-TTT--SSSSSSS-TB-GGGGHHHHHHHHHTTSSS-HHHHTT-TT-TTSSTTS-SS---PPPPPPPPPPPTTSPPP--------------SS----GGG-SS-B-HHHHHHHHHHTT--HHHHHHHHT--HHHHHHHHHHTPPPPHHHHHHHHHHHHHHHTT---BS-HHHHH-

Sequence (551 aa):
MLRKKDFEAQKAQYGHLATAYDAMQNVMAWNVFYEANGDRAIASVSRMWNEAWGGYIIFDWDTYFAGVMAAVDNKALAYSNAKAITDAITTEGFVPNAEASWGRKTHDRSQPPVGSLCVRLIYDRYKEKDLLEAVYDKLLSWNRWWPQAREQQGFLSWGSNPTELMITPGEKGNTKHSAMLESGLDNSPLFDEAQFDTTTHLLRLASVDLISLYIADCKELAYLAAELGRKEDVQELLKRGEAYGKKLQELWDEQTGIFRDLDLATGEFSTHLAPTNFYPLLAGVATPEQAQRMVKEHLMNPQEFYGEWMLPSISRRDPAFGDNSYWRGRVWAPMNFLVYLGLRQYNLPEAQRLLADRSVALIEKGWLQGGRVFENYNSVTGEGDDVRNSDPFYSWGGLLGLIGLMEYGYWFEEKKWRKEENDTEKCDNFTGMKTKYYQFIEPEPPKAGEPLTPYAVGSSMAIRSLTRRNVADVKSLRHGMDAKAVEVVMGAFDLTQQQMADTLHTNAKTLRKHLKERSPVDPLQGSLVMALAELFQKGVEVFLYKDAFLQ

Nearest PDB structures (foldseek):
  2z07-assembly2_B  TM=7.804E-01  e=1.523E-15  Thermus thermophilus
  4wva-assembly2_B  TM=7.980E-01  e=3.095E-14  Thermus thermophilus HB8
  2wyn-assembly1_B  TM=7.687E-01  e=2.363E-14  Escherichia coli K-12
  5z6h-assembly1_A  TM=7.705E-01  e=5.074E-14  Enterobacter cloacae
  5nis-assembly1_A  TM=7.272E-01  e=4.753E-12  Saccharomyces cerevisiae S288C